Protein AF-A0A660N0B1-F1 (afdb_monomer)

Structure (mmCIF, N/CA/C/O backbone):
data_AF-A0A660N0B1-F1
#
_entry.id   AF-A0A660N0B1-F1
#
loop_
_atom_site.group_PDB
_atom_site.id
_atom_site.type_symbol
_atom_site.label_atom_id
_atom_site.label_alt_id
_atom_site.label_comp_id
_atom_site.label_asym_id
_atom_site.label_entity_id
_atom_site.label_seq_id
_atom_site.pdbx_PDB_ins_code
_atom_site.Cartn_x
_atom_site.Cartn_y
_atom_site.Cartn_z
_atom_site.occupancy
_atom_site.B_iso_or_equiv
_atom_site.auth_seq_id
_atom_site.auth_comp_id
_atom_site.auth_asym_id
_atom_site.auth_atom_id
_atom_site.pdbx_PDB_model_num
ATOM 1 N N . MET A 1 1 ? -26.401 4.914 4.893 1.00 26.80 1 MET A N 1
ATOM 2 C CA . MET A 1 1 ? -25.305 4.139 4.277 1.00 26.80 1 MET A CA 1
ATOM 3 C C . MET A 1 1 ? -24.153 5.105 4.077 1.00 26.80 1 MET A C 1
ATOM 5 O O . MET A 1 1 ? -24.306 6.015 3.275 1.00 26.80 1 MET A O 1
ATOM 9 N N . GLN A 1 2 ? -23.084 5.004 4.869 1.00 26.81 2 GLN A N 1
ATOM 10 C CA . GLN A 1 2 ? -21.849 5.738 4.570 1.00 26.81 2 GLN A CA 1
ATOM 11 C C . GLN A 1 2 ? -21.160 5.035 3.401 1.00 26.81 2 GLN A C 1
ATOM 13 O O . GLN A 1 2 ? -21.152 3.805 3.351 1.00 26.81 2 GLN A O 1
ATOM 18 N N . GLU A 1 3 ? -20.614 5.797 2.458 1.00 30.73 3 GLU A N 1
ATOM 19 C CA . GLU A 1 3 ? -19.729 5.214 1.455 1.00 30.73 3 GLU A CA 1
ATOM 20 C C . GLU A 1 3 ? -18.437 4.776 2.144 1.00 30.73 3 GLU A C 1
ATOM 22 O O . GLU A 1 3 ? -17.831 5.546 2.890 1.00 30.73 3 GLU A O 1
ATOM 27 N N . VAL A 1 4 ? -18.019 3.533 1.899 1.00 36.12 4 VAL A N 1
ATOM 28 C CA . VAL A 1 4 ? -16.672 3.084 2.256 1.00 36.12 4 VAL A CA 1
ATOM 29 C C . VAL A 1 4 ? -15.696 3.991 1.509 1.00 36.12 4 VAL A C 1
ATOM 31 O O . VAL A 1 4 ? -15.770 4.080 0.282 1.00 36.12 4 VAL A O 1
ATOM 34 N N . GLN A 1 5 ? -14.802 4.680 2.226 1.00 37.97 5 GLN A N 1
ATOM 35 C CA . GLN A 1 5 ? -13.746 5.454 1.577 1.00 37.97 5 GLN A CA 1
ATOM 36 C C . GLN A 1 5 ? -12.856 4.493 0.786 1.00 37.97 5 GLN A C 1
ATOM 38 O O . GLN A 1 5 ? -12.065 3.742 1.355 1.00 37.97 5 GLN A O 1
ATOM 43 N N . MET A 1 6 ? -13.008 4.520 -0.538 1.00 50.16 6 MET A N 1
ATOM 44 C CA . MET A 1 6 ? -12.228 3.722 -1.479 1.00 50.16 6 MET A CA 1
ATOM 45 C C . MET A 1 6 ? -10.786 4.238 -1.520 1.00 50.16 6 MET A C 1
ATOM 47 O O . MET A 1 6 ? -10.410 5.019 -2.394 1.00 50.16 6 MET A O 1
ATOM 51 N N . ILE A 1 7 ? -9.976 3.810 -0.549 1.00 56.66 7 ILE A N 1
ATOM 52 C CA . ILE A 1 7 ? -8.518 3.934 -0.610 1.00 56.66 7 ILE A CA 1
ATOM 53 C C . ILE A 1 7 ? -8.058 3.235 -1.893 1.00 56.66 7 ILE A C 1
ATOM 55 O O . ILE A 1 7 ? -8.470 2.104 -2.155 1.00 56.66 7 ILE A O 1
ATOM 59 N N . SER A 1 8 ? -7.199 3.901 -2.673 1.00 69.31 8 SER A N 1
ATOM 60 C CA . SER A 1 8 ? -6.606 3.320 -3.882 1.00 69.31 8 SER A CA 1
ATOM 61 C C . SER A 1 8 ? -6.005 1.943 -3.556 1.00 69.31 8 SER A C 1
ATOM 63 O O . SER A 1 8 ? -5.134 1.873 -2.675 1.00 69.31 8 SER A O 1
ATOM 65 N N . PRO A 1 9 ? -6.444 0.849 -4.213 1.00 66.56 9 PRO A N 1
ATOM 66 C CA . PRO A 1 9 ? -5.871 -0.485 -4.015 1.00 66.56 9 PRO A CA 1
ATOM 67 C C . PRO A 1 9 ? -4.354 -0.515 -4.203 1.00 66.56 9 PRO A C 1
ATOM 69 O O . PRO A 1 9 ? -3.678 -1.302 -3.543 1.00 66.56 9 PRO A O 1
ATOM 72 N N . LEU A 1 10 ? -3.817 0.369 -5.050 1.00 73.38 10 LEU A N 1
ATOM 73 C CA . LEU A 1 10 ? -2.391 0.469 -5.350 1.00 73.38 10 LEU A CA 1
ATOM 74 C C . LEU A 1 10 ? -1.703 1.641 -4.622 1.00 73.38 10 LEU A C 1
ATOM 76 O O . LEU A 1 10 ? -0.700 2.177 -5.088 1.00 73.38 10 LEU A O 1
ATOM 80 N N . THR A 1 11 ? -2.185 1.999 -3.424 1.00 64.50 11 THR A N 1
ATOM 81 C CA . THR A 1 11 ? -1.499 2.940 -2.516 1.00 64.50 11 THR A CA 1
ATOM 82 C C . THR A 1 11 ? -0.180 2.334 -1.995 1.00 64.50 11 THR A C 1
ATOM 84 O O . THR A 1 11 ? -0.225 1.329 -1.274 1.00 64.50 11 THR A O 1
ATOM 87 N N . PRO A 1 12 ? 1.004 2.919 -2.272 1.00 50.41 12 PRO A N 1
ATOM 88 C CA . PRO A 1 12 ? 2.282 2.377 -1.800 1.00 50.41 12 PRO A CA 1
ATOM 89 C C . PRO A 1 12 ? 2.330 2.193 -0.276 1.00 50.41 12 PRO A C 1
ATOM 91 O O . PRO A 1 12 ? 1.810 3.007 0.483 1.00 50.41 12 PRO A O 1
ATOM 94 N N . GLY A 1 13 ? 2.941 1.095 0.181 1.00 49.75 13 GLY A N 1
ATOM 95 C CA . GLY A 1 13 ? 2.979 0.706 1.600 1.00 49.75 13 GLY A CA 1
ATOM 96 C C . GLY A 1 13 ? 1.734 -0.036 2.118 1.00 49.75 13 GLY A C 1
ATOM 97 O O . GLY A 1 13 ? 1.798 -0.642 3.191 1.00 49.75 13 GLY A O 1
ATOM 98 N N . MET A 1 14 ? 0.627 -0.071 1.362 1.00 51.09 14 MET A N 1
ATOM 99 C CA . MET A 1 14 ? -0.527 -0.930 1.683 1.00 51.09 14 MET A CA 1
ATOM 100 C C . MET A 1 14 ? -0.337 -2.377 1.201 1.00 51.09 14 MET A C 1
ATOM 102 O O . MET A 1 14 ? -0.767 -3.302 1.889 1.00 51.09 14 MET A O 1
ATOM 106 N N . TYR A 1 15 ? 0.314 -2.577 0.046 1.00 61.16 15 TYR A N 1
ATOM 107 C CA . TYR A 1 15 ? 0.341 -3.867 -0.666 1.00 61.16 15 TYR A CA 1
ATOM 108 C C . TYR A 1 15 ? 1.747 -4.404 -1.014 1.00 61.16 15 TYR A C 1
ATOM 110 O O . TYR A 1 15 ? 1.900 -5.612 -1.187 1.00 61.16 15 TYR A O 1
ATOM 118 N N . LEU A 1 16 ? 2.793 -3.566 -1.051 1.00 62.12 16 LEU A N 1
ATOM 119 C CA . LEU A 1 16 ? 4.181 -4.004 -1.277 1.00 62.12 16 LEU A CA 1
ATOM 120 C C . LEU A 1 16 ? 5.055 -3.789 -0.034 1.00 62.12 16 LEU A C 1
ATOM 122 O O . LEU A 1 16 ? 5.199 -2.667 0.453 1.00 62.12 16 LEU A O 1
ATOM 126 N N . GLY A 1 17 ? 5.665 -4.872 0.455 1.00 56.03 17 GLY A N 1
ATOM 127 C CA . GLY A 1 17 ? 6.672 -4.837 1.520 1.00 56.03 17 GLY A CA 1
ATOM 128 C C . GLY A 1 17 ? 8.062 -4.458 0.995 1.00 56.03 17 GLY A C 1
ATOM 129 O O . GLY A 1 17 ? 8.381 -4.717 -0.167 1.00 56.03 17 GLY A O 1
ATOM 130 N N . LYS A 1 18 ? 8.912 -3.882 1.858 1.00 59.41 18 LYS A N 1
ATOM 131 C CA . LYS A 1 18 ? 10.307 -3.518 1.526 1.00 59.41 18 LYS A CA 1
ATOM 132 C C . LYS A 1 18 ? 11.130 -4.751 1.121 1.00 59.41 18 LYS A C 1
ATOM 134 O O . LYS A 1 18 ? 10.939 -5.834 1.666 1.00 59.41 18 LYS A O 1
ATOM 139 N N . ASN A 1 19 ? 12.091 -4.564 0.212 1.00 60.00 19 ASN A N 1
ATOM 140 C CA . ASN A 1 19 ? 13.000 -5.597 -0.317 1.00 60.00 19 ASN A CA 1
ATOM 141 C C . ASN A 1 19 ? 12.320 -6.852 -0.916 1.00 60.00 19 ASN A C 1
ATOM 143 O O . ASN A 1 19 ? 12.968 -7.883 -1.092 1.00 60.00 19 ASN A O 1
ATOM 147 N N . THR A 1 20 ? 11.038 -6.767 -1.278 1.00 68.62 20 THR A N 1
ATOM 148 C CA . THR A 1 20 ? 10.365 -7.764 -2.130 1.00 68.62 20 THR A CA 1
ATOM 149 C C . THR A 1 20 ? 10.867 -7.648 -3.578 1.00 68.62 20 THR A C 1
ATOM 151 O O . THR A 1 20 ? 11.564 -6.682 -3.894 1.00 68.62 20 THR A O 1
ATOM 154 N N . LEU A 1 21 ? 10.549 -8.584 -4.494 1.00 73.38 21 LEU A N 1
ATOM 155 C CA . LEU A 1 21 ? 11.023 -8.436 -5.886 1.00 73.38 21 LEU A CA 1
ATOM 156 C C . LEU A 1 21 ? 10.544 -7.120 -6.514 1.00 73.38 21 LEU A C 1
ATOM 158 O O . LEU A 1 21 ? 11.345 -6.454 -7.161 1.00 73.38 21 LEU A O 1
ATOM 162 N N . ALA A 1 22 ? 9.304 -6.703 -6.259 1.00 79.81 22 ALA A N 1
ATOM 163 C CA . ALA A 1 22 ? 8.791 -5.444 -6.784 1.00 79.81 22 ALA A CA 1
ATOM 164 C C . ALA A 1 22 ? 9.518 -4.204 -6.223 1.00 79.81 22 ALA A C 1
ATOM 166 O O . ALA A 1 22 ? 9.576 -3.197 -6.909 1.00 79.81 22 ALA A O 1
ATOM 167 N N . THR A 1 23 ? 10.092 -4.240 -5.013 1.00 79.62 23 THR A N 1
ATOM 168 C CA . THR A 1 23 ? 10.674 -3.044 -4.356 1.00 79.62 23 THR A CA 1
ATOM 169 C C . THR A 1 23 ? 12.190 -3.107 -4.143 1.00 79.62 23 THR A C 1
ATOM 171 O O . THR A 1 23 ? 12.753 -2.238 -3.477 1.00 79.62 23 THR A O 1
ATOM 174 N N . ARG A 1 24 ? 12.872 -4.157 -4.609 1.00 79.69 24 ARG A N 1
ATOM 175 C CA . ARG A 1 24 ? 14.338 -4.262 -4.518 1.00 79.69 24 ARG A CA 1
ATOM 176 C C . ARG A 1 24 ? 15.006 -3.460 -5.632 1.00 79.69 24 ARG A C 1
ATOM 178 O O . ARG A 1 24 ? 14.445 -3.313 -6.711 1.00 79.69 24 ARG A O 1
ATOM 185 N N . ASN A 1 25 ? 16.237 -3.016 -5.402 1.00 84.62 25 ASN A N 1
ATOM 186 C CA . ASN A 1 25 ? 17.069 -2.500 -6.485 1.00 84.62 25 ASN A CA 1
ATOM 187 C C . ASN A 1 25 ? 17.521 -3.667 -7.398 1.00 84.62 25 ASN A C 1
ATOM 189 O O . ASN A 1 25 ? 17.929 -4.710 -6.879 1.00 84.62 25 ASN A O 1
ATOM 193 N N . ILE A 1 26 ? 17.442 -3.511 -8.727 1.00 87.00 26 ILE A N 1
ATOM 194 C CA . ILE A 1 26 ? 17.893 -4.517 -9.714 1.00 87.00 26 ILE A CA 1
ATOM 195 C C . ILE A 1 26 ? 19.045 -4.049 -10.622 1.00 87.00 26 ILE A C 1
ATOM 197 O O . ILE A 1 26 ? 19.417 -4.767 -11.548 1.00 87.00 26 ILE A O 1
ATOM 201 N N . GLN A 1 27 ? 19.658 -2.894 -10.355 1.00 84.44 27 GLN A N 1
ATOM 202 C CA . GLN A 1 27 ? 20.780 -2.339 -11.134 1.00 84.44 27 GLN A CA 1
ATOM 203 C C . GLN A 1 27 ? 22.022 -3.248 -11.152 1.00 84.44 27 GLN A C 1
ATOM 205 O O . GLN A 1 27 ? 22.853 -3.149 -12.051 1.00 84.44 27 GLN A O 1
ATOM 210 N N . SER A 1 28 ? 22.143 -4.136 -10.162 1.00 82.19 28 SER A N 1
ATOM 211 C CA . SER A 1 28 ? 23.192 -5.155 -10.033 1.00 82.19 28 SER A CA 1
ATOM 212 C C . SER A 1 28 ? 22.757 -6.558 -10.488 1.00 82.19 28 SER A C 1
ATOM 214 O O . SER A 1 28 ? 23.497 -7.524 -10.293 1.00 82.19 28 SER A O 1
ATOM 216 N N . ALA A 1 29 ? 21.563 -6.707 -11.073 1.00 87.00 29 ALA A N 1
ATOM 217 C CA . ALA A 1 29 ? 21.060 -8.001 -11.519 1.00 87.00 29 ALA A CA 1
ATOM 218 C C . ALA A 1 29 ? 21.907 -8.569 -12.683 1.00 87.00 29 ALA A C 1
ATOM 220 O O . ALA A 1 29 ? 22.314 -7.815 -13.570 1.00 87.00 29 ALA A O 1
ATOM 221 N N . PRO A 1 30 ? 22.153 -9.895 -12.741 1.00 90.31 30 PRO A N 1
ATOM 222 C CA . PRO A 1 30 ? 22.901 -10.506 -13.836 1.00 90.31 30 PRO A CA 1
ATOM 223 C C . PRO A 1 30 ? 22.235 -10.237 -15.190 1.00 90.31 30 PRO A C 1
ATOM 225 O O . PRO A 1 30 ? 21.045 -10.500 -15.364 1.00 90.31 30 PRO A O 1
ATOM 228 N N . VAL A 1 31 ? 23.004 -9.747 -16.159 1.00 93.69 31 VAL A N 1
ATOM 229 C CA . VAL A 1 31 ? 22.516 -9.410 -17.506 1.00 93.69 31 VAL A CA 1
ATOM 230 C C . VAL A 1 31 ? 22.355 -10.677 -18.357 1.00 93.69 31 VAL A C 1
ATOM 232 O O . VAL A 1 31 ? 23.168 -11.600 -18.283 1.00 93.69 31 VAL A O 1
ATOM 235 N N . ALA A 1 32 ? 21.306 -10.739 -19.179 1.00 93.88 32 ALA A N 1
ATOM 236 C CA . ALA A 1 32 ? 21.100 -11.825 -20.134 1.00 93.88 32 ALA A CA 1
ATOM 237 C C . ALA A 1 32 ? 22.168 -11.785 -21.253 1.00 93.88 32 ALA A C 1
ATOM 239 O O . ALA A 1 32 ? 22.406 -10.710 -21.808 1.00 93.88 32 ALA A O 1
ATOM 240 N N . PRO A 1 33 ? 22.767 -12.922 -21.669 1.00 93.31 33 PRO A N 1
ATOM 241 C CA . PRO A 1 33 ? 23.815 -12.938 -22.701 1.00 93.31 33 PRO A CA 1
ATOM 242 C C . PRO A 1 33 ? 23.418 -12.330 -24.056 1.00 93.31 33 PRO A C 1
ATOM 244 O O . PRO A 1 33 ? 24.283 -11.899 -24.812 1.00 93.31 33 PRO A O 1
ATOM 247 N N . ASN A 1 34 ? 22.121 -12.277 -24.366 1.00 95.19 34 ASN A N 1
ATOM 248 C CA . ASN A 1 34 ? 21.567 -11.657 -25.568 1.00 95.19 34 ASN A CA 1
ATOM 249 C C . ASN A 1 34 ? 20.832 -10.326 -25.307 1.00 95.19 34 ASN A C 1
ATOM 251 O O . ASN A 1 34 ? 20.124 -9.846 -26.186 1.00 95.19 34 ASN A O 1
ATOM 255 N N . SER A 1 35 ? 21.026 -9.698 -24.140 1.00 96.50 35 SER A N 1
ATOM 256 C CA . SER A 1 35 ? 20.304 -8.492 -23.696 1.00 96.50 35 SER A CA 1
ATOM 257 C C . SER A 1 35 ? 20.195 -7.390 -24.753 1.00 96.50 35 SER A C 1
ATOM 259 O O . SER A 1 35 ? 19.113 -6.842 -24.949 1.00 96.50 35 SER A O 1
ATOM 261 N N . GLN A 1 36 ? 21.292 -7.064 -25.447 1.00 96.38 36 GLN A N 1
ATOM 262 C CA . GLN A 1 36 ? 21.278 -6.045 -26.502 1.00 96.38 36 GLN A CA 1
ATOM 263 C C . GLN A 1 36 ? 20.337 -6.438 -27.651 1.00 96.38 36 GLN A C 1
ATOM 265 O O . GLN A 1 36 ? 19.516 -5.629 -28.076 1.00 96.38 36 GLN A O 1
ATOM 270 N N . LYS A 1 37 ? 20.398 -7.695 -28.108 1.00 97.56 37 LYS A N 1
ATOM 271 C CA . LYS A 1 37 ? 19.512 -8.196 -29.164 1.00 97.56 37 LYS A CA 1
ATOM 272 C C . LYS A 1 37 ? 18.054 -8.182 -28.726 1.00 97.56 37 LYS A C 1
ATOM 274 O O . LYS A 1 37 ? 17.197 -7.852 -29.531 1.00 97.56 37 LYS A O 1
ATOM 279 N N . THR A 1 38 ? 17.760 -8.485 -27.461 1.00 97.12 38 THR A N 1
ATOM 280 C CA . THR A 1 38 ? 16.394 -8.388 -26.923 1.00 97.12 38 THR A CA 1
ATOM 281 C C . THR A 1 38 ? 15.904 -6.939 -26.856 1.00 97.12 38 THR A C 1
ATOM 283 O O . THR A 1 38 ? 14.757 -6.678 -27.211 1.00 97.12 38 THR A O 1
ATOM 286 N N . ALA A 1 39 ? 16.764 -5.973 -26.518 1.00 97.12 39 ALA A N 1
ATOM 287 C CA . ALA A 1 39 ? 16.431 -4.547 -26.587 1.00 97.12 39 ALA A CA 1
ATOM 288 C C . ALA A 1 39 ? 16.174 -4.072 -28.033 1.00 97.12 39 ALA A C 1
ATOM 290 O O . ALA A 1 39 ? 15.189 -3.379 -28.294 1.00 97.12 39 ALA A O 1
ATOM 291 N N . GLU A 1 40 ? 17.002 -4.494 -28.994 1.00 95.81 40 GLU A N 1
ATOM 292 C CA . GLU A 1 40 ? 16.811 -4.251 -30.434 1.00 95.81 40 GLU A CA 1
ATOM 293 C C . GLU A 1 40 ? 15.515 -4.902 -30.956 1.00 95.81 40 GLU A C 1
ATOM 295 O O . GLU A 1 40 ? 14.732 -4.269 -31.669 1.00 95.81 40 GLU A O 1
ATOM 300 N N . PHE A 1 41 ? 15.245 -6.142 -30.545 1.00 95.31 41 PHE A N 1
ATOM 301 C CA . PHE A 1 41 ? 14.059 -6.920 -30.899 1.00 95.31 41 PHE A CA 1
ATOM 302 C C . PHE A 1 41 ? 12.771 -6.272 -30.382 1.00 95.31 41 PHE A C 1
ATOM 304 O O . PHE A 1 41 ? 11.828 -6.082 -31.148 1.00 95.31 41 PHE A O 1
ATOM 311 N N . VAL A 1 42 ? 12.743 -5.884 -29.103 1.00 94.88 42 VAL A N 1
ATOM 312 C CA . VAL A 1 42 ? 11.614 -5.186 -28.472 1.00 94.88 42 VAL A CA 1
ATOM 313 C C . VAL A 1 42 ? 11.417 -3.797 -29.083 1.00 94.88 42 VAL A C 1
ATOM 315 O O . VAL A 1 42 ? 10.294 -3.431 -29.418 1.00 94.88 42 VAL A O 1
ATOM 318 N N . SER A 1 43 ? 12.501 -3.057 -29.332 1.00 92.69 43 SER A N 1
ATOM 319 C CA . SER A 1 43 ? 12.472 -1.770 -30.040 1.00 92.69 43 SER A CA 1
ATOM 320 C C . SER A 1 43 ? 11.832 -1.869 -31.436 1.00 92.69 43 SER A C 1
ATOM 322 O O . SER A 1 43 ? 11.099 -0.966 -31.849 1.00 92.69 43 SER A O 1
ATOM 324 N N . ALA A 1 44 ? 12.072 -2.974 -32.151 1.00 90.81 44 ALA A N 1
ATOM 325 C CA . ALA A 1 44 ? 11.497 -3.250 -33.467 1.00 90.81 44 ALA A CA 1
ATOM 326 C C . ALA A 1 44 ? 10.101 -3.904 -33.427 1.00 90.81 44 ALA A C 1
ATOM 328 O O . ALA A 1 44 ? 9.402 -3.893 -34.444 1.00 90.81 44 ALA A O 1
ATOM 329 N N . LEU A 1 45 ? 9.682 -4.463 -32.287 1.00 88.75 45 LEU A N 1
ATOM 330 C CA . LEU A 1 45 ? 8.505 -5.327 -32.166 1.00 88.75 45 LEU A CA 1
ATOM 331 C C . LEU A 1 45 ? 7.198 -4.705 -32.694 1.00 88.75 45 LEU A C 1
ATOM 333 O O . LEU A 1 45 ? 6.496 -5.396 -33.430 1.00 88.75 45 LEU A O 1
ATOM 337 N N . PRO A 1 46 ? 6.866 -3.423 -32.432 1.00 85.38 46 PRO A N 1
ATOM 338 C CA . PRO A 1 46 ? 5.629 -2.820 -32.934 1.00 85.38 46 PRO A CA 1
ATOM 339 C C . PRO A 1 46 ? 5.531 -2.838 -34.466 1.00 85.38 46 PRO A C 1
ATOM 341 O O . PRO A 1 46 ? 4.450 -3.040 -35.004 1.00 85.38 46 PRO A O 1
ATOM 344 N N . LYS A 1 47 ? 6.657 -2.757 -35.192 1.00 86.38 47 LYS A N 1
ATOM 345 C CA . LYS A 1 47 ? 6.692 -2.854 -36.668 1.00 86.38 47 LYS A CA 1
ATOM 346 C C . LYS A 1 47 ? 6.411 -4.266 -37.207 1.00 86.38 47 LYS A C 1
ATOM 348 O O . LYS A 1 47 ? 6.296 -4.436 -38.416 1.00 86.38 47 LYS A O 1
ATOM 353 N N . ARG A 1 48 ? 6.339 -5.284 -36.339 1.00 86.38 48 ARG A N 1
ATOM 354 C CA . ARG A 1 48 ? 5.926 -6.655 -36.692 1.00 86.38 48 ARG A CA 1
ATOM 355 C C . ARG A 1 48 ? 4.414 -6.879 -36.553 1.00 86.38 48 ARG A C 1
ATOM 357 O O . ARG A 1 48 ? 3.908 -7.830 -37.140 1.00 86.38 48 ARG A O 1
ATOM 364 N N . PHE A 1 49 ? 3.716 -6.047 -35.774 1.00 83.75 49 PHE A N 1
ATOM 365 C CA . PHE A 1 49 ? 2.309 -6.254 -35.395 1.00 83.75 49 PHE A CA 1
ATOM 366 C C . PHE A 1 49 ? 1.380 -5.093 -35.790 1.00 83.75 49 PHE A C 1
ATOM 368 O O . PHE A 1 49 ? 0.194 -5.312 -36.026 1.00 83.75 49 PHE A O 1
ATOM 375 N N . LEU A 1 50 ? 1.901 -3.869 -35.918 1.00 80.81 50 LEU A N 1
ATOM 376 C CA . LEU A 1 50 ? 1.142 -2.696 -36.346 1.00 80.81 50 LEU A CA 1
ATOM 377 C C . LEU A 1 50 ? 1.172 -2.513 -37.874 1.00 80.81 50 LEU A C 1
ATOM 379 O O . LEU A 1 50 ? 2.225 -2.665 -38.489 1.00 80.81 50 LEU A O 1
ATOM 383 N N . PRO A 1 51 ? 0.065 -2.072 -38.501 1.00 81.75 51 PRO A N 1
ATOM 384 C CA . PRO A 1 51 ? 0.082 -1.537 -39.862 1.00 81.75 51 PRO A CA 1
ATOM 385 C C . PRO A 1 51 ? 1.032 -0.337 -40.014 1.00 81.75 51 PRO A C 1
ATOM 387 O O . PRO A 1 51 ? 1.138 0.494 -39.111 1.00 81.75 51 PRO A O 1
ATOM 390 N N . GLY A 1 52 ? 1.625 -0.168 -41.203 1.00 82.12 52 GLY A N 1
ATOM 391 C CA . GLY A 1 52 ? 2.671 0.833 -41.480 1.00 82.12 52 GLY A CA 1
ATOM 392 C C . GLY A 1 52 ? 2.385 2.265 -41.005 1.00 82.12 52 GLY A C 1
ATOM 393 O O . GLY A 1 52 ? 3.272 2.928 -40.469 1.00 82.12 52 GLY A O 1
ATOM 394 N N . ARG A 1 53 ? 1.129 2.725 -41.110 1.00 85.00 53 ARG A N 1
ATOM 395 C CA . ARG A 1 53 ? 0.681 4.058 -40.649 1.00 85.00 53 ARG A CA 1
ATOM 396 C C . ARG A 1 53 ? 0.790 4.288 -39.131 1.00 85.00 53 ARG A C 1
ATOM 398 O O . ARG A 1 53 ? 0.660 5.421 -38.677 1.00 85.00 53 ARG A O 1
ATOM 405 N N . PHE A 1 54 ? 1.010 3.228 -38.355 1.00 83.31 54 PHE A N 1
ATOM 406 C CA . PHE A 1 54 ? 1.149 3.248 -36.899 1.00 83.31 54 PHE A CA 1
ATOM 407 C C . PHE A 1 54 ? 2.559 2.855 -36.422 1.00 83.31 54 PHE A C 1
ATOM 409 O O . PHE A 1 54 ? 2.785 2.780 -35.222 1.00 83.31 54 PHE A O 1
ATOM 416 N N . HIS A 1 55 ? 3.545 2.680 -37.315 1.00 85.94 55 HIS A N 1
ATOM 417 C CA . HIS A 1 55 ? 4.940 2.350 -36.953 1.00 85.94 55 HIS A CA 1
ATOM 418 C C . HIS A 1 55 ? 5.658 3.393 -36.062 1.00 85.94 55 HIS A C 1
ATOM 420 O O . HIS A 1 55 ? 6.782 3.147 -35.623 1.00 85.94 55 HIS A O 1
ATOM 426 N N . TRP A 1 56 ? 5.043 4.555 -35.816 1.00 83.94 56 TRP A N 1
ATOM 427 C CA . TRP A 1 56 ? 5.498 5.570 -34.859 1.00 83.94 56 TRP A CA 1
ATOM 428 C C . TRP A 1 56 ? 5.100 5.254 -33.404 1.00 83.94 56 TRP A C 1
ATOM 430 O O . TRP A 1 56 ? 5.679 5.827 -32.479 1.00 83.94 56 TRP A O 1
ATOM 440 N N . LEU A 1 57 ? 4.123 4.365 -33.193 1.00 86.94 57 LEU A N 1
ATOM 441 C CA . LEU A 1 57 ? 3.661 3.936 -31.878 1.00 86.94 57 LEU A CA 1
ATOM 442 C C . LEU A 1 57 ? 4.543 2.783 -31.378 1.00 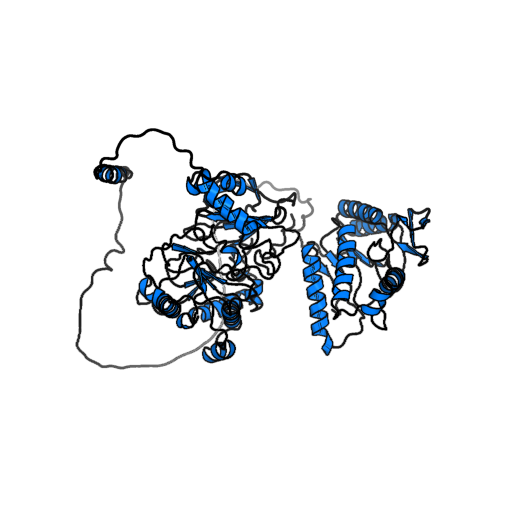86.94 57 LEU A C 1
ATOM 444 O O . LEU A 1 57 ? 4.442 1.645 -31.834 1.00 86.94 57 LEU A O 1
ATOM 448 N N . ARG A 1 58 ? 5.431 3.105 -30.438 1.00 89.75 58 ARG A N 1
ATOM 449 C CA . ARG A 1 58 ? 6.312 2.178 -29.724 1.00 89.75 58 ARG A CA 1
ATOM 450 C C . ARG A 1 58 ? 5.701 1.719 -28.406 1.00 89.75 58 ARG A C 1
ATOM 452 O O . ARG A 1 58 ? 5.697 0.521 -28.127 1.00 89.75 58 ARG A O 1
ATOM 459 N N . THR A 1 59 ? 5.175 2.671 -27.635 1.00 90.94 59 THR A N 1
ATOM 460 C CA . THR A 1 59 ? 4.615 2.431 -26.301 1.00 90.94 59 THR A CA 1
ATOM 461 C C . THR A 1 59 ? 3.324 3.219 -26.103 1.00 90.94 59 THR A C 1
ATOM 463 O O . THR A 1 59 ? 3.250 4.381 -26.502 1.00 90.94 59 THR A O 1
ATOM 466 N N . SER A 1 60 ? 2.337 2.628 -25.434 1.00 88.44 60 SER A N 1
ATOM 467 C CA . SER A 1 60 ? 1.102 3.293 -25.000 1.00 88.44 60 SER A CA 1
ATOM 468 C C . SER A 1 60 ? 0.934 3.254 -23.477 1.00 88.44 60 SER A C 1
ATOM 470 O O . SER A 1 60 ? 1.667 2.559 -22.765 1.00 88.44 60 SER A O 1
ATOM 472 N N . LEU A 1 61 ? -0.037 4.017 -22.970 1.00 85.94 61 LEU A N 1
ATOM 473 C CA . LEU A 1 61 ? -0.479 3.963 -21.580 1.00 85.94 61 LEU A CA 1
ATOM 474 C C . LEU A 1 61 ? -1.773 3.138 -21.493 1.00 85.94 61 LEU A C 1
ATOM 476 O O . LEU A 1 61 ? -2.707 3.375 -22.258 1.00 85.94 61 LEU A O 1
ATOM 480 N N . ASN A 1 62 ? -1.849 2.164 -20.585 1.00 81.06 62 ASN A N 1
ATOM 481 C CA . ASN A 1 62 ? -3.012 1.285 -20.448 1.00 81.06 62 ASN A CA 1
ATOM 482 C C . ASN A 1 62 ? -3.956 1.785 -19.337 1.00 81.06 62 ASN A C 1
ATOM 484 O O . ASN A 1 62 ? -3.949 1.272 -18.222 1.00 81.06 62 ASN A O 1
ATOM 488 N N . THR A 1 63 ? -4.734 2.828 -19.642 1.00 65.19 63 THR A N 1
ATOM 489 C CA . THR A 1 63 ? -5.582 3.584 -18.692 1.00 65.19 63 THR A CA 1
ATOM 490 C C . THR A 1 63 ? -7.092 3.360 -18.843 1.00 65.19 63 THR A C 1
ATOM 492 O O . THR A 1 63 ? -7.872 3.946 -18.093 1.00 65.19 63 THR A O 1
ATOM 495 N N . GLY A 1 64 ? -7.542 2.514 -19.773 1.00 60.06 64 GLY A N 1
ATOM 496 C CA . GLY A 1 64 ? -8.971 2.267 -19.995 1.00 60.06 64 GLY A CA 1
ATOM 497 C C . GLY A 1 64 ? -9.703 3.377 -20.779 1.00 60.06 64 GLY A C 1
ATOM 498 O O . GLY A 1 64 ? -9.067 4.238 -21.400 1.00 60.06 64 GLY A O 1
ATOM 499 N N . PRO A 1 65 ? -11.052 3.351 -20.799 1.00 46.53 65 PRO A N 1
ATOM 500 C CA . PRO A 1 65 ? -11.858 3.937 -21.877 1.00 46.53 65 PRO A CA 1
ATOM 501 C C . PRO A 1 65 ? -11.737 5.459 -22.049 1.00 46.53 65 PRO A C 1
ATOM 503 O O . PRO A 1 65 ? -11.744 5.931 -23.183 1.00 46.53 65 PRO A O 1
ATOM 506 N N . ASN A 1 66 ? -11.556 6.224 -20.966 1.00 43.75 66 ASN A N 1
ATOM 507 C CA . ASN A 1 66 ? -11.451 7.693 -21.030 1.00 43.75 66 ASN A CA 1
ATOM 508 C C . ASN A 1 66 ? -9.997 8.198 -21.176 1.00 43.75 66 ASN A C 1
ATOM 510 O O . ASN A 1 66 ? -9.777 9.403 -21.283 1.00 43.75 66 ASN A O 1
ATOM 514 N N . GLY A 1 67 ? -9.001 7.301 -21.177 1.00 40.75 67 GLY A N 1
ATOM 515 C CA . GLY A 1 67 ? -7.572 7.646 -21.202 1.00 40.75 67 GLY A CA 1
ATOM 516 C C . GLY A 1 67 ? -6.874 7.495 -22.561 1.00 40.75 67 GLY A C 1
ATOM 517 O O . GLY A 1 67 ? -5.700 7.844 -22.679 1.00 40.75 67 GLY A O 1
ATOM 518 N N . GLY A 1 68 ? -7.564 6.972 -23.581 1.00 38.78 68 GLY A N 1
ATOM 519 C CA . GLY A 1 68 ? -6.983 6.677 -24.901 1.00 38.78 68 GLY A CA 1
ATOM 520 C C . GLY A 1 68 ? -6.113 5.411 -24.955 1.00 38.78 68 GLY A C 1
ATOM 521 O O . GLY A 1 68 ? -5.430 5.187 -25.953 1.00 38.78 68 GLY A O 1
ATOM 522 N N . GLY A 1 69 ? -6.127 4.603 -23.890 1.00 45.84 69 GLY A N 1
ATOM 523 C CA . GLY A 1 69 ? -5.421 3.326 -23.790 1.00 45.84 69 GLY A CA 1
ATOM 524 C C . GLY A 1 69 ? -6.251 2.120 -24.239 1.00 45.84 69 GLY A C 1
ATOM 525 O O . GLY A 1 69 ? -7.393 2.247 -24.683 1.00 45.84 69 GLY A O 1
ATOM 526 N N . ALA A 1 70 ? -5.680 0.923 -24.087 1.00 49.53 70 ALA A N 1
ATOM 527 C CA . ALA A 1 70 ? -6.418 -0.323 -24.277 1.00 49.53 70 ALA A CA 1
ATOM 528 C C . ALA A 1 70 ? -7.489 -0.519 -23.180 1.00 49.53 70 ALA A C 1
ATOM 530 O O . ALA A 1 70 ? -7.430 0.079 -22.102 1.00 49.53 70 ALA A O 1
ATOM 531 N N . LYS A 1 71 ? -8.492 -1.361 -23.462 1.00 61.12 71 LYS A N 1
ATOM 532 C CA . LYS A 1 71 ? -9.580 -1.678 -22.516 1.00 61.12 71 LYS A CA 1
ATOM 533 C C . LYS A 1 71 ? -9.228 -2.810 -21.545 1.00 61.12 71 LYS A C 1
ATOM 535 O O . LYS A 1 71 ? -9.952 -3.048 -20.584 1.00 61.12 71 LYS A O 1
ATOM 540 N N . ASP A 1 72 ? -8.111 -3.487 -21.787 1.00 65.62 72 ASP A N 1
ATOM 541 C CA . ASP A 1 72 ? -7.697 -4.724 -21.119 1.00 65.62 72 ASP A CA 1
ATOM 542 C C . ASP A 1 72 ? -7.026 -4.498 -19.752 1.00 65.62 72 ASP A C 1
ATOM 544 O O . ASP A 1 72 ? -6.566 -5.441 -19.113 1.00 65.62 72 ASP A O 1
ATOM 548 N N . ASN A 1 73 ? -6.979 -3.252 -19.274 1.00 79.25 73 ASN A N 1
ATOM 549 C CA . ASN A 1 73 ? -6.430 -2.928 -17.965 1.00 79.25 73 ASN A CA 1
ATOM 550 C C . ASN A 1 73 ? -7.277 -3.486 -16.807 1.00 79.25 73 ASN A C 1
ATOM 552 O O . ASN A 1 73 ? -8.499 -3.334 -16.788 1.00 79.25 73 ASN A O 1
ATOM 556 N N . ILE A 1 74 ? -6.623 -4.101 -15.821 1.00 87.69 74 ILE A N 1
ATOM 557 C CA . ILE A 1 74 ? -7.279 -4.938 -14.808 1.00 87.69 74 ILE A CA 1
ATOM 558 C C . ILE A 1 74 ? -7.680 -4.070 -13.601 1.00 87.69 74 ILE A C 1
ATOM 560 O O . ILE A 1 74 ? -6.781 -3.572 -12.918 1.00 87.69 74 ILE A O 1
ATOM 564 N N . PRO A 1 75 ? -8.981 -3.874 -13.301 1.00 90.31 75 PRO A N 1
ATOM 565 C CA . PRO A 1 75 ? -9.406 -3.243 -12.059 1.00 90.31 75 PRO A CA 1
ATOM 566 C C . PRO A 1 75 ? -9.065 -4.105 -10.848 1.00 90.31 75 PRO A C 1
ATOM 568 O O . PRO A 1 75 ? -9.131 -5.335 -10.894 1.00 90.31 75 PRO A O 1
ATOM 571 N N . VAL A 1 76 ? -8.734 -3.430 -9.753 1.00 89.25 76 VAL A N 1
ATOM 572 C CA . VAL A 1 76 ? -8.366 -4.039 -8.477 1.00 89.25 76 VAL A CA 1
ATOM 573 C C . VAL A 1 76 ? -9.347 -3.549 -7.420 1.00 89.25 76 VAL A C 1
ATOM 575 O O . VAL A 1 76 ? -9.610 -2.354 -7.322 1.00 89.25 76 VAL A O 1
ATOM 578 N N . TYR A 1 77 ? -9.886 -4.459 -6.616 1.00 90.00 77 TYR A N 1
ATOM 579 C CA . TYR A 1 77 ? -10.885 -4.141 -5.601 1.00 90.00 77 TYR A CA 1
ATOM 580 C C . TYR A 1 77 ? -10.391 -4.500 -4.203 1.00 90.00 77 TYR A C 1
ATOM 582 O O . TYR A 1 77 ? -10.319 -5.674 -3.842 1.00 90.00 77 TYR A O 1
ATOM 590 N N . THR A 1 78 ? -10.082 -3.481 -3.400 1.00 84.75 78 THR A N 1
ATOM 591 C CA . THR A 1 78 ? -9.881 -3.643 -1.954 1.00 84.75 78 THR A CA 1
ATOM 592 C C . THR A 1 78 ? -11.231 -3.878 -1.284 1.00 84.75 78 THR A C 1
ATOM 594 O O . THR A 1 78 ? -12.164 -3.096 -1.471 1.00 84.75 78 THR A O 1
ATOM 597 N N . VAL A 1 79 ? -11.337 -4.943 -0.497 1.00 87.25 79 VAL A N 1
ATOM 598 C CA . VAL A 1 79 ? -12.538 -5.333 0.254 1.00 87.25 79 VAL A CA 1
ATOM 599 C C . VAL A 1 79 ? -12.155 -5.775 1.666 1.00 87.25 79 VAL A C 1
ATOM 601 O O . VAL A 1 79 ? -10.989 -6.058 1.939 1.00 87.25 79 VAL A O 1
ATOM 604 N N . ASP A 1 80 ? -13.129 -5.843 2.569 1.00 82.75 80 ASP A N 1
ATOM 605 C CA . ASP A 1 80 ? -12.918 -6.229 3.966 1.00 82.75 80 ASP A CA 1
ATOM 606 C C . ASP A 1 80 ? -13.981 -7.247 4.387 1.00 82.75 80 ASP A C 1
ATOM 608 O O . ASP A 1 80 ? -15.122 -6.884 4.675 1.00 82.75 80 ASP A O 1
ATOM 612 N N . SER A 1 81 ? -13.626 -8.535 4.448 1.00 86.06 81 SER A N 1
ATOM 613 C CA . SER A 1 81 ? -14.581 -9.572 4.859 1.00 86.06 81 SER A CA 1
ATOM 614 C C . SER A 1 81 ? -15.006 -9.489 6.333 1.00 86.06 81 SER A C 1
ATOM 616 O O . SER A 1 81 ? -15.926 -10.204 6.730 1.00 86.06 81 SER A O 1
ATOM 618 N N . SER A 1 82 ? -14.336 -8.679 7.163 1.00 79.00 82 SER A N 1
ATOM 619 C CA . SER A 1 82 ? -14.694 -8.469 8.574 1.00 79.00 82 SER A CA 1
ATOM 620 C C . SER A 1 82 ? -15.744 -7.370 8.770 1.00 79.00 82 SER A C 1
ATOM 622 O O . SER A 1 82 ? -16.440 -7.358 9.787 1.00 79.00 82 SER A O 1
ATOM 624 N N . ASN A 1 83 ? -15.921 -6.490 7.780 1.00 77.88 83 ASN A N 1
ATOM 625 C CA . ASN A 1 83 ? -16.944 -5.452 7.794 1.00 77.88 83 ASN A CA 1
ATOM 626 C C . ASN A 1 83 ? -18.357 -6.082 7.694 1.00 77.88 83 ASN A C 1
ATOM 628 O O . ASN A 1 83 ? -18.670 -6.732 6.691 1.00 77.88 83 ASN A O 1
ATOM 632 N N . PRO A 1 84 ? -19.262 -5.867 8.673 1.00 78.31 84 PRO A N 1
ATOM 633 C CA . PRO A 1 84 ? -20.609 -6.453 8.670 1.00 78.31 84 PRO A CA 1
ATOM 634 C C . PRO A 1 84 ? -21.525 -5.912 7.557 1.00 78.31 84 PRO A C 1
ATOM 636 O O . PRO A 1 84 ? -22.604 -6.461 7.334 1.00 78.31 84 PRO A O 1
ATOM 639 N N . HIS A 1 85 ? -21.111 -4.852 6.858 1.00 81.62 85 HIS A N 1
ATOM 640 C CA . HIS A 1 85 ? -21.791 -4.289 5.690 1.00 81.62 85 HIS A CA 1
ATOM 641 C C . HIS A 1 85 ? -21.093 -4.621 4.360 1.00 81.62 85 HIS A C 1
ATOM 643 O O . HIS A 1 85 ? -21.487 -4.089 3.325 1.00 81.62 85 HIS A O 1
ATOM 649 N N . GLN A 1 86 ? -20.073 -5.489 4.359 1.00 88.88 86 GLN A N 1
ATOM 650 C CA . GLN A 1 86 ? -19.425 -5.944 3.131 1.00 88.88 86 GLN A CA 1
ATOM 651 C C . GLN A 1 86 ? -20.432 -6.670 2.230 1.00 88.88 86 GLN A C 1
ATOM 653 O O . GLN A 1 86 ? -21.071 -7.645 2.629 1.00 88.88 86 GLN A O 1
ATOM 658 N N . GLU A 1 87 ? -20.550 -6.208 0.988 1.00 92.06 87 GLU A N 1
ATOM 659 C CA . GLU A 1 87 ? -21.307 -6.888 -0.060 1.00 92.06 87 GLU A CA 1
ATOM 660 C C . GLU A 1 87 ? -20.530 -8.105 -0.586 1.00 92.06 87 GLU A C 1
ATOM 662 O O . GLU A 1 87 ? -19.296 -8.110 -0.634 1.00 92.06 87 GLU A O 1
ATOM 667 N N . TYR A 1 88 ? -21.253 -9.150 -0.985 1.00 94.81 88 TYR A N 1
ATOM 668 C CA . TYR A 1 88 ? -20.680 -10.401 -1.480 1.00 94.81 88 TYR A CA 1
ATOM 669 C C . TYR A 1 88 ? -21.383 -10.837 -2.761 1.00 94.81 88 TYR A C 1
ATOM 671 O O . TYR A 1 88 ? -22.608 -10.762 -2.850 1.00 94.81 88 TYR A O 1
ATOM 679 N N . ARG A 1 89 ? -20.617 -11.386 -3.705 1.00 95.56 89 ARG A N 1
ATOM 680 C CA . ARG A 1 89 ? -21.126 -11.987 -4.944 1.00 95.56 89 ARG A CA 1
ATOM 681 C C . ARG A 1 89 ? -20.722 -13.462 -5.000 1.00 95.56 89 ARG A C 1
ATOM 683 O O . ARG A 1 89 ? -19.681 -13.855 -4.474 1.00 95.56 89 ARG A O 1
ATOM 690 N N . GLN A 1 90 ? -21.568 -14.296 -5.597 1.00 97.44 90 GLN A N 1
ATOM 691 C CA . GLN A 1 90 ? -21.301 -15.729 -5.738 1.00 97.44 90 GLN A CA 1
ATOM 692 C C . GLN A 1 90 ? -20.432 -15.968 -6.977 1.00 97.44 90 GLN A C 1
ATOM 694 O O . GLN A 1 90 ? -20.832 -15.596 -8.074 1.00 97.44 90 GLN A O 1
ATOM 699 N N . PHE A 1 91 ? -19.271 -16.599 -6.815 1.00 97.94 91 PHE A N 1
ATOM 700 C CA . PHE A 1 91 ? -18.339 -16.942 -7.893 1.00 97.94 91 PHE A CA 1
ATOM 701 C C . PHE A 1 91 ? -18.349 -18.446 -8.185 1.00 97.94 91 PHE A C 1
ATOM 703 O O . PHE A 1 91 ? -18.339 -19.266 -7.262 1.00 97.94 91 PHE A O 1
ATOM 710 N N . SER A 1 92 ? -18.306 -18.821 -9.464 1.00 96.50 92 SER A N 1
ATOM 711 C CA . SER A 1 92 ? -18.171 -20.216 -9.902 1.00 96.50 92 SER A CA 1
ATOM 712 C C . SER A 1 92 ? -17.336 -20.355 -11.181 1.00 96.50 92 SER A C 1
ATOM 714 O O . SER A 1 92 ? -17.179 -19.403 -11.944 1.00 96.50 92 SER A O 1
ATOM 716 N N . SER A 1 93 ? -16.802 -21.551 -11.427 1.00 95.81 93 SER A N 1
ATOM 717 C CA . SER A 1 93 ? -16.155 -21.897 -12.692 1.00 95.81 93 SER A CA 1
ATOM 718 C C . SER A 1 93 ? -16.502 -23.324 -13.097 1.00 95.81 93 SER A C 1
ATOM 720 O O . SER A 1 93 ? -16.613 -24.212 -12.251 1.00 95.81 93 SER A O 1
ATOM 722 N N . THR A 1 94 ? -16.649 -23.535 -14.401 1.00 93.38 94 THR A N 1
ATOM 723 C CA . THR A 1 94 ? -16.799 -24.845 -15.048 1.00 93.38 94 THR A CA 1
ATOM 724 C C . THR A 1 94 ? -15.570 -25.221 -15.884 1.00 93.38 94 THR A C 1
ATOM 726 O O . THR A 1 94 ? -15.537 -26.299 -16.474 1.00 93.38 94 THR A O 1
ATOM 729 N N . ASP A 1 95 ? -14.551 -24.356 -15.942 1.00 92.44 95 ASP A N 1
ATOM 730 C CA . ASP A 1 95 ? -13.358 -24.562 -16.763 1.00 92.44 95 ASP A CA 1
ATOM 731 C C . ASP A 1 95 ? -12.387 -25.538 -16.083 1.00 92.44 95 ASP A C 1
ATOM 733 O O . ASP A 1 95 ? -12.010 -25.350 -14.924 1.00 92.44 95 ASP A O 1
ATOM 737 N N . ALA A 1 96 ? -11.944 -26.560 -16.819 1.00 87.19 96 ALA A N 1
ATOM 738 C CA . ALA A 1 96 ? -11.013 -27.581 -16.337 1.00 87.19 96 ALA A CA 1
ATOM 739 C C . ALA A 1 96 ? -9.668 -27.008 -15.849 1.00 87.19 96 ALA A C 1
ATOM 741 O O . ALA A 1 96 ? -9.007 -27.624 -15.014 1.00 87.19 96 ALA A O 1
ATOM 742 N N . ARG A 1 97 ? -9.264 -25.817 -16.316 1.00 83.19 97 ARG A N 1
ATOM 743 C CA . ARG A 1 97 ? -8.092 -25.097 -15.792 1.00 83.19 97 ARG A CA 1
ATOM 744 C C . ARG A 1 97 ? -8.248 -24.720 -14.323 1.00 83.19 97 ARG A C 1
ATOM 746 O O . ARG A 1 97 ? -7.244 -24.636 -13.634 1.00 83.19 97 ARG A O 1
ATOM 753 N N . VAL A 1 98 ? -9.478 -24.511 -13.853 1.00 87.38 98 VAL A N 1
ATOM 754 C CA . VAL A 1 98 ? -9.792 -24.174 -12.460 1.00 87.38 98 VAL A CA 1
ATOM 755 C C . VAL A 1 98 ? -10.273 -25.409 -11.702 1.00 87.38 98 VAL A C 1
ATOM 757 O O . VAL A 1 98 ? -9.741 -25.719 -10.641 1.00 87.38 98 VAL A O 1
ATOM 760 N N . THR A 1 99 ? -11.250 -26.145 -12.238 1.00 89.88 99 THR A N 1
ATOM 761 C CA . THR A 1 99 ? -11.941 -27.224 -11.505 1.00 89.88 99 THR A CA 1
ATOM 762 C C . THR A 1 99 ? -11.061 -28.436 -11.194 1.00 89.88 99 THR A C 1
ATOM 764 O O . THR A 1 99 ? -11.337 -29.144 -10.226 1.00 89.88 99 THR A O 1
ATOM 767 N N . ASN A 1 100 ? -9.960 -28.633 -11.927 1.00 87.81 100 ASN A N 1
ATOM 768 C CA . ASN A 1 100 ? -8.962 -29.668 -11.636 1.00 87.81 100 ASN A CA 1
ATOM 769 C C . ASN A 1 100 ? -8.032 -29.331 -10.447 1.00 87.81 100 ASN A C 1
ATOM 771 O O . ASN A 1 100 ? -7.228 -30.178 -10.061 1.00 87.81 100 ASN A O 1
ATOM 775 N N . PHE A 1 101 ? -8.124 -28.128 -9.863 1.00 83.25 101 PHE A N 1
ATOM 776 C CA . PHE A 1 101 ? -7.256 -27.645 -8.780 1.00 83.25 101 PHE A CA 1
ATOM 777 C C . PHE A 1 101 ? -8.096 -27.283 -7.538 1.00 83.25 101 PHE A C 1
ATOM 779 O O . PHE A 1 101 ? -8.582 -26.154 -7.421 1.00 83.25 101 PHE A O 1
ATOM 786 N N . PRO A 1 102 ? -8.324 -28.226 -6.597 1.00 84.56 102 PRO A N 1
ATOM 787 C CA . PRO A 1 102 ? -9.239 -28.021 -5.468 1.00 84.56 102 PRO A CA 1
ATOM 788 C C . PRO A 1 102 ? -8.846 -26.879 -4.519 1.00 84.56 102 PRO A C 1
ATOM 790 O O . PRO A 1 102 ? -9.714 -26.282 -3.882 1.00 84.56 102 PRO A O 1
ATOM 793 N N . ASP A 1 103 ? -7.555 -26.556 -4.430 1.00 81.62 103 ASP A N 1
ATOM 794 C CA . ASP A 1 103 ? -7.017 -25.393 -3.721 1.00 81.62 103 ASP A CA 1
ATOM 795 C C . ASP A 1 103 ? -7.490 -24.079 -4.361 1.00 81.62 103 ASP A C 1
ATOM 797 O O . ASP A 1 103 ? -8.015 -23.204 -3.669 1.00 81.62 103 ASP A O 1
ATOM 801 N N . LEU A 1 104 ? -7.390 -23.981 -5.690 1.00 85.19 104 LEU A N 1
ATOM 802 C CA . LEU A 1 104 ? -7.808 -22.819 -6.461 1.00 85.19 104 LEU A CA 1
ATOM 803 C C . LEU A 1 104 ? -9.331 -22.665 -6.418 1.00 85.19 104 LEU A C 1
ATOM 805 O O . LEU A 1 104 ? -9.814 -21.573 -6.117 1.00 85.19 104 LEU A O 1
ATOM 809 N N . VAL A 1 105 ? -10.091 -23.754 -6.610 1.00 89.50 105 VAL A N 1
ATOM 810 C CA . VAL A 1 105 ? -11.560 -23.764 -6.457 1.00 89.50 105 VAL A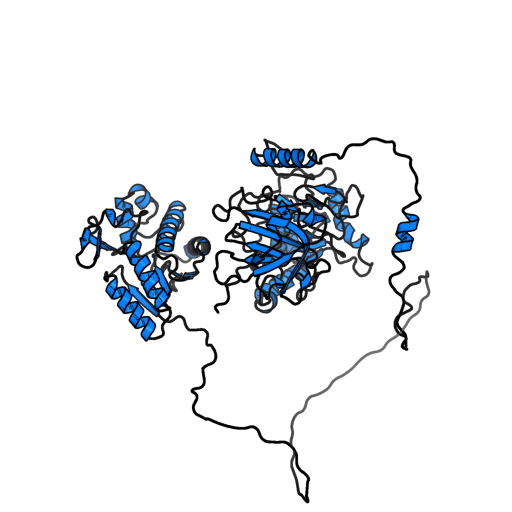 CA 1
ATOM 811 C C . VAL A 1 105 ? -11.962 -23.236 -5.079 1.00 89.50 105 VAL A C 1
ATOM 813 O O . VAL A 1 105 ? -12.801 -22.340 -4.995 1.00 89.50 105 VAL A O 1
ATOM 816 N N . LYS A 1 106 ? -11.333 -23.735 -4.005 1.00 89.31 106 LYS A N 1
ATOM 817 C CA . LYS A 1 106 ? -11.590 -23.311 -2.619 1.00 89.31 106 LYS A CA 1
ATOM 818 C C . LYS A 1 106 ? -11.219 -21.848 -2.355 1.00 89.31 106 LYS A C 1
ATOM 820 O O . LYS A 1 106 ? -11.861 -21.207 -1.527 1.00 89.31 106 LYS A O 1
ATOM 825 N N . ALA A 1 107 ? -10.188 -21.324 -3.014 1.00 87.19 107 ALA A N 1
ATOM 826 C CA . ALA A 1 107 ? -9.748 -19.942 -2.842 1.00 87.19 107 ALA A CA 1
ATOM 827 C C . ALA A 1 107 ? -10.591 -18.929 -3.638 1.00 87.19 107 ALA A C 1
ATOM 829 O O . ALA A 1 107 ? -10.787 -17.804 -3.171 1.00 87.19 107 ALA A O 1
ATOM 830 N N . THR A 1 108 ? -11.071 -19.312 -4.827 1.00 93.62 108 THR A N 1
ATOM 831 C CA . THR A 1 108 ? -11.624 -18.383 -5.834 1.00 93.62 108 THR A CA 1
ATOM 832 C C . THR A 1 108 ? -13.113 -18.583 -6.151 1.00 93.62 108 THR A C 1
ATOM 834 O O . THR A 1 108 ? -13.714 -17.710 -6.776 1.00 93.62 108 THR A O 1
ATOM 837 N N . SER A 1 109 ? -13.748 -19.662 -5.681 1.00 95.38 109 SER A N 1
ATOM 838 C CA . SER A 1 109 ? -15.196 -19.908 -5.834 1.00 95.38 109 SER A CA 1
ATOM 839 C C . SER A 1 109 ? -15.969 -19.723 -4.525 1.00 95.38 109 SER A C 1
ATOM 841 O O . SER A 1 109 ? -15.393 -19.682 -3.440 1.00 95.38 109 SER A O 1
ATOM 843 N N . GLY A 1 110 ? -17.299 -19.675 -4.61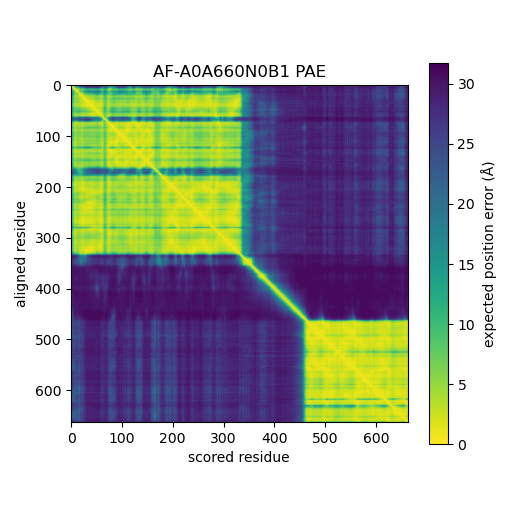8 1.00 96.38 110 GLY A N 1
ATOM 844 C CA . GLY A 1 110 ? -18.195 -19.512 -3.475 1.00 96.38 110 GLY A CA 1
ATOM 845 C C . GLY A 1 110 ? -18.573 -18.052 -3.235 1.00 96.38 110 GLY A C 1
ATOM 846 O O . GLY A 1 110 ? -18.612 -17.250 -4.166 1.00 96.38 110 GLY A O 1
ATOM 847 N N . LYS A 1 111 ? -18.879 -17.704 -1.983 1.00 96.19 111 LYS A N 1
ATOM 848 C CA . LYS A 1 111 ? -19.311 -16.358 -1.594 1.00 96.19 111 LYS A CA 1
ATOM 849 C C . LYS A 1 111 ? -18.086 -15.456 -1.384 1.00 96.19 111 LYS A C 1
ATOM 851 O O . LYS A 1 111 ? -17.468 -15.499 -0.323 1.00 96.19 111 LYS A O 1
ATOM 856 N N . ILE A 1 112 ? -17.739 -14.649 -2.386 1.00 96.75 112 ILE A N 1
ATOM 857 C CA . ILE A 1 112 ? -16.548 -13.783 -2.392 1.00 96.75 112 ILE A CA 1
ATOM 858 C C . ILE A 1 112 ? -16.957 -12.334 -2.066 1.00 96.75 112 ILE A C 1
ATOM 860 O O . ILE A 1 112 ? -17.958 -11.863 -2.614 1.00 96.75 112 ILE A O 1
ATOM 864 N N . PRO A 1 113 ? -16.239 -11.614 -1.179 1.00 94.06 113 PRO A N 1
ATOM 865 C CA . PRO A 1 113 ? -16.511 -10.201 -0.916 1.00 94.06 113 PRO A CA 1
ATOM 866 C C . PRO A 1 113 ? -16.220 -9.367 -2.171 1.00 94.06 113 PRO A C 1
ATOM 868 O O . PRO A 1 113 ? -15.102 -9.377 -2.680 1.00 94.06 113 PRO A O 1
ATOM 871 N N . LEU A 1 114 ? -17.238 -8.679 -2.688 1.00 93.69 114 LEU A N 1
ATOM 872 C CA . LEU A 1 114 ? -17.153 -7.799 -3.856 1.00 93.69 114 LEU A CA 1
ATOM 873 C C . LEU A 1 114 ? -18.403 -6.900 -3.903 1.00 93.69 114 LEU A C 1
ATOM 875 O O . LEU A 1 114 ? -19.512 -7.440 -3.852 1.00 93.69 114 LEU A O 1
ATOM 879 N N . PRO A 1 115 ? -18.273 -5.564 -4.025 1.00 89.88 115 PRO A N 1
ATOM 880 C CA . PRO A 1 115 ? -19.423 -4.681 -4.193 1.00 89.88 115 PRO A CA 1
ATOM 881 C C . PRO A 1 115 ? -20.233 -4.960 -5.465 1.00 89.88 115 PRO A C 1
ATOM 883 O O . PRO A 1 115 ? -19.692 -5.329 -6.506 1.00 89.88 115 PRO A O 1
ATOM 886 N N . SER A 1 116 ? -21.540 -4.723 -5.401 1.00 89.44 116 SER A N 1
ATOM 887 C CA . SER A 1 116 ? -22.483 -4.846 -6.522 1.00 89.44 116 SER A CA 1
ATOM 888 C C . SER A 1 116 ? -22.129 -3.961 -7.721 1.00 89.44 116 SER A C 1
ATOM 890 O O . SER A 1 116 ? -22.326 -4.380 -8.859 1.00 89.44 116 SER A O 1
ATOM 892 N N . TRP A 1 117 ? -21.561 -2.775 -7.478 1.00 88.62 117 TRP A N 1
ATOM 893 C CA . TRP A 1 117 ? -21.109 -1.846 -8.521 1.00 88.62 117 TRP A CA 1
ATOM 894 C C . TRP A 1 117 ? -19.788 -2.259 -9.194 1.00 88.62 117 TRP A C 1
ATOM 896 O O . TRP A 1 117 ? -19.460 -1.718 -10.247 1.00 88.62 117 TRP A O 1
ATOM 906 N N . ALA A 1 118 ? -19.021 -3.185 -8.607 1.00 90.56 118 ALA A N 1
ATOM 907 C CA . ALA A 1 118 ? -17.724 -3.595 -9.134 1.00 90.56 118 ALA A CA 1
ATOM 908 C C . ALA A 1 118 ? -17.883 -4.531 -10.347 1.00 90.56 118 ALA A C 1
ATOM 910 O O . ALA A 1 118 ? -18.697 -5.464 -10.338 1.00 90.56 118 ALA A O 1
ATOM 911 N N . VAL A 1 119 ? -17.089 -4.285 -11.391 1.00 89.44 119 VAL A N 1
ATOM 912 C CA . VAL A 1 119 ? -17.224 -4.898 -12.721 1.00 89.44 119 VAL A CA 1
ATOM 913 C C . VAL A 1 119 ? -15.864 -5.347 -13.269 1.00 89.44 119 VAL A C 1
ATOM 915 O O . VAL A 1 119 ? -14.838 -4.769 -12.916 1.00 89.44 119 VAL A O 1
ATOM 918 N N . PRO A 1 120 ? -15.811 -6.377 -14.131 1.00 90.62 120 PRO A N 1
ATOM 919 C CA . PRO A 1 120 ? -14.589 -6.692 -14.864 1.00 90.62 120 PRO A CA 1
ATOM 920 C C . PRO A 1 120 ? -14.196 -5.577 -15.840 1.00 90.62 120 PRO A C 1
ATOM 922 O O . PRO A 1 120 ? -15.004 -4.714 -16.188 1.00 90.62 120 PRO A O 1
ATOM 925 N N . SER A 1 121 ? -12.957 -5.632 -16.328 1.00 87.12 121 SER A N 1
ATOM 926 C CA . SER A 1 121 ? -12.487 -4.760 -17.403 1.00 87.12 121 SER A CA 1
ATOM 927 C C . SER A 1 121 ? -13.337 -4.894 -18.674 1.00 87.12 121 SER A C 1
ATOM 929 O O . SER A 1 121 ? -13.861 -5.962 -19.000 1.00 87.12 121 SER A O 1
ATOM 931 N N . GLU A 1 122 ? -13.448 -3.806 -19.438 1.00 78.69 122 GLU A N 1
ATOM 932 C CA . GLU A 1 122 ? -14.137 -3.803 -20.739 1.00 78.69 122 GLU A CA 1
ATOM 933 C C . GLU A 1 122 ? -13.327 -4.494 -21.857 1.00 78.69 122 GLU A C 1
ATOM 935 O O . GLU A 1 122 ? -13.784 -4.572 -22.998 1.00 78.69 122 GLU A O 1
ATOM 940 N N . GLY A 1 123 ? -12.104 -4.938 -21.555 1.00 74.38 123 GLY A N 1
ATOM 941 C CA . GLY A 1 123 ? -11.229 -5.651 -22.478 1.00 74.38 123 GLY A CA 1
ATOM 942 C C . GLY A 1 123 ? -11.708 -7.064 -22.794 1.00 74.38 123 GLY A C 1
ATOM 943 O O . GLY A 1 123 ? -12.559 -7.622 -22.102 1.00 74.38 123 GLY A O 1
ATOM 944 N N . GLY A 1 124 ? -11.122 -7.673 -23.826 1.00 72.06 124 GLY A N 1
ATOM 945 C CA . GLY A 1 124 ? -11.584 -8.961 -24.368 1.00 72.06 124 GLY A CA 1
ATOM 946 C C . GLY A 1 124 ? -11.476 -10.139 -23.392 1.00 72.06 124 GLY A C 1
ATOM 947 O O . GLY A 1 124 ? -12.077 -11.194 -23.613 1.00 72.06 124 GLY A O 1
ATOM 948 N N . ASP A 1 125 ? -10.717 -9.969 -22.310 1.00 79.06 125 ASP A N 1
ATOM 949 C CA . ASP A 1 125 ? -10.501 -10.962 -21.262 1.00 79.06 125 ASP A CA 1
ATOM 950 C C . ASP A 1 125 ? -11.294 -10.720 -19.972 1.00 79.06 125 ASP A C 1
ATOM 952 O O . ASP A 1 125 ? -11.232 -11.576 -19.093 1.00 79.06 125 ASP A O 1
ATOM 956 N N . HIS A 1 126 ? -12.080 -9.637 -19.873 1.00 89.00 126 HIS A N 1
ATOM 957 C CA . HIS A 1 126 ? -12.959 -9.323 -18.734 1.00 89.00 126 HIS A CA 1
ATOM 958 C C . HIS A 1 126 ? -12.334 -9.682 -17.379 1.00 89.00 126 HIS A C 1
ATOM 960 O O . HIS A 1 126 ? -12.805 -10.570 -16.664 1.00 89.00 126 HIS A O 1
ATOM 966 N N . ALA A 1 127 ? -11.216 -9.031 -17.069 1.00 90.06 127 ALA A N 1
ATOM 967 C CA . ALA A 1 127 ? -10.399 -9.349 -15.908 1.00 90.06 127 ALA A CA 1
ATOM 968 C C . ALA A 1 127 ? -10.788 -8.500 -14.690 1.00 90.06 127 ALA A C 1
ATOM 970 O O . ALA A 1 127 ? -11.241 -7.366 -14.846 1.00 90.06 127 ALA A O 1
ATOM 971 N N . LEU A 1 128 ? -10.580 -9.023 -13.481 1.00 92.44 128 LEU A N 1
ATOM 972 C CA . LEU A 1 128 ? -10.588 -8.245 -12.235 1.00 92.44 128 LEU A CA 1
ATOM 973 C C . LEU A 1 128 ? -9.722 -8.917 -11.167 1.00 92.44 128 LEU A C 1
ATOM 975 O O . LEU A 1 128 ? -9.578 -10.141 -11.159 1.00 92.44 128 LEU A O 1
ATOM 979 N N . ALA A 1 129 ? -9.211 -8.125 -10.229 1.00 92.19 129 ALA A N 1
ATOM 980 C CA . ALA A 1 129 ? -8.558 -8.607 -9.019 1.00 92.19 129 ALA A CA 1
ATOM 981 C C . ALA A 1 129 ? -9.287 -8.133 -7.752 1.00 92.19 129 ALA A C 1
ATOM 983 O O . ALA A 1 129 ? -9.923 -7.080 -7.739 1.00 92.19 129 ALA A O 1
ATOM 984 N N . ILE A 1 130 ? -9.196 -8.918 -6.677 1.00 91.69 130 ILE A N 1
ATOM 985 C CA . ILE A 1 130 ? -9.823 -8.653 -5.377 1.00 91.69 130 ILE A CA 1
ATOM 986 C C . ILE A 1 130 ? -8.794 -8.894 -4.274 1.00 91.69 130 ILE A C 1
ATOM 988 O O . ILE A 1 130 ? -8.251 -9.997 -4.177 1.00 91.69 130 ILE A O 1
ATOM 992 N N . TYR A 1 131 ? -8.581 -7.901 -3.411 1.00 86.75 131 TYR A N 1
ATOM 993 C CA . TYR A 1 131 ? -7.756 -8.008 -2.211 1.00 86.75 131 TYR A CA 1
ATOM 994 C C . TYR A 1 131 ? -8.609 -7.861 -0.955 1.00 86.75 131 TYR A C 1
ATOM 996 O O . TYR A 1 131 ? -9.155 -6.794 -0.685 1.00 86.75 131 TYR A O 1
ATOM 1004 N N . ASP A 1 132 ? -8.712 -8.939 -0.182 1.00 84.88 132 ASP A N 1
ATOM 1005 C CA . ASP A 1 132 ? -9.439 -8.962 1.085 1.00 84.88 132 ASP A CA 1
ATOM 1006 C C . ASP A 1 132 ? -8.485 -8.689 2.256 1.00 84.88 132 ASP A C 1
ATOM 1008 O O . ASP A 1 132 ? -7.687 -9.552 2.637 1.00 84.88 132 ASP A O 1
ATOM 1012 N N . VAL A 1 133 ? -8.566 -7.480 2.821 1.00 76.88 133 VAL A N 1
ATOM 1013 C CA . VAL A 1 133 ? -7.625 -6.991 3.846 1.00 76.88 133 VAL A CA 1
ATOM 1014 C C . VAL A 1 133 ? -7.729 -7.753 5.168 1.00 76.88 133 VAL A C 1
ATOM 1016 O O . VAL A 1 133 ? -6.740 -7.849 5.892 1.00 76.88 133 VAL A O 1
ATOM 1019 N N . ALA A 1 134 ? -8.895 -8.335 5.472 1.00 78.31 134 ALA A N 1
ATOM 1020 C CA . ALA A 1 134 ? -9.124 -9.069 6.715 1.00 78.31 134 ALA A CA 1
ATOM 1021 C C . ALA A 1 134 ? -8.479 -10.463 6.699 1.00 78.31 134 ALA A C 1
ATOM 1023 O O . ALA A 1 134 ? -7.967 -10.931 7.718 1.00 78.31 134 ALA A O 1
ATOM 1024 N N . THR A 1 135 ? -8.485 -11.136 5.543 1.00 79.06 135 THR A N 1
ATOM 1025 C CA . THR A 1 135 ? -7.897 -12.480 5.389 1.00 79.06 135 THR A CA 1
ATOM 1026 C C . THR A 1 135 ? -6.483 -12.469 4.806 1.00 79.06 135 THR A C 1
ATOM 1028 O O . THR A 1 135 ? -5.769 -13.474 4.915 1.00 79.06 135 THR A O 1
ATOM 1031 N N . GLY A 1 136 ? -6.077 -11.354 4.189 1.00 77.31 136 GLY A N 1
ATOM 1032 C CA . GLY A 1 136 ? -4.843 -11.242 3.417 1.00 77.31 136 GLY A CA 1
ATOM 1033 C C . GLY A 1 136 ? -4.874 -12.065 2.127 1.00 77.31 136 GLY A C 1
ATOM 1034 O O . GLY A 1 136 ? -3.821 -12.508 1.673 1.00 77.31 136 GLY A O 1
ATOM 1035 N N . ILE A 1 137 ? -6.050 -12.352 1.557 1.00 82.56 137 ILE A N 1
ATOM 1036 C CA . ILE A 1 137 ? -6.167 -13.158 0.331 1.00 82.56 137 ILE A CA 1
ATOM 1037 C C . ILE A 1 137 ? -6.367 -12.239 -0.875 1.00 82.56 137 ILE A C 1
ATOM 1039 O O . ILE A 1 137 ? -7.369 -11.527 -0.968 1.00 82.56 137 ILE A O 1
ATOM 1043 N N . TRP A 1 138 ? -5.435 -12.322 -1.823 1.00 85.44 138 TRP A N 1
ATOM 1044 C CA . TRP A 1 138 ? -5.564 -11.733 -3.154 1.00 85.44 138 TRP A CA 1
ATOM 1045 C C . TRP A 1 138 ? -6.045 -12.786 -4.147 1.00 85.44 138 TRP A C 1
ATOM 1047 O O . TRP A 1 138 ? -5.651 -13.953 -4.068 1.00 85.44 138 TRP A O 1
ATOM 1057 N N . ARG A 1 139 ? -6.919 -12.379 -5.066 1.00 91.38 139 ARG A N 1
ATOM 1058 C CA . ARG A 1 139 ? -7.517 -13.225 -6.103 1.00 91.38 139 ARG A CA 1
ATOM 1059 C C . ARG A 1 139 ? -7.509 -12.470 -7.422 1.00 91.38 139 ARG A C 1
ATOM 1061 O O . ARG A 1 139 ? -7.936 -11.322 -7.451 1.00 91.38 139 ARG A O 1
ATOM 1068 N N . SER A 1 140 ? -7.106 -13.132 -8.496 1.00 91.88 140 SER A N 1
ATOM 1069 C CA . SER A 1 140 ? -7.146 -12.604 -9.862 1.00 91.88 140 SER A CA 1
ATOM 1070 C C . SER A 1 140 ? -8.047 -13.484 -10.719 1.00 91.88 140 SER A C 1
ATOM 1072 O O . SER A 1 140 ? -7.931 -14.708 -10.653 1.00 91.88 140 SER A O 1
ATOM 1074 N N . TYR A 1 141 ? -8.921 -12.884 -11.526 1.00 93.44 141 TYR A N 1
ATOM 1075 C CA . TYR A 1 141 ? -9.962 -13.567 -12.300 1.00 93.44 141 TYR A CA 1
ATOM 1076 C C . TYR A 1 141 ? -9.977 -13.115 -13.760 1.00 93.44 141 TYR A C 1
ATOM 1078 O O . TYR A 1 141 ? -9.842 -11.928 -14.040 1.00 93.44 141 TYR A O 1
ATOM 1086 N N . PHE A 1 142 ? -10.177 -14.065 -14.676 1.00 91.25 142 PHE A N 1
ATOM 1087 C CA . PHE A 1 142 ? -10.146 -13.868 -16.128 1.00 91.25 142 PHE A CA 1
ATOM 1088 C C . PHE A 1 142 ? -11.304 -14.598 -16.826 1.00 91.25 142 PHE A C 1
ATOM 1090 O O . PHE A 1 142 ? -11.753 -15.665 -16.385 1.00 91.25 142 PHE A O 1
ATOM 1097 N N . LYS A 1 143 ? -11.767 -14.013 -17.938 1.00 91.50 143 LYS A N 1
ATOM 1098 C CA . LYS A 1 143 ? -13.028 -14.309 -18.640 1.00 91.50 143 LYS A CA 1
ATOM 1099 C C . LYS A 1 143 ? -14.237 -14.233 -17.702 1.00 91.50 143 LYS A C 1
ATOM 1101 O O . LYS A 1 143 ? -15.077 -15.131 -17.684 1.00 91.50 143 LYS A O 1
ATOM 1106 N N . VAL A 1 144 ? -14.303 -13.176 -16.889 1.00 93.19 144 VAL A N 1
ATOM 1107 C CA . VAL A 1 144 ? -15.409 -12.980 -15.946 1.00 93.19 144 VAL A CA 1
ATOM 1108 C C . VAL A 1 144 ? -16.682 -12.581 -16.693 1.00 93.19 144 VAL A C 1
ATOM 1110 O O . VAL A 1 144 ? -16.674 -11.691 -17.537 1.00 93.19 144 VAL A O 1
ATOM 1113 N N . THR A 1 145 ? -17.798 -13.216 -16.349 1.00 92.31 145 THR A N 1
ATOM 1114 C CA . THR A 1 145 ? -19.139 -12.888 -16.849 1.00 92.31 145 THR A CA 1
ATOM 1115 C C . THR A 1 145 ? -20.092 -12.718 -15.671 1.00 92.31 145 THR A C 1
ATOM 1117 O O . THR A 1 145 ? -20.118 -13.554 -14.770 1.00 92.31 145 THR A O 1
ATOM 1120 N N . SER A 1 146 ? -20.863 -11.625 -15.657 1.00 90.06 146 SER A N 1
ATOM 1121 C CA . SER A 1 146 ? -21.940 -11.418 -14.678 1.00 90.06 146 SER A CA 1
ATOM 1122 C C . SER A 1 146 ? -23.231 -12.077 -15.157 1.00 90.06 146 SER A C 1
ATOM 1124 O O . SER A 1 146 ? -23.667 -11.841 -16.282 1.00 90.06 146 SER A O 1
ATOM 1126 N N . ASN A 1 147 ? -23.859 -12.854 -14.281 1.00 90.25 147 ASN A N 1
ATOM 1127 C CA . ASN A 1 147 ? -25.197 -13.400 -14.481 1.00 90.25 147 ASN A CA 1
ATOM 1128 C C . ASN A 1 147 ? -26.273 -12.386 -14.021 1.00 90.25 147 ASN A C 1
ATOM 1130 O O . ASN A 1 147 ? -25.975 -11.517 -13.194 1.00 90.25 147 ASN A O 1
ATOM 1134 N N . PRO A 1 148 ? -27.536 -12.489 -14.489 1.00 89.50 148 PRO A N 1
ATOM 1135 C CA . PRO A 1 148 ? -28.611 -11.559 -14.111 1.00 89.50 148 PRO A CA 1
ATOM 1136 C C . PRO A 1 148 ? -28.979 -11.540 -12.618 1.00 89.50 148 PRO A C 1
ATOM 1138 O O . PRO A 1 148 ? -29.582 -10.579 -12.153 1.00 89.50 148 PRO A O 1
ATOM 1141 N N . ASP A 1 149 ? -28.619 -12.581 -11.863 1.00 88.69 149 ASP A N 1
ATOM 1142 C CA . ASP A 1 149 ? -28.794 -12.678 -10.406 1.00 88.69 149 ASP A CA 1
ATOM 1143 C C . ASP A 1 149 ? -27.646 -12.022 -9.606 1.00 88.69 149 ASP A C 1
ATOM 1145 O O . ASP A 1 149 ? -27.629 -12.068 -8.377 1.00 88.69 149 ASP A O 1
ATOM 1149 N N . GLY A 1 150 ? -26.663 -11.430 -10.294 1.00 86.81 150 GLY A N 1
ATOM 1150 C CA . GLY A 1 150 ? -25.468 -10.843 -9.693 1.00 86.81 150 GLY A CA 1
ATOM 1151 C C . GLY A 1 150 ? -24.338 -11.838 -9.411 1.00 86.81 150 GLY A C 1
ATOM 1152 O O . GLY A 1 150 ? -23.261 -11.408 -8.985 1.00 86.81 150 GLY A O 1
ATOM 1153 N N . SER A 1 151 ? -24.506 -13.138 -9.673 1.00 94.00 151 SER A N 1
ATOM 1154 C CA . SER A 1 151 ? -23.399 -14.100 -9.603 1.00 94.00 151 SER A CA 1
ATOM 1155 C C . SER A 1 151 ? -22.383 -13.898 -10.743 1.00 94.00 151 SER A C 1
ATOM 1157 O O . SER A 1 151 ? -22.619 -13.147 -11.693 1.00 94.00 151 SER A O 1
ATOM 1159 N N . MET A 1 152 ? -21.208 -14.512 -10.610 1.00 95.62 152 MET A N 1
ATOM 1160 C CA . MET A 1 152 ? -20.061 -14.385 -11.509 1.00 95.62 152 MET A CA 1
ATOM 1161 C C . MET A 1 152 ? -19.578 -15.767 -11.959 1.00 95.62 152 MET A C 1
ATOM 1163 O O . MET A 1 152 ? -19.291 -16.628 -11.122 1.00 95.62 152 MET A O 1
ATOM 1167 N N . ASN A 1 153 ? -19.396 -15.957 -13.267 1.00 96.12 153 ASN A N 1
ATOM 1168 C CA . ASN A 1 153 ? -18.648 -17.095 -13.812 1.00 96.12 153 ASN A CA 1
ATOM 1169 C C . ASN A 1 153 ? -17.276 -16.621 -14.300 1.00 96.12 153 ASN A C 1
ATOM 1171 O O . ASN A 1 153 ? -17.166 -15.504 -14.800 1.00 96.12 153 ASN A O 1
ATOM 1175 N N . TYR A 1 154 ? -16.246 -17.460 -14.207 1.00 95.56 154 TYR A N 1
ATOM 1176 C CA . TYR A 1 154 ? -14.898 -17.171 -14.717 1.00 95.56 154 TYR A CA 1
ATOM 1177 C C . TYR A 1 154 ? -14.240 -18.432 -15.299 1.00 95.56 154 TYR A C 1
ATOM 1179 O O . TYR A 1 154 ? -14.661 -19.550 -14.993 1.00 95.56 154 TYR A O 1
ATOM 1187 N N . SER A 1 155 ? -13.208 -18.279 -16.135 1.00 92.00 155 SER A N 1
ATOM 1188 C CA . SER A 1 155 ? -12.552 -19.410 -16.831 1.00 92.00 155 SER A CA 1
ATOM 1189 C C . SER A 1 155 ? -11.067 -19.588 -16.498 1.00 92.00 155 SER A C 1
ATOM 1191 O O . SER A 1 155 ? -10.468 -20.600 -16.848 1.00 92.00 155 SER A O 1
ATOM 1193 N N . SER A 1 156 ? -10.447 -18.607 -15.846 1.00 90.12 156 SER A N 1
ATOM 1194 C CA . SER A 1 156 ? -9.057 -18.667 -15.387 1.00 90.12 156 SER A CA 1
ATOM 1195 C C . SER A 1 156 ? -8.923 -17.826 -14.121 1.00 90.12 156 SER A C 1
ATOM 1197 O O . SER A 1 156 ? -9.555 -16.774 -14.021 1.00 90.12 156 SER A O 1
ATOM 1199 N N . ALA A 1 157 ? -8.124 -18.279 -13.158 1.00 91.75 157 ALA A N 1
ATOM 1200 C CA . ALA A 1 157 ? -7.904 -17.562 -11.910 1.00 91.75 157 ALA A CA 1
ATOM 1201 C C . ALA A 1 157 ? -6.537 -17.866 -11.286 1.00 91.75 157 ALA A C 1
ATOM 1203 O O . ALA A 1 157 ? -5.856 -18.823 -11.652 1.00 91.75 157 ALA A O 1
ATOM 1204 N N . GLY A 1 158 ? -6.154 -17.052 -10.309 1.00 88.75 158 GLY A N 1
ATOM 1205 C CA . GLY A 1 158 ? -5.005 -17.285 -9.439 1.00 88.75 158 GLY A CA 1
ATOM 1206 C C . GLY A 1 158 ? -5.222 -16.655 -8.073 1.00 88.75 158 GLY A C 1
ATOM 1207 O O . GLY A 1 158 ? -6.106 -15.811 -7.908 1.00 88.75 158 GLY A O 1
ATOM 1208 N N . TYR A 1 159 ? -4.437 -17.082 -7.087 1.00 84.94 159 TYR A N 1
ATOM 1209 C CA . TYR A 1 159 ? -4.502 -16.511 -5.745 1.00 84.94 159 TYR A CA 1
ATOM 1210 C C . TYR A 1 159 ? -3.147 -16.507 -5.030 1.00 84.94 159 TYR A C 1
ATOM 1212 O O . TYR A 1 159 ? -2.286 -17.375 -5.225 1.00 84.94 159 TYR A O 1
ATOM 1220 N N . GLN A 1 160 ? -2.979 -15.508 -4.169 1.00 78.94 160 GLN A N 1
ATOM 1221 C CA . GLN A 1 160 ? -1.801 -15.289 -3.337 1.00 78.94 160 GLN A CA 1
ATOM 1222 C C . GLN A 1 160 ? -2.255 -14.984 -1.906 1.00 78.94 160 GLN A C 1
ATOM 1224 O O . GLN A 1 160 ? -3.382 -14.531 -1.678 1.00 78.94 160 GLN A O 1
ATOM 1229 N N . ARG A 1 161 ? -1.380 -15.236 -0.925 1.00 73.12 161 ARG A N 1
ATOM 1230 C CA . ARG A 1 161 ? -1.659 -14.924 0.481 1.00 73.12 161 ARG A CA 1
ATOM 1231 C C . ARG A 1 161 ? -0.598 -14.009 1.085 1.00 73.12 161 ARG A C 1
ATOM 1233 O O . ARG A 1 161 ? 0.599 -14.207 0.900 1.00 73.12 161 ARG A O 1
ATOM 1240 N N . PHE A 1 162 ? -1.086 -13.051 1.854 1.00 69.50 162 PHE A N 1
ATOM 1241 C CA . PHE A 1 162 ? -0.358 -12.067 2.628 1.00 69.50 162 PHE A CA 1
ATOM 1242 C C . PHE A 1 162 ? -0.538 -12.370 4.116 1.00 69.50 162 PHE A C 1
ATOM 1244 O O . PHE A 1 162 ? -1.582 -12.880 4.531 1.00 69.50 162 PHE A O 1
ATOM 1251 N N . ASP A 1 163 ? 0.430 -11.972 4.934 1.00 60.84 163 ASP A N 1
ATOM 1252 C CA . ASP A 1 163 ? 0.146 -11.626 6.323 1.00 60.84 163 ASP A CA 1
ATOM 1253 C C . ASP A 1 163 ? -0.252 -10.137 6.408 1.00 60.84 163 ASP A C 1
ATOM 1255 O O . ASP A 1 163 ? 0.615 -9.275 6.212 1.00 60.84 163 ASP A O 1
ATOM 1259 N N . PRO A 1 164 ? -1.523 -9.795 6.699 1.00 52.25 164 PRO A N 1
ATOM 1260 C CA . PRO A 1 164 ? -1.951 -8.401 6.808 1.00 52.25 164 PRO A CA 1
ATOM 1261 C C . PRO A 1 164 ? -1.317 -7.666 8.004 1.00 52.25 164 PRO A C 1
ATOM 1263 O O . PRO A 1 164 ? -1.351 -6.436 8.032 1.00 52.25 164 PRO A O 1
ATOM 1266 N N . LYS A 1 165 ? -0.721 -8.388 8.970 1.00 49.84 165 LYS A N 1
ATOM 1267 C CA . LYS A 1 165 ? -0.151 -7.817 10.201 1.00 49.84 165 LYS A CA 1
ATOM 1268 C C . LYS A 1 165 ? 1.288 -7.331 10.036 1.00 49.84 165 LYS A C 1
ATOM 1270 O O . LYS A 1 165 ? 1.590 -6.218 10.447 1.00 49.84 165 LYS A O 1
ATOM 1275 N N . THR A 1 166 ? 2.183 -8.139 9.459 1.00 47.31 166 THR A N 1
ATOM 1276 C CA . THR A 1 166 ? 3.619 -7.786 9.390 1.00 47.31 166 THR A CA 1
ATOM 1277 C C . THR A 1 166 ? 4.036 -7.030 8.129 1.00 47.31 166 THR A C 1
ATOM 1279 O O . THR A 1 166 ? 5.072 -6.369 8.151 1.00 47.31 166 THR A O 1
ATOM 1282 N N . ARG A 1 167 ? 3.286 -7.151 7.018 1.00 51.84 167 ARG A N 1
ATOM 1283 C CA . ARG A 1 167 ? 3.613 -6.572 5.689 1.00 51.84 167 ARG A CA 1
ATOM 1284 C C . ARG A 1 167 ? 5.083 -6.773 5.246 1.00 51.84 167 ARG A C 1
ATOM 1286 O O . ARG A 1 167 ? 5.648 -5.945 4.531 1.00 51.84 167 ARG A O 1
ATOM 1293 N N . SER A 1 168 ? 5.711 -7.863 5.696 1.00 43.66 168 SER A N 1
ATOM 1294 C CA . SER A 1 168 ? 7.169 -8.044 5.642 1.00 43.66 168 SER A CA 1
ATOM 1295 C C . SER A 1 168 ? 7.671 -8.637 4.313 1.00 43.66 168 SER A C 1
ATOM 1297 O O . SER A 1 168 ? 6.903 -8.847 3.372 1.00 43.66 168 SER A O 1
ATOM 1299 N N . THR A 1 169 ? 8.965 -8.967 4.235 1.00 41.94 169 THR A N 1
ATOM 1300 C CA . THR A 1 169 ? 9.567 -9.711 3.112 1.00 41.94 169 THR A CA 1
ATOM 1301 C C . THR A 1 169 ? 8.914 -11.077 2.855 1.00 41.94 169 THR A C 1
ATOM 1303 O O . THR A 1 169 ? 9.052 -11.608 1.757 1.00 41.94 169 THR A O 1
ATOM 1306 N N . SER A 1 170 ? 8.151 -11.624 3.812 1.00 46.19 170 SER A N 1
ATOM 1307 C CA . SER A 1 170 ? 7.304 -12.812 3.624 1.00 46.19 170 SER A CA 1
ATOM 1308 C C . SER A 1 170 ? 6.193 -12.637 2.582 1.00 46.19 170 SER A C 1
ATOM 1310 O O . SER A 1 170 ? 5.684 -13.631 2.068 1.00 46.19 170 SER A O 1
ATOM 1312 N N . ASN A 1 171 ? 5.773 -11.398 2.303 1.00 50.97 171 ASN A N 1
ATOM 1313 C CA . ASN A 1 171 ? 4.494 -11.140 1.644 1.00 50.97 171 ASN A CA 1
ATOM 1314 C C . ASN A 1 171 ? 4.534 -11.044 0.119 1.00 50.97 171 ASN A C 1
ATOM 1316 O O . ASN A 1 171 ? 3.451 -11.008 -0.459 1.00 50.97 171 ASN A O 1
ATOM 1320 N N . TYR A 1 172 ? 5.701 -11.020 -0.543 1.00 52.25 172 TYR A N 1
ATOM 1321 C CA . TYR A 1 172 ? 5.713 -11.012 -2.010 1.00 52.25 172 TYR A CA 1
ATOM 1322 C C . TYR A 1 172 ? 6.621 -12.016 -2.703 1.00 52.25 172 TYR A C 1
ATOM 1324 O O . TYR A 1 172 ? 7.742 -12.302 -2.291 1.00 52.25 172 TYR A O 1
ATOM 1332 N N . TRP A 1 173 ? 6.106 -12.457 -3.855 1.00 53.69 173 TRP A N 1
ATOM 1333 C CA . TRP A 1 173 ? 6.785 -13.158 -4.945 1.00 53.69 173 TRP A CA 1
ATOM 1334 C C . TRP A 1 173 ? 7.042 -14.654 -4.755 1.00 53.69 173 TRP A C 1
ATOM 1336 O O . TRP A 1 173 ? 7.291 -15.368 -5.722 1.00 53.69 173 TRP A O 1
ATOM 1346 N N . LEU A 1 174 ? 6.933 -15.146 -3.523 1.00 45.50 174 LEU A N 1
ATOM 1347 C CA . LEU A 1 174 ? 7.132 -16.560 -3.180 1.00 45.50 174 LEU A CA 1
ATOM 1348 C C . LEU A 1 174 ? 5.930 -17.165 -2.430 1.00 45.50 174 LEU A C 1
ATOM 1350 O O . LEU A 1 174 ? 5.797 -18.381 -2.363 1.00 45.50 174 LEU A O 1
ATOM 1354 N N . SER A 1 175 ? 5.002 -16.324 -1.964 1.00 47.06 175 SER A N 1
ATOM 1355 C CA . SER A 1 175 ? 3.679 -16.683 -1.427 1.00 47.06 175 SER A CA 1
ATOM 1356 C C . SER A 1 175 ? 2.600 -16.872 -2.512 1.00 47.06 175 SER A C 1
ATOM 1358 O O . SER A 1 175 ? 1.410 -16.999 -2.211 1.00 47.06 175 SER A O 1
ATOM 1360 N N . HIS A 1 176 ? 2.994 -16.883 -3.791 1.00 55.28 176 HIS A N 1
ATOM 1361 C CA . HIS A 1 176 ? 2.090 -17.128 -4.909 1.00 55.28 176 HIS A CA 1
ATOM 1362 C C . HIS A 1 176 ? 1.798 -18.625 -5.021 1.00 55.28 176 HIS A C 1
ATOM 1364 O O . HIS A 1 176 ? 2.629 -19.389 -5.514 1.00 55.28 176 HIS A O 1
ATOM 1370 N N . LEU A 1 177 ? 0.601 -19.043 -4.608 1.00 57.94 177 LEU A N 1
ATOM 1371 C CA . LEU A 1 177 ? 0.243 -20.458 -4.508 1.00 57.94 177 LEU A CA 1
ATOM 1372 C C . LEU A 1 177 ? -0.113 -21.032 -5.889 1.00 57.94 177 LEU A C 1
ATOM 1374 O O . LEU A 1 177 ? 0.722 -21.700 -6.505 1.00 57.94 177 LEU A O 1
ATOM 1378 N N . SER A 1 178 ? -1.273 -20.676 -6.445 1.00 63.53 178 SER A N 1
ATOM 1379 C CA . SER A 1 178 ? -1.795 -21.257 -7.695 1.00 63.53 178 SER A CA 1
ATOM 1380 C C . SER A 1 178 ? -2.267 -20.191 -8.695 1.00 63.53 178 SER A C 1
ATOM 1382 O O . SER A 1 178 ? -2.556 -19.061 -8.295 1.00 63.53 178 SER A O 1
ATOM 1384 N N . GLY A 1 179 ? -2.295 -20.529 -9.989 1.00 74.81 179 GLY A N 1
ATOM 1385 C CA . GLY A 1 179 ? -2.578 -19.608 -11.101 1.00 74.81 179 GLY A CA 1
ATOM 1386 C C . GLY A 1 179 ? -2.582 -20.295 -12.473 1.00 74.81 179 GLY A C 1
ATOM 1387 O O . GLY A 1 179 ? -1.766 -21.186 -12.708 1.00 74.81 179 GLY A O 1
ATOM 1388 N N . THR A 1 180 ? -3.492 -19.897 -13.372 1.00 80.81 180 THR A N 1
ATOM 1389 C CA . THR A 1 180 ? -3.838 -20.656 -14.601 1.00 80.81 180 THR A CA 1
ATOM 1390 C C . THR A 1 180 ? -3.588 -19.928 -15.933 1.00 80.81 180 THR A C 1
ATOM 1392 O O . THR A 1 180 ? -3.915 -20.456 -16.996 1.00 80.81 180 THR A O 1
ATOM 1395 N N . SER A 1 181 ? -3.013 -18.726 -15.899 1.00 82.00 181 SER A N 1
ATOM 1396 C CA . SER A 1 181 ? -2.621 -17.898 -17.054 1.00 82.00 181 SER A CA 1
ATOM 1397 C C . SER A 1 181 ? -1.336 -17.117 -16.755 1.00 82.00 181 SER A C 1
ATOM 1399 O O . SER A 1 181 ? -0.854 -17.141 -15.623 1.00 82.00 181 SER A O 1
ATOM 1401 N N . THR A 1 182 ? -0.789 -16.404 -17.743 1.00 79.19 182 THR A N 1
ATOM 1402 C CA . THR A 1 182 ? 0.420 -15.576 -17.588 1.00 79.19 182 THR A CA 1
ATOM 1403 C C . THR A 1 182 ? 0.268 -14.555 -16.450 1.00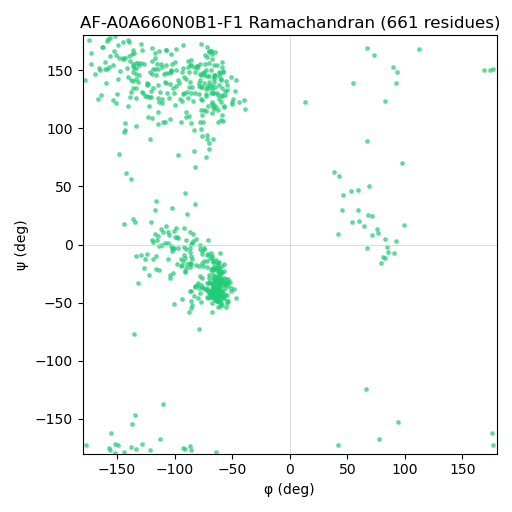 79.19 182 THR A C 1
ATOM 1405 O O . THR A 1 182 ? 1.052 -14.584 -15.499 1.00 79.19 182 THR A O 1
ATOM 1408 N N . VAL A 1 183 ? -0.793 -13.733 -16.459 1.00 81.81 183 VAL A N 1
ATOM 1409 C CA . VAL A 1 183 ? -1.104 -12.784 -15.365 1.00 81.81 183 VAL A CA 1
ATOM 1410 C C . VAL A 1 183 ? -1.377 -13.493 -14.046 1.00 81.81 183 VAL A C 1
ATOM 1412 O O . VAL A 1 183 ? -0.738 -13.202 -13.037 1.00 81.81 183 VAL A O 1
ATOM 1415 N N . THR A 1 184 ? -2.311 -14.448 -14.037 1.00 80.38 184 THR A N 1
ATOM 1416 C CA . THR A 1 184 ? -2.734 -15.100 -12.785 1.00 80.38 184 THR A CA 1
ATOM 1417 C C . THR A 1 184 ? -1.650 -15.988 -12.178 1.00 80.38 184 THR A C 1
ATOM 1419 O O . THR A 1 184 ? -1.796 -16.402 -11.034 1.00 80.38 184 THR A O 1
ATOM 1422 N N . GLY A 1 185 ? -0.575 -16.272 -12.922 1.00 75.50 185 GLY A N 1
ATOM 1423 C CA . GLY A 1 185 ? 0.653 -16.926 -12.479 1.00 75.50 185 GLY A CA 1
ATOM 1424 C C . GLY A 1 185 ? 1.861 -15.988 -12.333 1.00 75.50 185 GLY A C 1
ATOM 1425 O O . GLY A 1 185 ? 2.974 -16.495 -12.192 1.00 75.50 185 GLY A O 1
ATOM 1426 N N . SER A 1 186 ? 1.677 -14.663 -12.403 1.00 75.50 186 SER A N 1
ATOM 1427 C CA . SER A 1 186 ? 2.722 -13.648 -12.163 1.00 75.50 186 SER A CA 1
ATOM 1428 C C . SER A 1 186 ? 2.309 -12.479 -11.255 1.00 75.50 186 SER A C 1
ATOM 1430 O O . SER A 1 186 ? 3.190 -11.752 -10.799 1.00 75.50 186 SER A O 1
ATOM 1432 N N . ALA A 1 187 ? 1.018 -12.342 -10.925 1.00 76.06 187 ALA A N 1
ATOM 1433 C CA . ALA A 1 187 ? 0.466 -11.300 -10.051 1.00 76.06 187 ALA A CA 1
ATOM 1434 C C . ALA A 1 187 ? 0.719 -9.864 -10.568 1.00 76.06 187 ALA A C 1
ATOM 1436 O O . ALA A 1 187 ? 1.164 -8.975 -9.839 1.00 76.06 187 ALA A O 1
ATOM 1437 N N . THR A 1 188 ? 0.452 -9.651 -11.861 1.00 81.81 188 THR A N 1
ATOM 1438 C CA . THR A 1 188 ? 0.679 -8.389 -12.590 1.00 81.81 188 THR A CA 1
ATOM 1439 C C . THR A 1 188 ? 0.029 -7.164 -11.967 1.00 81.81 188 THR A C 1
ATOM 1441 O O . THR A 1 188 ? 0.557 -6.056 -12.044 1.00 81.81 188 THR A O 1
ATOM 1444 N N . GLU A 1 189 ? -1.124 -7.356 -11.345 1.00 82.88 189 GLU A N 1
ATOM 1445 C CA . GLU A 1 189 ? -1.979 -6.301 -10.821 1.00 82.88 189 GLU A CA 1
ATOM 1446 C C . GLU A 1 189 ? -1.308 -5.478 -9.712 1.00 82.88 189 GLU A C 1
ATOM 1448 O O . GLU A 1 189 ? -1.727 -4.357 -9.451 1.00 82.88 189 GLU A O 1
ATOM 1453 N N . LEU A 1 190 ? -0.231 -5.997 -9.113 1.00 79.81 190 LEU A N 1
ATOM 1454 C CA . LEU A 1 190 ? 0.527 -5.358 -8.034 1.00 79.81 190 LEU A CA 1
ATOM 1455 C C . LEU A 1 190 ? 1.802 -4.651 -8.514 1.00 79.81 190 LEU A C 1
ATOM 1457 O O . LEU A 1 190 ? 2.679 -4.324 -7.719 1.00 79.81 190 LEU A O 1
ATOM 1461 N N . MET A 1 191 ? 1.917 -4.444 -9.824 1.00 85.25 191 MET A N 1
ATOM 1462 C CA . MET A 1 191 ? 2.967 -3.649 -10.463 1.00 85.25 191 MET A CA 1
ATOM 1463 C C . MET A 1 191 ? 2.377 -2.704 -11.524 1.00 85.25 191 MET A C 1
ATOM 1465 O O . MET A 1 191 ? 3.091 -2.258 -12.423 1.00 85.25 191 MET A O 1
ATOM 1469 N N . GLN A 1 192 ? 1.073 -2.406 -11.475 1.00 89.75 192 GLN A N 1
ATOM 1470 C CA . GLN A 1 192 ? 0.516 -1.276 -12.228 1.00 89.75 192 GLN A CA 1
ATOM 1471 C C . GLN A 1 192 ? 0.917 0.031 -11.525 1.00 89.75 192 GLN A C 1
ATOM 1473 O O . GLN A 1 192 ? 1.027 0.061 -10.303 1.00 89.75 192 GLN A O 1
ATOM 1478 N N . LEU A 1 193 ? 1.102 1.114 -12.278 1.00 91.06 193 LEU A N 1
ATOM 1479 C CA . LEU A 1 193 ? 1.374 2.445 -11.726 1.00 91.06 193 LEU A CA 1
ATOM 1480 C C . LEU A 1 193 ? 0.165 2.980 -10.932 1.00 91.06 193 LEU A C 1
ATOM 1482 O O . LEU A 1 193 ? -0.885 3.226 -11.527 1.00 91.06 193 LEU A O 1
ATOM 1486 N N . GLY A 1 194 ? 0.309 3.199 -9.620 1.00 89.69 194 GLY A N 1
ATOM 1487 C CA . GLY A 1 194 ? -0.770 3.713 -8.766 1.00 89.69 194 GLY A CA 1
ATOM 1488 C C . GLY A 1 194 ? -1.156 5.172 -9.059 1.00 89.69 194 GLY A C 1
ATOM 1489 O O . GLY A 1 194 ? -0.310 5.990 -9.428 1.00 89.69 194 GLY A O 1
ATOM 1490 N N . LEU A 1 195 ? -2.422 5.550 -8.838 1.00 87.50 195 LEU A N 1
ATOM 1491 C CA . LEU A 1 195 ? -2.915 6.920 -9.080 1.00 87.50 195 LEU A CA 1
ATOM 1492 C C . LEU A 1 195 ? -2.170 7.965 -8.241 1.00 87.50 195 LEU A C 1
ATOM 1494 O O . LEU A 1 195 ? -1.852 9.050 -8.728 1.00 87.50 195 LEU A O 1
ATOM 1498 N N . ALA A 1 196 ? -1.871 7.630 -6.984 1.00 84.81 196 ALA A N 1
ATOM 1499 C CA . ALA A 1 196 ? -1.119 8.498 -6.082 1.00 84.81 196 ALA A CA 1
ATOM 1500 C C . ALA A 1 196 ? 0.331 8.703 -6.556 1.00 84.81 196 ALA A C 1
ATOM 1502 O O . ALA A 1 196 ? 0.857 9.808 -6.463 1.00 84.81 196 ALA A O 1
ATOM 1503 N N . GLU A 1 197 ? 0.963 7.664 -7.107 1.00 90.38 197 GLU A N 1
ATOM 1504 C CA . GLU A 1 197 ? 2.333 7.727 -7.629 1.00 90.38 197 GLU A CA 1
ATOM 1505 C C . GLU A 1 197 ? 2.412 8.489 -8.954 1.00 90.38 197 GLU A C 1
ATOM 1507 O O . GLU A 1 197 ? 3.342 9.273 -9.151 1.00 90.38 197 GLU A O 1
ATOM 1512 N N . LEU A 1 198 ? 1.415 8.308 -9.830 1.00 90.50 198 LEU A N 1
ATOM 1513 C CA . LEU A 1 198 ? 1.239 9.085 -11.057 1.00 90.50 198 LEU A CA 1
ATOM 1514 C C . LEU A 1 198 ? 1.056 10.575 -10.739 1.00 90.50 198 LEU A C 1
ATOM 1516 O O . LEU A 1 198 ? 1.752 11.410 -11.310 1.00 90.50 198 LEU A O 1
ATOM 1520 N N . LYS A 1 199 ? 0.163 10.910 -9.798 1.00 88.19 199 LYS A N 1
ATOM 1521 C CA . LYS A 1 199 ? -0.095 12.298 -9.384 1.00 88.19 199 LYS A CA 1
ATOM 1522 C C . LYS A 1 199 ? 1.108 12.942 -8.682 1.00 88.19 199 LYS A C 1
ATOM 1524 O O . LYS A 1 199 ? 1.362 14.124 -8.890 1.00 88.19 199 LYS A O 1
ATOM 1529 N N . ALA A 1 200 ? 1.860 12.180 -7.885 1.00 88.56 200 ALA A N 1
ATOM 1530 C CA . ALA A 1 200 ? 3.050 12.662 -7.177 1.00 88.56 200 ALA A CA 1
ATOM 1531 C C . ALA A 1 200 ? 4.357 12.583 -7.994 1.00 88.56 200 ALA A C 1
ATOM 1533 O O . ALA A 1 200 ? 5.404 12.974 -7.479 1.00 88.56 200 ALA A O 1
ATOM 1534 N N . ALA A 1 201 ? 4.325 12.035 -9.217 1.00 93.88 201 ALA A N 1
ATOM 1535 C CA . ALA A 1 201 ? 5.508 11.681 -10.010 1.00 93.88 201 ALA A CA 1
ATOM 1536 C C . ALA A 1 201 ? 6.583 10.923 -9.191 1.00 93.88 201 ALA A C 1
ATOM 1538 O O . ALA A 1 201 ? 7.782 11.194 -9.288 1.00 93.88 201 ALA A O 1
ATOM 1539 N N . LYS A 1 202 ? 6.153 9.969 -8.352 1.00 90.44 202 LYS A N 1
ATOM 1540 C CA . LYS A 1 202 ? 7.029 9.225 -7.434 1.00 90.44 202 LYS A CA 1
ATOM 1541 C C . LYS A 1 202 ? 6.595 7.768 -7.321 1.00 90.44 202 LYS A C 1
ATOM 1543 O O . LYS A 1 202 ? 5.641 7.460 -6.615 1.00 90.44 202 LYS A O 1
ATOM 1548 N N . ILE A 1 203 ? 7.351 6.891 -7.972 1.00 92.44 203 ILE A N 1
ATOM 1549 C CA . ILE A 1 203 ? 7.080 5.455 -8.095 1.00 92.44 203 ILE A CA 1
ATOM 1550 C C . ILE A 1 203 ? 8.159 4.690 -7.328 1.00 92.44 203 ILE A C 1
ATOM 1552 O O . ILE A 1 203 ? 9.344 4.975 -7.503 1.00 92.44 203 ILE A O 1
ATOM 1556 N N . ASN A 1 204 ? 7.769 3.741 -6.474 1.00 88.25 204 ASN A N 1
ATOM 1557 C CA . ASN A 1 204 ? 8.698 3.083 -5.535 1.00 88.25 204 ASN A CA 1
ATOM 1558 C C . ASN A 1 204 ? 8.783 1.556 -5.735 1.00 88.25 204 ASN A C 1
ATOM 1560 O O . ASN A 1 204 ? 9.189 0.827 -4.824 1.00 88.25 204 ASN A O 1
ATOM 1564 N N . HIS A 1 205 ? 8.375 1.075 -6.912 1.00 89.31 205 HIS A N 1
ATOM 1565 C CA . HIS A 1 205 ? 8.364 -0.338 -7.280 1.00 89.31 205 HIS A CA 1
ATOM 1566 C C . HIS A 1 205 ? 8.595 -0.570 -8.786 1.00 89.31 205 HIS A C 1
ATOM 1568 O O . HIS A 1 205 ? 8.616 0.366 -9.587 1.00 89.31 205 HIS A O 1
ATOM 1574 N N . ALA A 1 206 ? 8.776 -1.836 -9.161 1.00 90.81 206 ALA A N 1
ATOM 1575 C CA . ALA A 1 206 ? 8.930 -2.305 -10.531 1.00 90.81 206 ALA A CA 1
ATOM 1576 C C . ALA A 1 206 ? 7.604 -2.222 -11.299 1.00 90.81 206 ALA A C 1
ATOM 1578 O O . ALA A 1 206 ? 6.540 -2.465 -10.728 1.00 90.81 206 ALA A O 1
ATOM 1579 N N . LEU A 1 207 ? 7.661 -1.907 -12.592 1.00 93.81 207 LEU A N 1
ATOM 1580 C CA . LEU A 1 207 ? 6.478 -1.640 -13.413 1.00 93.81 207 LEU A CA 1
ATOM 1581 C C . LEU A 1 207 ? 6.124 -2.801 -14.354 1.00 93.81 207 LEU A C 1
ATOM 1583 O O . LEU A 1 207 ? 6.981 -3.399 -15.009 1.00 93.81 207 LEU A O 1
ATOM 1587 N N . SER A 1 208 ? 4.831 -3.095 -14.452 1.00 91.62 208 SER A N 1
ATOM 1588 C CA . SER A 1 208 ? 4.277 -4.076 -15.386 1.00 91.62 208 SER A CA 1
ATOM 1589 C C . SER A 1 208 ? 4.085 -3.476 -16.779 1.00 91.62 208 SER A C 1
ATOM 1591 O O . SER A 1 208 ? 3.491 -2.408 -16.947 1.00 91.62 208 SER A O 1
ATOM 1593 N N . PHE A 1 209 ? 4.584 -4.188 -17.790 1.00 93.19 209 PHE A N 1
ATOM 1594 C CA . PHE A 1 209 ? 4.402 -3.838 -19.194 1.00 93.19 209 PHE A CA 1
ATOM 1595 C C . PHE A 1 209 ? 3.805 -5.024 -19.954 1.00 93.19 209 PHE A C 1
ATOM 1597 O O . PHE A 1 209 ? 4.352 -6.129 -19.921 1.00 93.19 209 PHE A O 1
ATOM 1604 N N . THR A 1 210 ? 2.711 -4.800 -20.679 1.00 90.56 210 THR A N 1
ATOM 1605 C CA . THR A 1 210 ? 2.182 -5.778 -21.646 1.00 90.56 210 THR A CA 1
ATOM 1606 C C . THR A 1 210 ? 2.821 -5.593 -23.021 1.00 90.56 210 THR A C 1
ATOM 1608 O O . THR A 1 210 ? 3.280 -4.502 -23.365 1.00 90.56 210 THR A O 1
ATOM 1611 N N . PHE A 1 211 ? 2.893 -6.673 -23.802 1.00 91.38 211 PHE A N 1
ATOM 1612 C CA . PHE A 1 211 ? 3.659 -6.735 -25.053 1.00 91.38 211 PHE A CA 1
ATOM 1613 C C . PHE A 1 211 ? 2.840 -7.360 -26.197 1.00 91.38 211 PHE A C 1
ATOM 1615 O O . PHE A 1 211 ? 2.111 -8.316 -25.955 1.00 91.38 211 PHE A O 1
ATOM 1622 N N . PRO A 1 212 ? 3.027 -6.931 -27.460 1.00 88.12 212 PRO A N 1
ATOM 1623 C CA . PRO A 1 212 ? 2.362 -7.513 -28.635 1.00 88.12 212 PRO A CA 1
ATOM 1624 C C . PRO A 1 212 ? 2.556 -9.026 -28.804 1.00 88.12 212 PRO A C 1
ATOM 1626 O O . PRO A 1 212 ? 1.664 -9.710 -29.293 1.00 88.12 212 PRO A O 1
ATOM 1629 N N . SER A 1 213 ? 3.727 -9.548 -28.418 1.00 90.75 213 SER A N 1
ATOM 1630 C CA . SER A 1 213 ? 3.990 -10.965 -28.124 1.00 90.75 213 SER A CA 1
ATOM 1631 C C . SER A 1 213 ? 5.399 -11.130 -27.538 1.00 90.75 213 SER A C 1
ATOM 1633 O O . SER A 1 213 ? 6.308 -10.362 -27.847 1.00 90.75 213 SER A O 1
ATOM 1635 N N . TYR A 1 214 ? 5.598 -12.204 -26.777 1.00 92.75 214 TYR A N 1
ATOM 1636 C CA . TYR A 1 214 ? 6.881 -12.713 -26.262 1.00 92.75 214 TYR A CA 1
ATOM 1637 C C . TYR A 1 214 ? 7.023 -14.210 -26.602 1.00 92.75 214 TYR A C 1
ATOM 1639 O O . TYR A 1 214 ? 6.231 -14.744 -27.393 1.00 92.75 214 TYR A O 1
ATOM 1647 N N . ARG A 1 215 ? 8.051 -14.877 -26.060 1.00 93.19 215 ARG A N 1
ATOM 1648 C CA . ARG A 1 215 ? 8.290 -16.324 -26.211 1.00 93.19 215 ARG A CA 1
ATOM 1649 C C . ARG A 1 215 ? 7.179 -17.182 -25.597 1.00 93.19 215 ARG A C 1
ATOM 1651 O O . ARG A 1 215 ? 6.555 -16.807 -24.609 1.00 93.19 215 ARG A O 1
ATOM 1658 N N . ARG A 1 216 ? 7.033 -18.400 -26.122 1.00 90.81 216 ARG A N 1
ATOM 1659 C CA . ARG A 1 216 ? 6.190 -19.483 -25.559 1.00 90.81 216 ARG A CA 1
ATOM 1660 C C . ARG A 1 216 ? 6.612 -19.949 -24.165 1.00 90.81 216 ARG A C 1
ATOM 1662 O O . ARG A 1 216 ? 5.849 -20.622 -23.484 1.00 90.81 216 ARG A O 1
ATOM 1669 N N . ASP A 1 217 ? 7.822 -19.597 -23.755 1.00 88.75 217 ASP A N 1
ATOM 1670 C CA . ASP A 1 217 ? 8.413 -19.976 -22.479 1.00 88.75 217 ASP A CA 1
ATOM 1671 C C . ASP A 1 217 ? 8.135 -18.910 -21.404 1.00 88.75 217 ASP A C 1
ATOM 1673 O O . ASP A 1 217 ? 8.171 -17.705 -21.678 1.00 88.75 217 ASP A O 1
ATOM 1677 N N . ALA A 1 218 ? 7.916 -19.355 -20.167 1.00 88.50 218 ALA A N 1
ATOM 1678 C CA . ALA A 1 218 ? 7.745 -18.500 -18.994 1.00 88.50 218 ALA A CA 1
ATOM 1679 C C . ALA A 1 218 ? 8.954 -18.606 -18.057 1.00 88.50 218 ALA A C 1
ATOM 1681 O O . ALA A 1 218 ? 9.551 -19.679 -17.936 1.00 88.50 218 ALA A O 1
ATOM 1682 N N . VAL A 1 219 ? 9.302 -17.515 -17.372 1.00 87.50 219 VAL A N 1
ATOM 1683 C CA . VAL A 1 219 ? 10.304 -17.510 -16.298 1.00 87.50 219 VAL A CA 1
ATOM 1684 C C . VAL A 1 219 ? 9.835 -16.685 -15.107 1.00 87.50 219 VAL A C 1
ATOM 1686 O O . VAL A 1 219 ? 9.065 -15.742 -15.263 1.00 87.50 219 VAL A O 1
ATOM 1689 N N . PHE A 1 220 ? 10.352 -17.030 -13.922 1.00 81.94 220 PHE A N 1
ATOM 1690 C CA . PHE A 1 220 ? 10.070 -16.381 -12.637 1.00 81.94 220 PHE A CA 1
ATOM 1691 C C . PHE A 1 220 ? 9.952 -14.847 -12.772 1.00 81.94 220 PHE A C 1
ATOM 1693 O O . PHE A 1 220 ? 10.938 -14.222 -13.177 1.00 81.94 220 PHE A O 1
ATOM 1700 N N . PRO A 1 221 ? 8.775 -14.243 -12.494 1.00 78.94 221 PRO A N 1
ATOM 1701 C CA . PRO A 1 221 ? 7.619 -14.784 -11.765 1.00 78.94 221 PRO A CA 1
ATOM 1702 C C . PRO A 1 221 ? 6.808 -15.844 -12.506 1.00 78.94 221 PRO A C 1
ATOM 1704 O O . PRO A 1 221 ? 6.297 -16.765 -11.874 1.00 78.94 221 PRO A O 1
ATOM 1707 N N . ALA A 1 222 ? 6.653 -15.679 -13.818 1.00 83.38 222 ALA A N 1
ATOM 1708 C CA . ALA A 1 222 ? 5.570 -16.265 -14.581 1.00 83.38 222 ALA A CA 1
ATOM 1709 C C . ALA A 1 222 ? 5.652 -17.794 -14.569 1.00 83.38 222 ALA A C 1
ATOM 1711 O O . ALA A 1 222 ? 6.609 -18.396 -15.059 1.00 83.38 222 ALA A O 1
ATOM 1712 N N . LYS A 1 223 ? 4.614 -18.423 -14.010 1.00 78.94 223 LYS A N 1
ATOM 1713 C CA . LYS A 1 223 ? 4.453 -19.886 -13.996 1.00 78.94 223 LYS A CA 1
ATOM 1714 C C . LYS A 1 223 ? 3.934 -20.448 -15.329 1.00 78.94 223 LYS A C 1
ATOM 1716 O O . LYS A 1 223 ? 4.037 -21.650 -15.563 1.00 78.94 223 LYS A O 1
ATOM 1721 N N . VAL A 1 224 ? 3.352 -19.590 -16.170 1.00 79.94 224 VAL A N 1
ATOM 1722 C CA . VAL A 1 224 ? 2.659 -19.908 -17.431 1.00 79.94 224 VAL A CA 1
ATOM 1723 C C . VAL A 1 224 ? 2.998 -18.823 -18.463 1.00 79.94 224 VAL A C 1
ATOM 1725 O O . VAL A 1 224 ? 3.271 -17.688 -18.080 1.00 79.94 224 VAL A O 1
ATOM 1728 N N . SER A 1 225 ? 2.989 -19.165 -19.754 1.00 86.44 225 SER A N 1
ATOM 1729 C CA . SER A 1 225 ? 3.060 -18.218 -20.874 1.00 86.44 225 SER A CA 1
ATOM 1730 C C . SER A 1 225 ? 2.050 -18.621 -21.949 1.00 86.44 225 SER A C 1
ATOM 1732 O O . SER A 1 225 ? 1.881 -19.804 -22.242 1.00 86.44 225 SER A O 1
ATOM 1734 N N . ASP A 1 226 ? 1.401 -17.628 -22.544 1.00 85.00 226 ASP A N 1
ATOM 1735 C CA . ASP A 1 226 ? 0.563 -17.705 -23.746 1.00 85.00 226 ASP A CA 1
ATOM 1736 C C . ASP A 1 226 ? 1.266 -17.112 -24.993 1.00 85.00 226 ASP A C 1
ATOM 1738 O O . ASP A 1 226 ? 0.688 -17.059 -26.087 1.00 85.00 226 ASP A O 1
ATOM 1742 N N . GLY A 1 227 ? 2.511 -16.646 -24.820 1.00 87.88 227 GLY A N 1
ATOM 1743 C CA . GLY A 1 227 ? 3.302 -15.950 -25.829 1.00 87.88 227 GLY A CA 1
ATOM 1744 C C . GLY A 1 227 ? 3.571 -16.819 -27.053 1.00 87.88 227 GLY A C 1
ATOM 1745 O O . GLY A 1 227 ? 3.724 -18.034 -26.970 1.00 87.88 227 GLY A O 1
ATOM 1746 N N . LYS A 1 228 ? 3.605 -16.205 -28.237 1.00 90.06 228 LYS A N 1
ATOM 1747 C CA . LYS A 1 228 ? 3.459 -16.940 -29.506 1.00 90.06 228 LYS A CA 1
ATOM 1748 C C . LYS A 1 228 ? 4.774 -17.100 -30.279 1.00 90.06 228 LYS A C 1
ATOM 1750 O O . LYS A 1 228 ? 4.843 -17.927 -31.197 1.00 90.06 228 LYS A O 1
ATOM 1755 N N . LEU A 1 229 ? 5.831 -16.382 -29.891 1.00 92.12 229 LEU A N 1
ATOM 1756 C CA . LEU A 1 229 ? 7.116 -16.332 -30.599 1.00 92.12 229 LEU A CA 1
ATOM 1757 C C . LEU A 1 229 ? 8.025 -17.534 -30.299 1.00 92.12 229 LEU A C 1
ATOM 1759 O O . LEU A 1 229 ? 7.985 -18.120 -29.217 1.00 92.12 229 LEU A O 1
ATOM 1763 N N . ALA A 1 230 ? 8.877 -17.848 -31.277 1.00 92.25 230 ALA A N 1
ATOM 1764 C CA . ALA A 1 230 ? 9.985 -18.801 -31.172 1.00 92.25 230 ALA A CA 1
ATOM 1765 C C . ALA A 1 230 ? 11.363 -18.148 -31.428 1.00 92.25 230 ALA A C 1
ATOM 1767 O O . ALA A 1 230 ? 12.378 -18.839 -31.422 1.00 92.25 230 ALA A O 1
ATOM 1768 N N . ASP A 1 231 ? 11.406 -16.828 -31.660 1.00 93.56 231 ASP A N 1
ATOM 1769 C CA . ASP A 1 231 ? 12.650 -16.059 -31.765 1.00 93.56 231 ASP A CA 1
ATOM 1770 C C . ASP A 1 231 ? 13.469 -16.196 -30.471 1.00 93.56 231 ASP A C 1
ATOM 1772 O O . ASP A 1 231 ? 12.963 -15.935 -29.378 1.00 93.56 231 ASP A O 1
ATOM 1776 N N . ALA A 1 232 ? 14.748 -16.564 -30.589 1.00 91.31 232 ALA A N 1
ATOM 1777 C CA . ALA A 1 232 ? 15.624 -16.741 -29.429 1.00 91.31 232 ALA A CA 1
ATOM 1778 C C . ALA A 1 232 ? 15.836 -15.434 -28.641 1.00 91.31 232 ALA A C 1
ATOM 1780 O O . ALA A 1 232 ? 15.952 -15.473 -27.415 1.00 91.31 232 ALA A O 1
ATOM 1781 N N . ASP A 1 233 ? 15.841 -14.304 -29.357 1.00 95.38 233 ASP A N 1
ATOM 1782 C CA . ASP A 1 233 ? 16.064 -12.956 -28.829 1.00 95.38 233 ASP A CA 1
ATOM 1783 C C . ASP A 1 233 ? 14.777 -12.237 -28.385 1.00 95.38 233 ASP A C 1
ATOM 1785 O O . ASP A 1 233 ? 14.859 -11.157 -27.800 1.00 95.38 233 ASP A O 1
ATOM 1789 N N . ALA A 1 234 ? 13.599 -12.843 -28.578 1.00 95.19 234 ALA A N 1
ATOM 1790 C CA . ALA A 1 234 ? 12.380 -12.381 -27.920 1.00 95.19 234 ALA A CA 1
ATOM 1791 C C . ALA A 1 234 ? 12.491 -12.571 -26.394 1.00 95.19 234 ALA A C 1
ATOM 1793 O O . ALA A 1 234 ? 13.078 -13.561 -25.948 1.00 95.19 234 ALA A O 1
ATOM 1794 N N . PRO A 1 235 ? 11.909 -11.679 -25.574 1.00 95.81 235 PRO A N 1
ATOM 1795 C CA . PRO A 1 235 ? 11.913 -11.866 -24.132 1.00 95.81 235 PRO A CA 1
ATOM 1796 C C . PRO A 1 235 ? 10.967 -13.003 -23.715 1.00 95.81 235 PRO A C 1
ATOM 1798 O O . PRO A 1 235 ? 10.076 -13.408 -24.469 1.00 95.81 235 PRO A O 1
ATOM 1801 N N . TYR A 1 236 ? 11.155 -13.519 -22.503 1.00 94.31 236 TYR A N 1
ATOM 1802 C CA . TYR A 1 236 ? 10.271 -14.516 -21.887 1.00 94.31 236 TYR A CA 1
ATOM 1803 C C . TYR A 1 236 ? 9.098 -13.832 -21.173 1.00 94.31 236 TYR A C 1
ATOM 1805 O O . TYR A 1 236 ? 9.246 -12.706 -20.689 1.00 94.31 236 TYR A O 1
ATOM 1813 N N . ALA A 1 237 ? 7.966 -14.528 -21.019 1.00 91.50 237 ALA A N 1
ATOM 1814 C CA . ALA A 1 237 ? 6.947 -14.083 -20.067 1.00 91.50 237 ALA A CA 1
ATOM 1815 C C . ALA A 1 237 ? 7.562 -14.013 -18.661 1.00 91.50 237 ALA A C 1
ATOM 1817 O O . ALA A 1 237 ? 8.303 -14.916 -18.266 1.00 91.50 237 ALA A O 1
ATOM 1818 N N . GLY A 1 238 ? 7.294 -12.935 -17.925 1.00 89.88 238 GLY A N 1
ATOM 1819 C CA . GLY A 1 238 ? 7.897 -12.674 -16.622 1.00 89.88 238 GLY A CA 1
ATOM 1820 C C . GLY A 1 238 ? 9.307 -12.060 -16.647 1.00 89.88 238 GLY A C 1
ATOM 1821 O O . GLY A 1 238 ? 9.784 -11.611 -15.607 1.00 89.88 238 GLY A O 1
ATOM 1822 N N . GLN A 1 239 ? 10.001 -11.993 -17.790 1.00 93.69 239 GLN A N 1
ATOM 1823 C CA . GLN A 1 239 ? 11.382 -11.499 -17.801 1.00 93.69 239 GLN A CA 1
ATOM 1824 C C . GLN A 1 239 ? 11.463 -10.012 -17.433 1.00 93.69 239 GLN A C 1
ATOM 1826 O O . GLN A 1 239 ? 10.775 -9.177 -18.022 1.00 93.69 239 GLN A O 1
ATOM 1831 N N . MET A 1 240 ? 12.348 -9.689 -16.487 1.00 93.81 240 MET A N 1
ATOM 1832 C CA . MET A 1 240 ? 12.632 -8.314 -16.078 1.00 93.81 240 MET A CA 1
ATOM 1833 C C . MET A 1 240 ? 13.646 -7.625 -17.000 1.00 93.81 240 MET A C 1
ATOM 1835 O O . MET A 1 240 ? 14.550 -8.257 -17.556 1.00 93.81 240 MET A O 1
ATOM 1839 N N . PHE A 1 241 ? 13.543 -6.305 -17.072 1.00 96.75 241 PHE A N 1
ATOM 1840 C CA . PHE A 1 241 ? 14.486 -5.401 -17.717 1.00 96.75 241 PHE A CA 1
ATOM 1841 C C . PHE A 1 241 ? 14.675 -4.133 -16.875 1.00 96.75 241 PHE A C 1
ATOM 1843 O O . PHE A 1 241 ? 13.8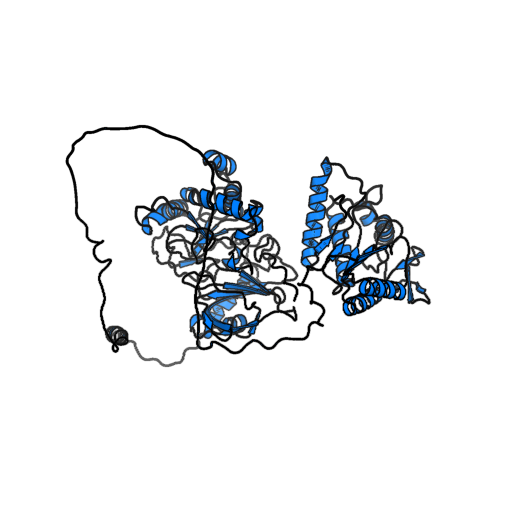76 -3.817 -15.997 1.00 96.75 241 PHE A O 1
ATOM 1850 N N . THR A 1 242 ? 15.745 -3.396 -17.141 1.00 97.19 242 THR A N 1
ATOM 1851 C CA . THR A 1 242 ? 16.083 -2.138 -16.469 1.00 97.19 242 THR A CA 1
ATOM 1852 C C . THR A 1 242 ? 16.719 -1.153 -17.456 1.00 97.19 242 THR A C 1
ATOM 1854 O O . THR A 1 242 ? 16.859 -1.457 -18.643 1.00 97.19 242 THR A O 1
ATOM 1857 N N . LEU A 1 243 ? 17.103 0.030 -16.982 1.00 96.75 243 LEU A N 1
ATOM 1858 C CA . LEU A 1 243 ? 17.987 0.953 -17.694 1.00 96.75 243 LEU A CA 1
ATOM 1859 C C . LEU A 1 243 ? 19.396 0.870 -17.077 1.00 96.75 243 LEU A C 1
ATOM 1861 O O . LEU A 1 243 ? 19.509 0.610 -15.879 1.00 96.75 243 LEU A O 1
ATOM 1865 N N . PRO A 1 244 ? 20.476 1.088 -17.852 1.00 93.62 244 PRO A N 1
ATOM 1866 C CA . PRO A 1 244 ? 21.842 1.036 -17.342 1.00 93.62 244 PRO A CA 1
ATOM 1867 C C . PRO A 1 244 ? 22.036 1.904 -16.086 1.00 93.62 244 PRO A C 1
ATOM 1869 O O . PRO A 1 244 ? 21.479 3.004 -16.023 1.00 93.62 244 PRO A O 1
ATOM 1872 N N . PRO A 1 245 ? 22.866 1.497 -15.106 1.00 89.06 245 PRO A N 1
ATOM 1873 C CA . PRO A 1 245 ? 23.111 2.302 -13.902 1.00 89.06 245 PRO A CA 1
ATOM 1874 C C . PRO A 1 245 ? 23.733 3.679 -14.191 1.00 89.06 245 PRO A C 1
ATOM 1876 O O . PRO A 1 245 ? 23.630 4.585 -13.375 1.00 89.06 245 PRO A O 1
ATOM 1879 N N . ASN A 1 246 ? 24.359 3.838 -15.362 1.00 90.75 246 ASN A N 1
ATOM 1880 C CA . ASN A 1 246 ? 24.937 5.079 -15.879 1.00 90.75 246 ASN A CA 1
ATOM 1881 C C . ASN A 1 246 ? 24.044 5.804 -16.913 1.00 90.75 246 ASN A C 1
ATOM 1883 O O . ASN A 1 246 ? 24.525 6.698 -17.606 1.00 90.75 246 ASN A O 1
ATOM 1887 N N . PHE A 1 247 ? 22.776 5.411 -17.067 1.00 95.12 247 PHE A N 1
ATOM 1888 C CA . PHE A 1 247 ? 21.812 6.138 -17.895 1.00 95.12 247 PHE A CA 1
ATOM 1889 C C . PHE A 1 247 ? 21.337 7.394 -17.148 1.00 95.12 247 PHE A C 1
ATOM 1891 O O . PHE A 1 247 ? 20.643 7.294 -16.137 1.00 95.12 247 PHE A O 1
ATOM 1898 N N . ASP A 1 248 ? 21.714 8.576 -17.630 1.00 97.12 248 ASP A N 1
ATOM 1899 C CA . ASP A 1 248 ? 21.286 9.847 -17.040 1.00 97.12 248 ASP A CA 1
ATOM 1900 C C . ASP A 1 248 ? 19.838 10.166 -17.448 1.00 97.12 248 ASP A C 1
ATOM 1902 O O . ASP A 1 248 ? 19.563 10.643 -18.554 1.00 97.12 248 ASP A O 1
ATOM 1906 N N . VAL A 1 249 ? 18.899 9.873 -16.543 1.00 97.12 249 VAL A N 1
ATOM 1907 C CA . VAL A 1 249 ? 17.472 10.139 -16.757 1.00 97.12 249 VAL A CA 1
ATOM 1908 C C . VAL A 1 249 ? 17.191 11.637 -16.867 1.00 97.12 249 VAL A C 1
ATOM 1910 O O . VAL A 1 249 ? 16.363 12.025 -17.684 1.00 97.12 249 VAL A O 1
ATOM 1913 N N . ASP A 1 250 ? 17.857 12.488 -16.085 1.00 97.00 250 ASP A N 1
ATOM 1914 C CA . ASP A 1 250 ? 17.531 13.917 -16.036 1.00 97.00 250 ASP A CA 1
ATOM 1915 C C . ASP A 1 250 ? 18.079 14.662 -17.264 1.00 97.00 250 ASP A C 1
ATOM 1917 O O . ASP A 1 250 ? 17.395 15.527 -17.821 1.00 97.00 250 ASP A O 1
ATOM 1921 N N . ALA A 1 251 ? 19.245 14.255 -17.780 1.00 97.81 251 ALA A N 1
ATOM 1922 C CA . ALA A 1 251 ? 19.717 14.682 -19.096 1.00 97.81 251 ALA A CA 1
ATOM 1923 C C . ALA A 1 251 ? 18.786 14.200 -20.222 1.00 97.81 251 ALA A C 1
ATOM 1925 O O . ALA A 1 251 ? 18.409 15.006 -21.076 1.00 97.81 251 ALA A O 1
ATOM 1926 N N . TRP A 1 252 ? 18.358 12.930 -20.208 1.00 98.00 252 TRP A N 1
ATOM 1927 C CA . TRP A 1 252 ? 17.447 12.391 -21.226 1.00 98.00 252 TRP A CA 1
ATOM 1928 C C . TRP A 1 252 ? 16.085 13.101 -21.221 1.00 98.00 252 TRP A C 1
ATOM 1930 O O . TRP A 1 252 ? 15.567 13.458 -22.279 1.00 98.00 252 TRP A O 1
ATOM 1940 N N . VAL A 1 253 ? 15.513 13.355 -20.039 1.00 97.56 253 VAL A N 1
ATOM 1941 C CA . VAL A 1 253 ? 14.234 14.067 -19.857 1.00 97.56 253 VAL A CA 1
ATOM 1942 C C . VAL A 1 253 ? 14.324 15.497 -20.392 1.00 97.56 253 VAL A C 1
ATOM 1944 O O . VAL A 1 253 ? 13.404 15.954 -21.075 1.00 97.56 253 VAL A O 1
ATOM 1947 N N . LYS A 1 254 ? 15.451 16.177 -20.148 1.00 97.38 254 LYS A N 1
ATOM 1948 C CA . LYS A 1 254 ? 15.741 17.515 -20.678 1.00 97.38 254 LYS A CA 1
ATOM 1949 C C . LYS A 1 254 ? 15.903 17.518 -22.201 1.00 97.38 254 LYS A C 1
ATOM 1951 O O . LYS A 1 254 ? 15.324 18.377 -22.861 1.00 97.38 254 LYS A O 1
ATOM 1956 N N . GLU A 1 255 ? 16.652 16.568 -22.760 1.00 97.75 255 GLU A N 1
ATOM 1957 C CA . GLU A 1 255 ? 16.850 16.407 -24.210 1.00 97.75 255 GLU A CA 1
ATOM 1958 C C . GLU A 1 255 ? 15.524 16.133 -24.936 1.00 97.75 255 GLU A C 1
ATOM 1960 O O . GLU A 1 255 ? 15.223 16.743 -25.960 1.00 97.75 255 GLU A O 1
ATOM 1965 N N . ASN A 1 256 ? 14.694 15.252 -24.374 1.00 96.88 256 ASN A N 1
ATOM 1966 C CA . ASN A 1 256 ? 13.459 14.785 -24.999 1.00 96.88 256 ASN A CA 1
ATOM 1967 C C . ASN A 1 256 ? 12.230 15.641 -24.642 1.00 96.88 256 ASN A C 1
ATOM 1969 O O . ASN A 1 256 ? 11.117 15.292 -25.049 1.00 96.88 256 ASN A O 1
ATOM 1973 N N . ASN A 1 257 ? 12.409 16.736 -23.888 1.00 96.75 257 ASN A N 1
ATOM 1974 C CA . ASN A 1 257 ? 11.346 17.592 -23.344 1.00 96.75 257 ASN A CA 1
ATOM 1975 C C . ASN A 1 257 ? 10.182 16.755 -22.777 1.00 96.75 257 ASN A C 1
ATOM 1977 O O . ASN A 1 257 ? 9.063 16.769 -23.305 1.00 96.75 257 ASN A O 1
ATOM 1981 N N . ALA A 1 258 ? 10.506 15.914 -21.795 1.00 97.06 258 ALA A N 1
ATOM 1982 C CA . ALA A 1 258 ? 9.587 14.970 -21.172 1.00 97.06 258 ALA A CA 1
ATOM 1983 C C . ALA A 1 258 ? 9.099 15.463 -19.799 1.00 97.06 258 ALA A C 1
ATOM 1985 O O . ALA A 1 258 ? 9.741 16.270 -19.129 1.00 97.06 258 ALA A O 1
ATOM 1986 N N . SER A 1 259 ? 7.936 14.970 -19.394 1.00 97.44 259 SER A N 1
ATOM 1987 C CA . SER A 1 259 ? 7.267 15.284 -18.134 1.00 97.44 259 SER A CA 1
ATOM 1988 C C . SER A 1 259 ? 7.910 14.632 -16.903 1.00 97.44 259 SER A C 1
ATOM 1990 O O . SER A 1 259 ? 8.662 13.657 -17.001 1.00 97.44 259 SER A O 1
ATOM 1992 N N . ALA A 1 260 ? 7.577 15.154 -15.717 1.00 97.25 260 ALA A N 1
ATOM 1993 C CA . ALA A 1 260 ? 8.019 14.599 -14.438 1.00 97.25 260 ALA A CA 1
ATOM 1994 C C . ALA A 1 260 ? 7.501 13.165 -14.228 1.00 97.25 260 ALA A C 1
ATOM 1996 O O . ALA A 1 260 ? 8.220 12.318 -13.708 1.00 97.25 260 ALA A O 1
ATOM 1997 N N . GLU A 1 261 ? 6.294 12.863 -14.706 1.00 97.31 261 GLU A N 1
ATOM 1998 C CA . GLU A 1 261 ? 5.718 11.519 -14.695 1.00 97.31 261 GLU A CA 1
ATOM 1999 C C . GLU A 1 261 ? 6.552 10.539 -15.537 1.00 97.31 261 GLU A C 1
ATOM 2001 O O . GLU A 1 261 ? 6.815 9.415 -15.110 1.00 97.31 261 GLU A O 1
ATOM 2006 N N . MET A 1 262 ? 7.041 10.972 -16.706 1.00 97.75 262 MET A N 1
ATOM 2007 C CA . MET A 1 262 ? 7.950 10.164 -17.524 1.00 97.75 262 MET A CA 1
ATOM 2008 C C . MET A 1 262 ? 9.322 9.994 -16.851 1.00 97.75 262 MET A C 1
ATOM 2010 O O . MET A 1 262 ? 9.885 8.900 -16.869 1.00 97.75 262 MET A O 1
ATOM 2014 N N . ALA A 1 263 ? 9.843 11.042 -16.202 1.00 98.31 263 ALA A N 1
ATOM 2015 C CA . ALA A 1 263 ? 11.066 10.956 -15.401 1.00 98.31 263 ALA A CA 1
ATOM 2016 C C . ALA A 1 263 ? 10.929 9.941 -14.249 1.00 98.31 263 ALA A C 1
ATOM 2018 O O . ALA A 1 263 ? 11.855 9.170 -13.994 1.00 98.31 263 ALA A O 1
ATOM 2019 N N . ALA A 1 264 ? 9.764 9.896 -13.596 1.00 98.00 264 ALA A N 1
ATOM 2020 C CA . ALA A 1 264 ? 9.447 8.936 -12.543 1.00 98.00 264 ALA A CA 1
ATOM 2021 C C . ALA A 1 264 ? 9.412 7.493 -13.069 1.00 98.00 264 ALA A C 1
ATOM 2023 O O . ALA A 1 264 ? 10.032 6.616 -12.471 1.00 98.00 264 ALA A O 1
ATOM 2024 N N . VAL A 1 265 ? 8.759 7.249 -14.213 1.00 98.19 265 VAL A N 1
ATOM 2025 C CA . VAL A 1 265 ? 8.728 5.926 -14.869 1.00 98.19 265 VAL A CA 1
ATOM 2026 C C . VAL A 1 265 ? 10.137 5.453 -15.238 1.00 98.19 265 VAL A C 1
ATOM 2028 O O . VAL A 1 265 ? 10.483 4.298 -14.993 1.00 98.19 265 VAL A O 1
ATOM 2031 N N . LEU A 1 266 ? 10.982 6.337 -15.775 1.00 98.50 266 LEU A N 1
ATOM 2032 C CA . LEU A 1 266 ? 12.367 6.002 -16.118 1.00 98.50 266 LEU A CA 1
ATOM 2033 C C . LEU A 1 266 ? 13.215 5.705 -14.873 1.00 98.50 266 LEU A C 1
ATOM 2035 O O . LEU A 1 266 ? 13.920 4.697 -14.858 1.00 98.50 266 LEU A O 1
ATOM 2039 N N . LYS A 1 267 ? 13.107 6.513 -13.810 1.00 98.00 267 LYS A N 1
ATOM 2040 C CA . LYS A 1 267 ? 13.800 6.269 -12.530 1.00 98.00 267 LYS A CA 1
ATOM 2041 C C . LYS A 1 267 ? 13.331 4.968 -11.869 1.00 98.00 267 LYS A C 1
ATOM 2043 O O . LYS A 1 267 ? 14.161 4.207 -11.379 1.00 98.00 267 LYS A O 1
ATOM 2048 N N . ALA A 1 268 ? 12.039 4.645 -11.942 1.00 96.62 268 ALA A N 1
ATOM 2049 C CA . ALA A 1 268 ? 11.500 3.385 -11.436 1.00 96.62 268 ALA A CA 1
ATOM 2050 C C . ALA A 1 268 ? 12.003 2.161 -12.216 1.00 96.62 268 ALA A C 1
ATOM 2052 O O . ALA A 1 268 ? 12.457 1.195 -11.604 1.00 96.62 268 ALA A O 1
ATOM 2053 N N . VAL A 1 269 ? 12.014 2.206 -13.554 1.00 97.69 269 VAL A N 1
ATOM 2054 C CA . VAL A 1 269 ? 12.580 1.112 -14.365 1.00 97.69 269 VAL A CA 1
ATOM 2055 C C . VAL A 1 269 ? 14.095 0.991 -14.172 1.00 97.69 269 VAL A C 1
ATOM 2057 O O . VAL A 1 269 ? 14.622 -0.121 -14.148 1.00 97.69 269 VAL A O 1
ATOM 2060 N N . GLN A 1 270 ? 14.809 2.102 -13.992 1.00 96.94 270 GLN A N 1
ATOM 2061 C CA . GLN A 1 270 ? 16.239 2.081 -13.690 1.00 96.94 270 GLN A CA 1
ATOM 2062 C C . GLN A 1 270 ? 16.536 1.474 -12.312 1.00 96.94 270 GLN A C 1
ATOM 2064 O O . GLN A 1 270 ? 17.490 0.717 -12.182 1.00 96.94 270 GLN A O 1
ATOM 2069 N N . GLN A 1 271 ? 15.743 1.780 -11.284 1.00 93.62 271 GLN A N 1
ATOM 2070 C CA . GLN A 1 271 ? 15.999 1.313 -9.922 1.00 93.62 271 GLN A CA 1
ATOM 2071 C C . GLN A 1 271 ? 15.416 -0.082 -9.650 1.00 93.62 271 GLN A C 1
ATOM 2073 O O . GLN A 1 271 ? 16.144 -0.974 -9.215 1.00 93.62 271 GLN A O 1
ATOM 2078 N N . TYR A 1 272 ? 14.119 -0.269 -9.893 1.00 91.62 272 TYR A N 1
ATOM 2079 C CA . TYR A 1 272 ? 13.345 -1.462 -9.524 1.00 91.62 272 TYR A CA 1
ATOM 2080 C C . TYR A 1 272 ? 13.058 -2.389 -10.711 1.00 91.62 272 TYR A C 1
ATOM 2082 O O . TYR A 1 272 ? 12.949 -3.601 -10.533 1.00 91.62 272 TYR A O 1
ATOM 2090 N N . GLY A 1 273 ? 12.977 -1.829 -11.920 1.00 94.00 273 GLY A N 1
ATOM 2091 C CA . GLY A 1 273 ? 12.782 -2.571 -13.164 1.00 94.00 273 GLY A CA 1
ATOM 2092 C C . GLY A 1 273 ? 11.437 -2.348 -13.845 1.00 94.00 273 GLY A C 1
ATOM 2093 O O . GLY A 1 273 ? 10.496 -1.789 -13.285 1.00 94.00 273 GLY A O 1
ATOM 2094 N N . GLY A 1 274 ? 11.351 -2.822 -15.081 1.00 94.38 274 GLY A N 1
ATOM 2095 C CA . GLY A 1 274 ? 10.097 -3.230 -15.701 1.00 94.38 274 GLY A CA 1
ATOM 2096 C C . GLY A 1 274 ? 10.117 -4.739 -15.947 1.00 94.38 274 GLY A C 1
ATOM 2097 O O . GLY A 1 274 ? 11.178 -5.363 -15.876 1.00 94.38 274 GLY A O 1
ATOM 2098 N N . TYR A 1 275 ? 8.976 -5.355 -16.250 1.00 91.06 275 TYR A N 1
ATOM 2099 C CA . TYR A 1 275 ? 8.951 -6.761 -16.673 1.00 91.06 275 TYR A CA 1
ATOM 2100 C C . TYR A 1 275 ? 7.818 -7.067 -17.663 1.00 91.06 275 TYR A C 1
ATOM 2102 O O . TYR A 1 275 ? 6.844 -6.318 -17.774 1.00 91.06 275 TYR A O 1
ATOM 2110 N N . VAL A 1 276 ? 7.968 -8.173 -18.397 1.00 93.38 276 VAL A N 1
ATOM 2111 C CA . VAL A 1 276 ? 6.976 -8.681 -19.358 1.00 93.38 276 VAL A CA 1
ATOM 2112 C C . VAL A 1 276 ? 5.810 -9.326 -18.614 1.00 93.38 276 VAL A C 1
ATOM 2114 O O . VAL A 1 276 ? 5.943 -10.431 -18.088 1.00 93.38 276 VAL A O 1
ATOM 2117 N N . ALA A 1 277 ? 4.674 -8.636 -18.584 1.00 89.75 277 ALA A N 1
ATOM 2118 C CA . ALA A 1 277 ? 3.509 -9.019 -17.800 1.00 89.75 277 ALA A CA 1
ATOM 2119 C C . ALA A 1 277 ? 2.550 -9.976 -18.523 1.00 89.75 277 ALA A C 1
ATOM 2121 O O . ALA A 1 277 ? 2.268 -11.054 -18.008 1.00 89.75 277 ALA A O 1
ATOM 2122 N N . ASP A 1 278 ? 2.032 -9.569 -19.686 1.00 87.69 278 ASP A N 1
ATOM 2123 C CA . ASP A 1 278 ? 1.031 -10.323 -20.455 1.00 87.69 278 ASP A CA 1
ATOM 2124 C C . ASP A 1 278 ? 0.946 -9.847 -21.914 1.00 87.69 278 ASP A C 1
ATOM 2126 O O . ASP A 1 278 ? 1.548 -8.825 -22.279 1.00 87.69 278 ASP A O 1
ATOM 2130 N N . GLN A 1 279 ? 0.223 -10.579 -22.764 1.00 84.31 279 GLN A N 1
ATOM 2131 C CA . GLN A 1 279 ? 0.111 -10.266 -24.184 1.00 84.31 279 GLN A CA 1
ATOM 2132 C C . GLN A 1 279 ? -0.992 -9.232 -24.448 1.00 84.31 279 GLN A C 1
ATOM 2134 O O . GLN A 1 279 ? -2.110 -9.338 -23.959 1.00 84.31 279 GLN A O 1
ATOM 2139 N N . ASN A 1 280 ? -0.690 -8.249 -25.297 1.00 80.19 280 ASN A N 1
ATOM 2140 C CA . ASN A 1 280 ? -1.678 -7.361 -25.907 1.00 80.19 280 ASN A CA 1
ATOM 2141 C C . ASN A 1 280 ? -1.622 -7.458 -27.448 1.00 80.19 280 ASN A C 1
ATOM 2143 O O . ASN A 1 280 ? -0.879 -8.268 -28.004 1.00 80.19 280 ASN A O 1
ATOM 2147 N N . PHE A 1 281 ? -2.426 -6.655 -28.148 1.00 66.75 281 PHE A N 1
ATOM 2148 C CA . PHE A 1 281 ? -2.605 -6.749 -29.603 1.00 66.75 281 PHE A CA 1
ATOM 2149 C C . PHE A 1 281 ? -1.822 -5.725 -30.453 1.00 66.75 281 PHE A C 1
ATOM 2151 O O . PHE A 1 281 ? -1.922 -5.787 -31.676 1.00 66.75 281 PHE A O 1
ATOM 2158 N N . TRP A 1 282 ? -1.077 -4.775 -29.864 1.00 75.81 282 TRP A N 1
ATOM 2159 C CA . TRP A 1 282 ? -0.685 -3.542 -30.579 1.00 75.81 282 TRP A CA 1
ATOM 2160 C C . TRP A 1 282 ? 0.786 -3.128 -30.415 1.00 75.81 282 TRP A C 1
ATOM 2162 O O . TRP A 1 282 ? 1.599 -3.318 -31.319 1.00 75.81 282 TRP A O 1
ATOM 2172 N N . CYS A 1 283 ? 1.140 -2.545 -29.272 1.00 86.62 283 CYS A N 1
ATOM 2173 C CA . CYS A 1 283 ? 2.473 -2.031 -28.944 1.00 86.62 283 CYS A CA 1
ATOM 2174 C C . CYS A 1 283 ? 2.812 -2.375 -27.487 1.00 86.62 283 CYS A C 1
ATOM 2176 O O . CYS A 1 283 ? 1.958 -2.884 -26.762 1.00 86.62 283 CYS A O 1
ATOM 2178 N N . MET A 1 284 ? 4.033 -2.101 -27.018 1.00 92.06 284 MET A N 1
ATOM 2179 C CA . MET A 1 284 ? 4.301 -2.216 -25.580 1.00 92.06 284 MET A CA 1
ATOM 2180 C C . MET A 1 284 ? 3.363 -1.259 -24.824 1.00 92.06 284 MET A C 1
ATOM 2182 O O . MET A 1 284 ? 3.085 -0.168 -25.317 1.00 92.06 284 MET A O 1
ATOM 2186 N N . ALA A 1 285 ? 2.844 -1.640 -23.661 1.00 90.12 285 ALA A N 1
ATOM 2187 C CA . ALA A 1 285 ? 1.949 -0.769 -22.901 1.00 90.12 285 ALA A CA 1
ATOM 2188 C C . ALA A 1 285 ? 2.260 -0.821 -21.407 1.00 90.12 285 ALA A C 1
ATOM 2190 O O . ALA A 1 285 ? 2.311 -1.905 -20.829 1.00 90.12 285 ALA A O 1
ATOM 2191 N N . LEU A 1 286 ? 2.461 0.350 -20.799 1.00 92.56 286 LEU A N 1
ATOM 2192 C CA . LEU A 1 286 ? 2.616 0.495 -19.351 1.00 92.56 286 LEU A CA 1
ATOM 2193 C C . LEU A 1 286 ? 1.240 0.382 -18.688 1.00 92.56 286 LEU A C 1
ATOM 2195 O O . LEU A 1 286 ? 0.330 1.145 -19.023 1.00 92.56 286 LEU A O 1
ATOM 2199 N N . ASN A 1 287 ? 1.095 -0.540 -17.741 1.00 89.94 287 ASN A N 1
ATOM 2200 C CA . ASN A 1 287 ? -0.122 -0.676 -16.950 1.00 89.94 287 ASN A CA 1
ATOM 2201 C C . ASN A 1 287 ? -0.182 0.374 -15.830 1.00 89.94 287 ASN A C 1
ATOM 2203 O O . ASN A 1 287 ? 0.799 0.625 -15.130 1.00 89.94 287 ASN A O 1
ATOM 2207 N N . VAL A 1 288 ? -1.357 0.977 -15.663 1.00 88.88 288 VAL A N 1
ATOM 2208 C CA . VAL A 1 288 ? -1.662 2.040 -14.690 1.00 88.88 288 VAL A CA 1
ATOM 2209 C C . VAL A 1 288 ? -2.939 1.648 -13.954 1.00 88.88 288 VAL A C 1
ATOM 2211 O O . VAL A 1 288 ? -3.741 0.909 -14.506 1.00 88.88 288 VAL A O 1
ATOM 2214 N N . GLU A 1 289 ? -3.164 2.118 -12.735 1.00 88.38 289 GLU A N 1
ATOM 2215 C CA . GLU A 1 289 ? -4.359 1.796 -11.953 1.00 88.38 289 GLU A CA 1
ATOM 2216 C C . GLU A 1 289 ? -5.663 2.150 -12.701 1.00 88.38 289 GLU A C 1
ATOM 2218 O O . GLU A 1 289 ? -5.841 3.258 -13.223 1.00 88.38 289 GLU A O 1
ATOM 2223 N N . SER A 1 290 ? -6.575 1.174 -12.785 1.00 87.81 290 SER A N 1
ATOM 2224 C CA . SER A 1 290 ? -7.797 1.274 -13.592 1.00 87.81 290 SER A CA 1
ATOM 2225 C C . SER A 1 290 ? -8.821 2.264 -13.014 1.00 87.81 290 SER A C 1
ATOM 2227 O O . SER A 1 290 ? -9.075 2.232 -11.807 1.00 87.81 290 SER A O 1
ATOM 2229 N N . PRO A 1 291 ? -9.510 3.073 -13.848 1.00 83.50 291 PRO A N 1
ATOM 2230 C CA . PRO A 1 291 ? -10.637 3.893 -13.394 1.00 83.50 291 PRO A CA 1
ATOM 2231 C C . PRO A 1 291 ? -11.771 3.053 -12.786 1.00 83.50 291 PRO A C 1
ATOM 2233 O O . PRO A 1 291 ? -12.447 3.508 -11.868 1.00 83.50 291 PRO A O 1
ATOM 2236 N N . LEU A 1 292 ? -11.949 1.814 -13.265 1.00 86.81 292 LEU A N 1
ATOM 2237 C CA . LEU A 1 292 ? -13.000 0.893 -12.821 1.00 86.81 292 LEU A CA 1
ATOM 2238 C C . LEU A 1 292 ? -12.762 0.328 -11.411 1.00 86.81 292 LEU A C 1
ATOM 2240 O O . LEU A 1 292 ? -13.696 -0.206 -10.818 1.00 86.81 292 LEU A O 1
ATOM 2244 N N . SER A 1 293 ? -11.556 0.471 -10.844 1.00 87.75 293 SER A N 1
ATOM 2245 C CA . SER A 1 293 ? -11.256 0.121 -9.443 1.00 87.75 293 SER A CA 1
ATOM 2246 C C . SER A 1 293 ? -12.074 0.947 -8.433 1.00 87.75 293 SER A C 1
ATOM 2248 O O . SER A 1 293 ? -12.158 0.591 -7.258 1.00 87.75 293 SER A O 1
ATOM 2250 N N . PHE A 1 294 ? -12.695 2.046 -8.878 1.00 84.44 294 PHE A N 1
ATOM 2251 C CA . PHE A 1 294 ? -13.440 2.999 -8.060 1.00 84.44 294 PHE A CA 1
ATOM 2252 C C . PHE A 1 294 ? -14.889 3.123 -8.537 1.00 84.44 294 PHE A C 1
ATOM 2254 O O . PHE A 1 294 ? -15.179 3.049 -9.728 1.00 84.44 294 PHE A O 1
ATOM 2261 N N . LYS A 1 295 ? -15.804 3.396 -7.599 1.00 83.50 295 LYS A N 1
ATOM 2262 C CA . LYS A 1 295 ? -17.231 3.622 -7.883 1.00 83.50 295 LYS A CA 1
ATOM 2263 C C . LYS A 1 295 ? -17.482 4.838 -8.793 1.00 83.50 295 LYS A C 1
ATOM 2265 O O . LYS A 1 295 ? -18.430 4.838 -9.570 1.00 83.50 295 LYS A O 1
ATOM 2270 N N . ASN A 1 296 ? -16.630 5.860 -8.686 1.00 82.31 296 ASN A N 1
ATOM 2271 C CA . ASN A 1 296 ? -16.641 7.077 -9.499 1.00 82.31 296 ASN A CA 1
ATOM 2272 C C . ASN A 1 296 ? -15.261 7.215 -10.163 1.00 82.31 296 ASN A C 1
ATOM 2274 O O . ASN A 1 296 ? -14.261 7.002 -9.480 1.00 82.31 296 ASN A O 1
ATOM 2278 N N . ASN A 1 297 ? -15.182 7.587 -11.447 1.00 85.31 297 ASN A N 1
ATOM 2279 C CA . ASN A 1 297 ? -13.900 7.650 -12.164 1.00 85.31 297 ASN A CA 1
ATOM 2280 C C . ASN A 1 297 ? -12.981 8.775 -11.624 1.00 85.31 297 ASN A C 1
ATOM 2282 O O . ASN A 1 297 ? -13.272 9.952 -11.867 1.00 85.31 297 ASN A O 1
ATOM 2286 N N . PRO A 1 298 ? -11.832 8.455 -10.996 1.00 82.06 298 PRO A N 1
ATOM 2287 C CA . PRO A 1 298 ? -10.938 9.465 -10.434 1.00 82.06 298 PRO A CA 1
ATOM 2288 C C . PRO A 1 298 ? -10.286 10.352 -11.505 1.00 82.06 298 PRO A C 1
ATOM 2290 O O . PRO A 1 298 ? -10.058 11.532 -11.256 1.00 82.06 298 PRO A O 1
ATOM 2293 N N . TYR A 1 299 ? -10.057 9.839 -12.722 1.00 82.81 299 TYR A N 1
ATOM 2294 C CA . TYR A 1 299 ? -9.498 10.620 -13.837 1.00 82.81 299 TYR A CA 1
ATOM 2295 C C . TYR A 1 299 ? -10.487 11.643 -14.428 1.00 82.81 299 TYR A C 1
ATOM 2297 O O . TYR A 1 299 ? -10.096 12.456 -15.265 1.00 82.81 299 TYR A O 1
ATOM 2305 N N . ASP A 1 300 ? -11.762 11.610 -14.028 1.00 82.44 300 ASP A N 1
ATOM 2306 C CA . ASP A 1 300 ? -12.747 12.638 -14.380 1.00 82.44 300 ASP A CA 1
ATOM 2307 C C . ASP A 1 300 ? -13.049 13.592 -13.214 1.00 82.44 300 ASP A C 1
ATOM 2309 O O . ASP A 1 300 ? -13.374 14.750 -13.471 1.00 82.44 300 ASP A O 1
ATOM 2313 N N . SER A 1 301 ? -12.885 13.156 -11.957 1.00 82.12 301 SER A N 1
ATOM 2314 C CA . SER A 1 301 ? -13.105 13.995 -10.768 1.00 82.12 301 SER A CA 1
ATOM 2315 C C . SER A 1 301 ? -11.869 14.746 -10.251 1.00 82.12 301 SER A C 1
ATOM 2317 O O . SER A 1 301 ? -12.037 15.741 -9.554 1.00 82.12 301 SER A O 1
ATOM 2319 N N . ASP A 1 302 ? -10.645 14.297 -10.556 1.00 84.12 302 ASP A N 1
ATOM 2320 C CA . ASP A 1 302 ? -9.386 14.947 -10.149 1.00 84.12 302 ASP A CA 1
ATOM 2321 C C . ASP A 1 302 ? -8.674 15.574 -11.372 1.00 84.12 302 ASP A C 1
ATOM 2323 O O . ASP A 1 302 ? -8.079 14.854 -12.185 1.00 84.12 302 ASP A O 1
ATOM 2327 N N . PRO A 1 303 ? -8.707 16.915 -11.533 1.00 87.62 303 PRO A N 1
ATOM 2328 C CA . PRO A 1 303 ? -8.074 17.598 -12.662 1.00 87.62 303 PRO A CA 1
ATOM 2329 C C . PRO A 1 303 ? -6.548 17.451 -12.715 1.00 87.62 303 PRO A C 1
ATOM 2331 O O . PRO A 1 303 ? -5.968 17.490 -13.801 1.00 87.62 303 PRO A O 1
ATOM 2334 N N . GLU A 1 304 ? -5.882 17.276 -11.571 1.00 88.75 304 GLU A N 1
ATOM 2335 C CA . GLU A 1 304 ? -4.424 17.158 -11.499 1.00 88.75 304 GLU A CA 1
ATOM 2336 C C . GLU A 1 304 ? -3.977 15.758 -11.922 1.00 88.75 304 GLU A C 1
ATOM 2338 O O . GLU A 1 304 ? -3.046 15.629 -12.718 1.00 88.75 304 GLU A O 1
ATOM 2343 N N . LEU A 1 305 ? -4.694 14.719 -11.476 1.00 87.62 305 LEU A N 1
ATOM 2344 C CA . LEU A 1 305 ? -4.521 13.344 -11.951 1.00 87.62 305 LEU A CA 1
ATOM 2345 C C . LEU A 1 305 ? -4.805 13.244 -13.457 1.00 87.62 305 LEU A C 1
ATOM 2347 O O . LEU A 1 305 ? -4.034 12.627 -14.193 1.00 87.62 305 LEU A O 1
ATOM 2351 N N . LYS A 1 306 ? -5.870 13.899 -13.939 1.00 88.00 306 LYS A N 1
ATOM 2352 C CA . LYS A 1 306 ? -6.200 13.979 -15.370 1.00 88.00 306 LYS A CA 1
ATOM 2353 C C . LYS A 1 306 ? -5.081 14.645 -16.177 1.00 88.00 306 LYS A C 1
ATOM 2355 O O . LYS A 1 306 ? -4.718 14.166 -17.254 1.00 88.00 306 LYS A O 1
ATOM 2360 N N . ALA A 1 307 ? -4.488 15.714 -15.644 1.00 90.38 307 ALA A N 1
ATOM 2361 C CA . ALA A 1 307 ? -3.348 16.387 -16.256 1.00 90.38 307 ALA A CA 1
ATOM 2362 C C . ALA A 1 307 ? -2.066 15.530 -16.224 1.00 90.38 307 ALA A C 1
ATOM 2364 O O . ALA A 1 307 ? -1.357 15.485 -17.229 1.00 90.38 307 ALA A O 1
ATOM 2365 N N . ALA A 1 308 ? -1.791 14.816 -15.128 1.00 91.56 308 ALA A N 1
ATOM 2366 C CA . ALA A 1 308 ? -0.651 13.903 -14.994 1.00 91.56 308 ALA A CA 1
ATOM 2367 C C . ALA A 1 308 ? -0.741 12.720 -15.971 1.00 91.56 308 ALA A C 1
ATOM 2369 O O . ALA A 1 308 ? 0.202 12.447 -16.713 1.00 91.56 308 ALA A O 1
ATOM 2370 N N . ALA A 1 309 ? -1.913 12.084 -16.062 1.00 89.56 309 ALA A N 1
ATOM 2371 C CA . ALA A 1 309 ? -2.189 11.030 -17.035 1.00 89.56 309 ALA A CA 1
ATOM 2372 C C . ALA A 1 309 ? -2.019 11.523 -18.484 1.00 89.56 309 ALA A C 1
ATOM 2374 O O . ALA A 1 309 ? -1.426 10.831 -19.309 1.00 89.56 309 ALA A O 1
ATOM 2375 N N . SER A 1 310 ? -2.482 12.742 -18.787 1.00 89.94 310 SER A N 1
ATOM 2376 C CA . SER A 1 310 ? -2.326 13.371 -20.106 1.00 89.94 310 SER A CA 1
ATOM 2377 C C . SER A 1 310 ? -0.856 13.665 -20.452 1.00 89.94 310 SER A C 1
ATOM 2379 O O . SER A 1 310 ? -0.408 13.355 -21.559 1.00 89.94 310 SER A O 1
ATOM 2381 N N . ARG A 1 311 ? -0.072 14.185 -19.491 1.00 93.81 311 ARG A N 1
ATOM 2382 C CA . ARG A 1 311 ? 1.384 14.376 -19.628 1.00 93.81 311 ARG A CA 1
ATOM 2383 C C . ARG A 1 311 ? 2.098 13.052 -19.903 1.00 93.81 311 ARG A C 1
ATOM 2385 O O . ARG A 1 311 ? 2.802 12.944 -20.906 1.00 93.81 311 ARG A O 1
ATOM 2392 N N . LEU A 1 312 ? 1.856 12.030 -19.081 1.00 94.00 312 LEU A N 1
ATOM 2393 C CA . LEU A 1 312 ? 2.497 10.727 -19.247 1.00 94.00 312 LEU A CA 1
ATOM 2394 C C . LEU A 1 312 ? 2.095 10.049 -20.564 1.00 94.00 312 LEU A C 1
ATOM 2396 O O . LEU A 1 312 ? 2.961 9.524 -21.256 1.00 94.00 312 LEU A O 1
ATOM 2400 N N . ASN A 1 313 ? 0.822 10.098 -20.969 1.00 90.00 313 ASN A N 1
ATOM 2401 C CA . ASN A 1 313 ? 0.370 9.483 -22.222 1.00 90.00 313 ASN A CA 1
ATOM 2402 C C . ASN A 1 313 ? 1.002 10.140 -23.468 1.00 90.00 313 ASN A C 1
ATOM 2404 O O . ASN A 1 313 ? 1.270 9.468 -24.462 1.00 90.00 313 ASN A O 1
ATOM 2408 N N . LYS A 1 314 ? 1.310 11.443 -23.407 1.00 89.75 314 LYS A N 1
ATOM 2409 C CA . LYS A 1 314 ? 2.061 12.152 -24.456 1.00 89.75 314 LYS A CA 1
ATOM 2410 C C . LYS A 1 314 ? 3.525 11.696 -24.550 1.00 89.75 314 LYS A C 1
ATOM 2412 O O . LYS A 1 314 ? 4.091 11.692 -25.643 1.00 89.75 314 LYS A O 1
ATOM 2417 N N . ASP A 1 315 ? 4.139 11.330 -23.425 1.00 94.31 315 ASP A N 1
ATOM 2418 C CA . ASP A 1 315 ? 5.576 11.044 -23.338 1.00 94.31 315 ASP A CA 1
ATOM 2419 C C . ASP A 1 315 ? 5.940 9.555 -23.325 1.00 94.31 315 ASP A C 1
ATOM 2421 O O . ASP A 1 315 ? 7.036 9.212 -23.761 1.00 94.31 315 ASP A O 1
ATOM 2425 N N . ILE A 1 316 ? 5.050 8.653 -22.898 1.00 93.94 316 ILE A N 1
ATOM 2426 C CA . ILE A 1 316 ? 5.345 7.216 -22.751 1.00 93.94 316 ILE A CA 1
ATOM 2427 C C . ILE A 1 316 ? 5.812 6.575 -24.066 1.00 93.94 316 ILE A C 1
ATOM 2429 O O . ILE A 1 316 ? 6.684 5.705 -24.071 1.00 93.94 316 ILE A O 1
ATOM 2433 N N . ASN A 1 317 ? 5.322 7.066 -25.209 1.00 93.12 317 ASN A N 1
ATOM 2434 C CA . ASN A 1 317 ? 5.746 6.609 -26.532 1.00 93.12 317 ASN A CA 1
ATOM 2435 C C . ASN A 1 317 ? 7.237 6.882 -26.835 1.00 93.12 317 ASN A C 1
ATOM 2437 O O . ASN A 1 317 ? 7.832 6.223 -27.688 1.00 93.12 317 ASN A O 1
ATOM 2441 N N . LYS A 1 318 ? 7.861 7.826 -26.117 1.00 95.38 318 LYS A N 1
ATOM 2442 C CA . LYS A 1 318 ? 9.297 8.129 -26.200 1.00 95.38 318 LYS A CA 1
ATOM 2443 C C . LYS A 1 318 ? 10.171 7.091 -25.480 1.00 95.38 318 LYS A C 1
ATOM 2445 O O . LYS A 1 318 ? 11.388 7.186 -25.590 1.00 95.38 318 LYS A O 1
ATOM 2450 N N . PHE A 1 319 ? 9.595 6.137 -24.733 1.00 97.12 319 PHE A N 1
ATOM 2451 C CA . PHE A 1 319 ? 10.349 5.214 -23.873 1.00 97.12 319 PHE A CA 1
ATOM 2452 C C . PHE A 1 319 ? 11.530 4.547 -24.620 1.00 97.12 319 PHE A C 1
ATOM 2454 O O . PHE A 1 319 ? 11.316 3.941 -25.679 1.00 97.12 319 PHE A O 1
ATOM 2461 N N . PRO A 1 320 ? 12.769 4.644 -24.096 1.00 96.88 320 PRO A N 1
ATOM 2462 C CA . PRO A 1 320 ? 13.985 4.280 -24.818 1.00 96.88 320 PRO A CA 1
ATOM 2463 C C . PRO A 1 320 ? 14.253 2.767 -24.753 1.00 96.88 320 PRO A C 1
ATOM 2465 O O . PRO A 1 320 ? 15.213 2.304 -24.136 1.00 96.88 320 PRO A O 1
ATOM 2468 N N . TRP A 1 321 ? 13.389 1.967 -25.386 1.00 96.75 321 TRP A N 1
ATOM 2469 C CA . TRP A 1 321 ? 13.490 0.499 -25.408 1.00 96.75 321 TRP A CA 1
ATOM 2470 C C . TRP A 1 321 ? 14.854 -0.007 -25.897 1.00 96.75 321 TRP A C 1
ATOM 2472 O O . TRP A 1 321 ? 15.384 -0.974 -25.357 1.00 96.75 321 TRP A O 1
ATOM 2482 N N . GLU A 1 322 ? 15.469 0.688 -26.853 1.00 95.31 322 GLU A N 1
ATOM 2483 C CA . GLU A 1 322 ? 16.811 0.410 -27.380 1.00 95.31 322 GLU A CA 1
ATOM 2484 C C . GLU A 1 322 ? 17.959 0.681 -26.387 1.00 95.31 322 GLU A C 1
ATOM 2486 O O . GLU A 1 322 ? 19.109 0.366 -26.680 1.00 95.31 322 GLU A O 1
ATOM 2491 N N . LYS A 1 323 ? 17.663 1.263 -25.218 1.00 96.38 323 LYS A N 1
ATOM 2492 C CA . LYS A 1 323 ? 18.601 1.442 -24.100 1.00 96.38 323 LYS A CA 1
ATOM 2493 C C . LYS A 1 323 ? 18.379 0.431 -22.973 1.00 96.38 323 LYS A C 1
ATOM 2495 O O . LYS A 1 323 ? 19.123 0.467 -21.999 1.00 96.38 323 LYS A O 1
ATOM 2500 N N . THR A 1 324 ? 17.372 -0.443 -23.065 1.00 97.69 324 THR A N 1
ATOM 2501 C CA . THR A 1 324 ? 17.059 -1.393 -21.986 1.00 97.69 324 THR A CA 1
ATOM 2502 C C . THR A 1 324 ? 18.118 -2.484 -21.833 1.00 97.69 324 THR A C 1
ATOM 2504 O O . THR A 1 324 ? 18.697 -2.971 -22.802 1.00 97.69 324 THR A O 1
ATOM 2507 N N . VAL A 1 325 ? 18.347 -2.890 -20.586 1.00 97.06 325 VAL A N 1
ATOM 2508 C CA . VAL A 1 325 ? 19.188 -4.029 -20.215 1.00 97.06 325 VAL A CA 1
ATOM 2509 C C . VAL A 1 325 ? 18.281 -5.123 -19.671 1.00 97.06 325 VAL A C 1
ATOM 2511 O O . VAL A 1 325 ? 17.536 -4.906 -18.718 1.00 97.06 325 VAL A O 1
ATOM 2514 N N . TRP A 1 326 ? 18.325 -6.297 -20.286 1.00 97.06 326 TRP A N 1
ATOM 2515 C CA . TRP A 1 326 ? 17.464 -7.428 -19.965 1.00 97.06 326 TRP A CA 1
ATOM 2516 C C . TRP A 1 326 ? 18.142 -8.339 -18.955 1.00 97.06 326 TRP A C 1
ATOM 2518 O O . TRP A 1 326 ? 19.295 -8.742 -19.124 1.00 97.06 326 TRP A O 1
ATOM 2528 N N . VAL A 1 327 ? 17.418 -8.673 -17.892 1.00 94.50 327 VAL A N 1
ATOM 2529 C CA . VAL A 1 327 ? 17.929 -9.500 -16.800 1.00 94.50 327 VAL A CA 1
ATOM 2530 C C . VAL A 1 327 ? 17.955 -10.967 -17.233 1.00 94.50 327 VAL A C 1
ATOM 2532 O O . VAL A 1 327 ? 17.092 -11.428 -17.988 1.00 94.50 327 VAL A O 1
ATOM 2535 N N . LYS A 1 328 ? 18.953 -11.712 -16.746 1.00 92.94 328 LYS A N 1
ATOM 2536 C CA . LYS A 1 328 ? 19.080 -13.169 -16.865 1.00 92.94 328 LYS A CA 1
ATOM 2537 C C . LYS A 1 328 ? 17.724 -13.839 -16.568 1.00 92.94 328 LYS A C 1
ATOM 2539 O O . LYS A 1 328 ? 17.185 -13.636 -15.475 1.00 92.94 328 LYS A O 1
ATOM 2544 N N . PRO A 1 329 ? 17.166 -14.638 -17.499 1.00 89.81 329 PRO A N 1
ATOM 2545 C CA . PRO A 1 329 ? 15.869 -15.279 -17.300 1.00 89.81 329 PRO A CA 1
ATOM 2546 C C . PRO A 1 329 ? 15.827 -16.100 -16.002 1.00 89.81 329 PRO A C 1
ATOM 2548 O O . PRO A 1 329 ? 16.754 -16.853 -15.706 1.00 89.81 329 PRO A O 1
ATOM 2551 N N . GLY A 1 330 ? 14.759 -15.929 -15.218 1.00 79.94 330 GLY A N 1
ATOM 2552 C CA . GLY A 1 330 ? 14.557 -16.621 -13.940 1.00 79.94 330 GLY A CA 1
ATOM 2553 C C . GLY A 1 330 ? 15.255 -16.009 -12.715 1.00 79.94 330 GLY A C 1
ATOM 2554 O O . GLY A 1 330 ? 15.189 -16.607 -11.644 1.00 79.94 330 GLY A O 1
ATOM 2555 N N . TYR A 1 331 ? 15.915 -14.847 -12.831 1.00 81.81 331 TYR A N 1
ATOM 2556 C CA . TYR A 1 331 ? 16.662 -14.228 -11.725 1.00 81.81 331 TYR A CA 1
ATOM 2557 C C . TYR A 1 331 ? 15.802 -13.932 -10.480 1.00 81.81 331 TYR A C 1
ATOM 2559 O O . TYR A 1 331 ? 15.041 -12.961 -10.403 1.00 81.81 331 TYR A O 1
ATOM 2567 N N . SER A 1 332 ? 15.995 -14.748 -9.444 1.00 72.62 332 SER A N 1
ATOM 2568 C CA . SER A 1 332 ? 15.217 -14.689 -8.206 1.00 72.62 332 SER A CA 1
ATOM 2569 C C . SER A 1 332 ? 15.735 -13.684 -7.179 1.00 72.62 332 SER A C 1
ATOM 2571 O O . SER A 1 332 ? 15.013 -13.367 -6.239 1.00 72.62 332 SER A O 1
ATOM 2573 N N . GLY A 1 333 ? 16.946 -13.145 -7.354 1.00 64.19 333 GLY A N 1
ATOM 2574 C CA . GLY A 1 333 ? 17.648 -12.335 -6.346 1.00 64.19 333 GLY A CA 1
ATOM 2575 C C . GLY A 1 333 ? 18.558 -13.132 -5.402 1.00 64.19 333 GLY A C 1
ATOM 2576 O O . GLY A 1 333 ? 19.315 -12.521 -4.656 1.00 64.19 333 GLY A O 1
ATOM 2577 N N . HIS A 1 334 ? 18.532 -14.469 -5.457 1.00 56.06 334 HIS A N 1
ATOM 2578 C CA . HIS A 1 334 ? 19.244 -15.357 -4.523 1.00 56.06 334 HIS A CA 1
ATOM 2579 C C . HIS A 1 334 ? 20.321 -16.235 -5.200 1.00 56.06 334 HIS A C 1
ATOM 2581 O O . HIS A 1 334 ? 20.624 -17.331 -4.740 1.00 56.06 334 HIS A O 1
ATOM 2587 N N . ASP A 1 335 ? 20.933 -15.752 -6.286 1.00 43.31 335 ASP A N 1
ATOM 2588 C CA . ASP A 1 335 ? 21.901 -16.504 -7.111 1.00 43.31 335 ASP A CA 1
ATOM 2589 C C . ASP A 1 335 ? 23.280 -16.764 -6.444 1.00 43.31 335 ASP A C 1
ATOM 2591 O O . ASP A 1 335 ? 24.167 -17.320 -7.089 1.00 43.31 335 ASP A O 1
ATOM 2595 N N . THR A 1 336 ? 23.494 -16.382 -5.175 1.00 34.69 336 THR A N 1
ATOM 2596 C CA . THR A 1 336 ? 24.787 -16.546 -4.465 1.00 34.69 336 THR A CA 1
ATOM 2597 C C . THR A 1 336 ? 24.718 -17.212 -3.088 1.00 34.69 336 THR A C 1
ATOM 2599 O O . THR A 1 336 ? 25.766 -17.545 -2.540 1.00 34.69 336 THR A O 1
ATOM 2602 N N . ASN A 1 337 ? 23.533 -17.440 -2.514 1.00 29.09 337 ASN A N 1
ATOM 2603 C CA . ASN A 1 337 ? 23.370 -18.270 -1.316 1.00 29.09 337 ASN A CA 1
ATOM 2604 C C . ASN A 1 337 ? 21.928 -18.769 -1.192 1.00 29.09 337 ASN A C 1
ATOM 2606 O O . ASN A 1 337 ? 21.004 -18.116 -1.671 1.00 29.09 337 ASN A O 1
ATOM 2610 N N . ALA A 1 338 ? 21.765 -19.939 -0.567 1.00 31.72 338 ALA A N 1
ATOM 2611 C CA . ALA A 1 338 ? 20.553 -20.757 -0.610 1.00 31.72 338 ALA A CA 1
ATOM 2612 C C . ALA A 1 338 ? 19.233 -19.965 -0.538 1.00 31.72 338 ALA A C 1
ATOM 2614 O O . ALA A 1 338 ? 18.962 -19.256 0.434 1.00 31.72 338 ALA A O 1
ATOM 2615 N N . ALA A 1 339 ? 18.373 -20.176 -1.543 1.00 32.78 339 ALA A N 1
ATOM 2616 C CA . ALA A 1 339 ? 16.956 -19.839 -1.458 1.00 32.78 339 ALA A CA 1
ATOM 2617 C C . ALA A 1 339 ? 16.387 -20.381 -0.133 1.00 32.78 339 ALA A C 1
ATOM 2619 O O . ALA A 1 339 ? 16.672 -21.524 0.234 1.00 32.78 339 ALA A O 1
ATOM 2620 N N . SER A 1 340 ? 15.644 -19.545 0.600 1.00 34.41 340 SER A N 1
ATOM 2621 C CA . SER A 1 340 ? 15.284 -19.824 1.994 1.00 34.41 340 SER A CA 1
ATOM 2622 C C . SER A 1 340 ? 14.501 -21.141 2.144 1.00 34.41 340 SER A C 1
ATOM 2624 O O . SER A 1 340 ? 13.869 -21.589 1.182 1.00 34.41 340 SER A O 1
ATOM 2626 N N . PRO A 1 341 ? 14.495 -21.778 3.334 1.00 36.69 341 PRO A N 1
ATOM 2627 C CA . PRO A 1 341 ? 13.887 -23.099 3.511 1.00 36.69 341 PRO A CA 1
ATOM 2628 C C . PRO A 1 341 ? 12.430 -23.199 3.043 1.00 36.69 341 PRO A C 1
ATOM 2630 O O . PRO A 1 341 ? 12.046 -24.234 2.512 1.00 36.69 341 PRO A O 1
ATOM 2633 N N . GLY A 1 342 ? 11.641 -22.122 3.148 1.00 38.66 342 GLY A N 1
ATOM 2634 C CA . GLY A 1 342 ? 10.275 -22.070 2.610 1.00 38.66 342 GLY A CA 1
ATOM 2635 C C . GLY A 1 342 ? 10.202 -22.106 1.076 1.00 38.66 342 GLY A C 1
ATOM 2636 O O . GLY A 1 342 ? 9.285 -22.709 0.530 1.00 38.66 342 GLY A O 1
ATOM 2637 N N . ILE A 1 343 ? 11.183 -21.532 0.371 1.00 39.88 343 ILE A N 1
ATOM 2638 C CA . ILE A 1 343 ? 11.283 -21.604 -1.097 1.00 39.88 343 ILE A CA 1
ATOM 2639 C C . ILE A 1 343 ? 11.661 -23.022 -1.525 1.00 39.88 343 ILE A C 1
ATOM 2641 O O . ILE A 1 343 ? 11.046 -23.575 -2.431 1.00 39.88 343 ILE A O 1
ATOM 2645 N N . GLN A 1 344 ? 12.652 -23.627 -0.862 1.00 38.81 344 GLN A N 1
ATOM 2646 C CA . GLN A 1 344 ? 13.066 -25.003 -1.153 1.00 38.81 344 GLN A CA 1
ATOM 2647 C C . GLN A 1 344 ? 11.951 -26.006 -0.831 1.00 38.81 344 GLN A C 1
ATOM 2649 O O . GLN A 1 344 ? 11.704 -26.910 -1.624 1.00 38.81 344 GLN A O 1
ATOM 2654 N N . ALA A 1 345 ? 11.224 -25.809 0.275 1.00 40.00 345 ALA A N 1
ATOM 2655 C CA . ALA A 1 345 ? 10.038 -26.594 0.609 1.00 40.00 345 ALA A CA 1
ATOM 2656 C C . ALA A 1 345 ? 8.942 -26.443 -0.456 1.00 40.00 345 ALA A C 1
ATOM 2658 O O . ALA A 1 345 ? 8.484 -27.450 -0.982 1.00 40.00 345 ALA A O 1
ATOM 2659 N N . ALA A 1 346 ? 8.591 -25.216 -0.860 1.00 41.44 346 ALA A N 1
ATOM 2660 C CA . ALA A 1 346 ? 7.591 -24.987 -1.905 1.00 41.44 346 ALA A CA 1
ATOM 2661 C C . ALA A 1 346 ? 7.997 -25.607 -3.257 1.00 41.44 346 ALA A C 1
ATOM 2663 O O . ALA A 1 346 ? 7.172 -26.219 -3.931 1.00 41.44 346 ALA A O 1
ATOM 2664 N N . LEU A 1 347 ? 9.272 -25.511 -3.652 1.00 41.31 347 LEU A N 1
ATOM 2665 C CA . LEU A 1 347 ? 9.787 -26.159 -4.866 1.00 41.31 347 LEU A CA 1
ATOM 2666 C C . LEU A 1 347 ? 9.741 -27.696 -4.767 1.00 41.31 347 LEU A C 1
ATOM 2668 O O . LEU A 1 347 ? 9.409 -28.357 -5.753 1.00 41.31 347 LEU A O 1
ATOM 2672 N N . ALA A 1 348 ? 10.017 -28.264 -3.590 1.00 40.94 348 ALA A N 1
ATOM 2673 C CA . ALA A 1 348 ? 9.916 -29.699 -3.336 1.00 40.94 348 ALA A CA 1
ATOM 2674 C C . ALA A 1 348 ? 8.456 -30.194 -3.314 1.00 40.94 348 ALA A C 1
ATOM 2676 O O . ALA A 1 348 ? 8.162 -31.232 -3.903 1.00 40.94 348 ALA A O 1
ATOM 2677 N N . GLU A 1 349 ? 7.526 -29.442 -2.718 1.00 39.66 349 GLU A N 1
ATOM 2678 C CA . GLU A 1 349 ? 6.086 -29.732 -2.757 1.00 39.66 349 GLU A CA 1
ATOM 2679 C C . GLU A 1 349 ? 5.537 -29.656 -4.188 1.00 39.66 349 GLU A C 1
ATOM 2681 O O . GLU A 1 349 ? 4.803 -30.548 -4.609 1.00 39.66 349 GLU A O 1
ATOM 2686 N N . ILE A 1 350 ? 5.955 -28.663 -4.984 1.00 41.09 350 ILE A N 1
ATOM 2687 C CA . ILE A 1 350 ? 5.600 -28.548 -6.410 1.00 41.09 350 ILE A CA 1
ATOM 2688 C C . ILE A 1 350 ? 6.133 -29.745 -7.220 1.00 41.09 350 ILE A C 1
ATOM 2690 O O . ILE A 1 350 ? 5.445 -30.237 -8.120 1.00 41.09 350 ILE A O 1
ATOM 2694 N N . ALA A 1 351 ? 7.330 -30.249 -6.904 1.00 40.22 351 ALA A N 1
ATOM 2695 C CA . ALA A 1 351 ? 7.875 -31.456 -7.526 1.00 40.22 351 ALA A CA 1
ATOM 2696 C C . ALA A 1 351 ? 7.117 -32.729 -7.096 1.00 40.22 351 ALA A C 1
ATOM 2698 O O . ALA A 1 351 ? 6.790 -33.566 -7.938 1.00 40.22 351 ALA A O 1
ATOM 2699 N N . ALA A 1 352 ? 6.779 -32.860 -5.810 1.00 37.81 352 ALA A N 1
ATOM 2700 C CA . ALA A 1 352 ? 6.020 -33.993 -5.280 1.00 37.81 352 ALA A CA 1
ATOM 2701 C C . ALA A 1 352 ? 4.581 -34.042 -5.828 1.00 37.81 352 ALA A C 1
ATOM 2703 O O . ALA A 1 352 ? 4.115 -35.100 -6.253 1.00 37.81 352 ALA A O 1
ATOM 2704 N N . ALA A 1 353 ? 3.901 -32.894 -5.899 1.00 38.81 353 ALA A N 1
ATOM 2705 C CA . ALA A 1 353 ? 2.551 -32.773 -6.447 1.00 38.81 353 ALA A CA 1
ATOM 2706 C C . ALA A 1 353 ? 2.477 -33.182 -7.929 1.00 38.81 353 ALA A C 1
ATOM 2708 O O . ALA A 1 353 ? 1.498 -33.796 -8.347 1.00 38.81 353 ALA A O 1
ATOM 2709 N N . ARG A 1 354 ? 3.529 -32.907 -8.715 1.00 37.84 354 ARG A N 1
ATOM 2710 C CA . ARG A 1 354 ? 3.625 -33.339 -10.122 1.00 37.84 354 ARG A CA 1
ATOM 2711 C C . ARG A 1 354 ? 3.823 -34.845 -10.298 1.00 37.84 354 ARG A C 1
ATOM 2713 O O . ARG A 1 354 ? 3.378 -35.379 -11.307 1.00 37.84 354 ARG A O 1
ATOM 2720 N N . ASN A 1 355 ? 4.455 -35.524 -9.342 1.00 37.09 355 ASN A N 1
ATOM 2721 C CA . ASN A 1 355 ? 4.733 -36.962 -9.437 1.00 37.09 355 ASN A CA 1
ATOM 2722 C C . ASN A 1 355 ? 3.576 -37.846 -8.933 1.00 37.09 355 ASN A C 1
ATOM 2724 O O . ASN A 1 355 ? 3.533 -39.029 -9.260 1.00 37.09 355 ASN A O 1
ATOM 2728 N N . ASN A 1 356 ? 2.618 -37.287 -8.184 1.00 30.97 356 ASN A N 1
ATOM 2729 C CA . ASN A 1 356 ? 1.461 -38.010 -7.638 1.00 30.97 356 ASN A CA 1
ATOM 2730 C C . ASN A 1 356 ? 0.229 -38.043 -8.571 1.00 30.97 356 ASN A C 1
ATOM 2732 O O . ASN A 1 356 ? -0.901 -38.224 -8.114 1.00 30.97 356 ASN A O 1
ATOM 2736 N N . THR A 1 357 ? 0.416 -37.937 -9.890 1.00 33.22 357 THR A N 1
ATOM 2737 C CA . THR A 1 357 ? -0.626 -38.317 -10.858 1.00 33.22 357 THR A CA 1
ATOM 2738 C C . THR A 1 357 ? -0.766 -39.839 -10.894 1.00 33.22 357 THR A C 1
ATOM 2740 O O . THR A 1 357 ? -0.024 -40.525 -11.598 1.00 33.22 357 THR A O 1
ATOM 2743 N N . ALA A 1 358 ? -1.710 -40.371 -10.113 1.00 27.56 358 ALA A N 1
ATOM 2744 C CA . ALA A 1 358 ? -1.978 -41.803 -10.025 1.00 27.56 358 ALA A CA 1
ATOM 2745 C C . ALA A 1 358 ? -2.320 -42.400 -11.402 1.00 27.56 358 ALA A C 1
ATOM 2747 O O . ALA A 1 358 ? -3.310 -42.023 -12.032 1.00 27.56 358 ALA A O 1
ATOM 2748 N N . ALA A 1 359 ? -1.508 -43.352 -11.862 1.00 25.05 359 ALA A N 1
ATOM 2749 C CA . ALA A 1 359 ? -1.742 -44.048 -13.118 1.00 25.05 359 ALA A CA 1
ATOM 2750 C C . ALA A 1 359 ? -2.857 -45.102 -12.962 1.00 25.05 359 ALA A C 1
ATOM 2752 O O . ALA A 1 359 ? -2.712 -46.009 -12.137 1.00 25.05 359 ALA A O 1
ATOM 2753 N N . PRO A 1 360 ? -3.926 -45.073 -13.779 1.00 25.45 360 PRO A N 1
ATOM 2754 C CA . PRO A 1 360 ? -4.751 -46.250 -13.985 1.00 25.45 360 PRO A CA 1
ATOM 2755 C C . PRO A 1 360 ? -3.964 -47.236 -14.857 1.00 25.45 360 PRO A C 1
ATOM 2757 O O . PRO A 1 360 ? -3.649 -46.972 -16.018 1.00 25.45 360 PRO A O 1
ATOM 2760 N N . SER A 1 361 ? -3.620 -48.383 -14.285 1.00 24.39 361 SER A N 1
ATOM 2761 C CA . SER A 1 361 ? -2.938 -49.458 -14.997 1.00 24.39 361 SER A CA 1
ATOM 2762 C C . SER A 1 361 ? -3.848 -50.090 -16.058 1.00 24.39 361 SER A C 1
ATOM 2764 O O . SER A 1 361 ? -4.884 -50.658 -15.713 1.00 24.39 361 SER A O 1
ATOM 2766 N N . ASN A 1 362 ? -3.419 -50.097 -17.321 1.00 24.22 362 ASN A N 1
ATOM 2767 C CA . ASN A 1 362 ? -3.104 -51.357 -18.004 1.00 24.22 362 ASN A CA 1
ATOM 2768 C C . ASN A 1 362 ? -2.383 -51.121 -19.335 1.00 24.22 362 ASN A C 1
ATOM 2770 O O . ASN A 1 362 ? -2.595 -50.131 -20.030 1.00 24.22 362 ASN A O 1
ATOM 2774 N N . SER A 1 363 ? -1.497 -52.052 -19.677 1.00 26.23 363 SER A N 1
ATOM 2775 C CA . SER A 1 363 ? -0.611 -51.964 -20.832 1.00 26.23 363 SER A CA 1
ATOM 2776 C C . SER A 1 363 ? -1.187 -52.647 -22.072 1.00 26.23 363 SER A C 1
ATOM 2778 O O . SER A 1 363 ? -1.343 -53.865 -22.067 1.00 26.23 363 SER A O 1
ATOM 2780 N N . THR A 1 364 ? -1.321 -51.904 -23.173 1.00 21.78 364 THR A N 1
ATOM 2781 C CA . THR A 1 364 ? -1.057 -52.443 -24.521 1.00 21.78 364 THR A CA 1
ATOM 2782 C C . THR A 1 364 ? -0.646 -51.324 -25.477 1.00 21.78 364 THR A C 1
ATOM 2784 O O . THR A 1 364 ? -1.366 -50.346 -25.634 1.00 21.78 364 THR A O 1
ATOM 2787 N N . THR A 1 365 ? 0.526 -51.503 -26.090 1.00 22.88 365 THR A N 1
ATOM 2788 C CA . THR A 1 365 ? 0.999 -50.962 -27.383 1.00 22.88 365 THR A CA 1
ATOM 2789 C C . THR A 1 365 ? 0.213 -49.825 -28.055 1.00 22.88 365 THR A C 1
ATOM 2791 O O . THR A 1 365 ? -0.909 -50.026 -28.516 1.00 22.88 365 THR A O 1
ATOM 2794 N N . LEU A 1 366 ? 0.898 -48.704 -28.305 1.00 23.86 366 LEU A N 1
ATOM 2795 C CA . LEU A 1 366 ? 0.570 -47.772 -29.393 1.00 23.86 366 LEU A CA 1
ATOM 2796 C C . LEU A 1 366 ? 0.675 -48.460 -30.768 1.00 23.86 366 LEU A C 1
ATOM 2798 O O . LEU A 1 366 ? 1.701 -49.080 -31.057 1.00 23.86 366 LEU A O 1
ATOM 2802 N N . PRO A 1 367 ? -0.293 -48.217 -31.665 1.00 22.61 367 PRO A N 1
ATOM 2803 C CA . PRO A 1 367 ? -0.012 -48.044 -33.086 1.00 22.61 367 PRO A CA 1
ATOM 2804 C C . PRO A 1 367 ? -0.339 -46.608 -33.516 1.00 22.61 367 PRO A C 1
ATOM 2806 O O . PRO A 1 367 ? -1.386 -46.060 -33.171 1.00 22.61 367 PRO A O 1
ATOM 2809 N N . ASN A 1 368 ? 0.527 -46.004 -34.330 1.00 32.19 368 ASN A N 1
ATOM 2810 C CA . ASN A 1 368 ? 0.225 -44.728 -34.982 1.00 32.19 368 ASN A CA 1
ATOM 2811 C C . ASN A 1 368 ? -0.974 -44.883 -35.930 1.00 32.19 368 ASN A C 1
ATOM 2813 O O . ASN A 1 368 ? -0.937 -45.746 -36.807 1.00 32.19 368 ASN A O 1
ATOM 2817 N N . ASN A 1 369 ? -1.978 -44.001 -35.853 1.00 23.28 369 ASN A N 1
ATOM 2818 C CA . ASN A 1 369 ? -2.869 -43.778 -36.994 1.00 23.28 369 ASN A CA 1
ATOM 2819 C C . ASN A 1 369 ? -3.452 -42.353 -37.025 1.00 23.28 369 ASN A C 1
ATOM 2821 O O . ASN A 1 369 ? -4.110 -41.901 -36.090 1.00 23.28 369 ASN A O 1
ATOM 2825 N N . THR A 1 370 ? -3.202 -41.628 -38.114 1.00 30.92 370 THR A N 1
ATOM 2826 C CA . THR A 1 370 ? -3.464 -40.185 -38.275 1.00 30.92 370 THR A CA 1
ATOM 2827 C C . THR A 1 370 ? -4.856 -39.891 -38.856 1.00 30.92 370 THR A C 1
ATOM 2829 O O . THR A 1 370 ? -5.020 -39.059 -39.749 1.00 30.92 370 THR A O 1
ATOM 2832 N N . SER A 1 371 ? -5.882 -40.588 -38.357 1.00 28.39 371 SER A N 1
ATOM 2833 C CA . SER A 1 371 ? -7.199 -40.688 -39.007 1.00 28.39 371 SER A CA 1
ATOM 2834 C C . SER A 1 371 ? -8.380 -40.035 -38.265 1.00 28.39 371 SER A C 1
ATOM 2836 O O . SER A 1 371 ? -9.349 -39.656 -38.922 1.00 28.39 371 SER A O 1
ATOM 2838 N N . SER A 1 372 ? -8.316 -39.811 -36.946 1.00 29.50 372 SER A N 1
ATOM 2839 C CA . SER A 1 372 ? -9.449 -39.261 -36.167 1.00 29.50 372 SER A CA 1
ATOM 2840 C C . SER A 1 372 ? -9.624 -37.736 -36.271 1.00 29.50 372 SER A C 1
ATOM 2842 O O . SER A 1 372 ? -10.753 -37.240 -36.296 1.00 29.50 372 SER A O 1
ATOM 2844 N N . LEU A 1 373 ? -8.535 -36.965 -36.401 1.00 28.95 373 LEU A N 1
ATOM 2845 C CA . LEU A 1 373 ? -8.598 -35.491 -36.394 1.00 28.95 373 LEU A CA 1
ATOM 2846 C C . LEU A 1 373 ? -9.446 -34.913 -37.547 1.00 28.95 373 LEU A C 1
ATOM 2848 O O . LEU A 1 373 ? -10.104 -33.886 -37.386 1.00 28.95 373 LEU A O 1
ATOM 2852 N N . LYS A 1 374 ? -9.492 -35.598 -38.700 1.00 29.08 374 LYS A N 1
ATOM 2853 C CA . LYS A 1 374 ? -10.309 -35.192 -39.860 1.00 29.08 374 LYS A CA 1
ATOM 2854 C C . LYS A 1 374 ? -11.814 -35.445 -39.686 1.00 29.08 374 LYS A C 1
ATOM 2856 O O . LYS A 1 374 ? -12.595 -34.878 -40.447 1.00 29.08 374 LYS A O 1
ATOM 2861 N N . GLN A 1 375 ? -12.235 -36.241 -38.699 1.00 30.31 375 GLN A N 1
ATOM 2862 C CA . GLN A 1 375 ? -13.649 -36.351 -38.316 1.00 30.31 375 GLN A CA 1
ATOM 2863 C C . GLN A 1 375 ? -14.044 -35.269 -37.304 1.00 30.31 375 GLN A C 1
ATOM 2865 O O . GLN A 1 375 ? -15.090 -34.649 -37.479 1.00 30.31 375 GLN A O 1
ATOM 2870 N N . ALA A 1 376 ? -13.181 -34.946 -36.331 1.00 26.45 376 ALA A N 1
ATOM 2871 C CA . ALA A 1 376 ? -13.422 -33.848 -35.387 1.00 26.45 376 ALA A CA 1
ATOM 2872 C C . ALA A 1 376 ? -13.657 -32.499 -36.102 1.00 26.45 376 ALA A C 1
ATOM 2874 O O . ALA A 1 376 ? -14.618 -31.792 -35.802 1.00 26.45 376 ALA A O 1
ATOM 2875 N N . VAL A 1 377 ? -12.855 -32.191 -37.129 1.00 30.02 377 VAL A N 1
ATOM 2876 C CA . VAL A 1 377 ? -12.998 -30.964 -37.943 1.00 30.02 377 VAL A CA 1
ATOM 2877 C C . VAL A 1 377 ? -14.321 -30.905 -38.731 1.00 30.02 377 VAL A C 1
ATOM 2879 O O . VAL A 1 377 ? -14.777 -29.814 -39.060 1.00 30.02 377 VAL A O 1
ATOM 2882 N N . ARG A 1 378 ? -14.994 -32.038 -38.992 1.00 28.19 378 ARG A N 1
ATOM 2883 C CA . ARG A 1 378 ? -16.329 -32.056 -39.629 1.00 28.19 378 ARG A CA 1
ATOM 2884 C C . ARG A 1 378 ? -17.501 -31.986 -38.647 1.00 28.19 378 ARG A C 1
ATOM 2886 O O . ARG A 1 378 ? -18.596 -31.646 -39.077 1.00 28.19 378 ARG A O 1
ATOM 2893 N N . ALA A 1 379 ? -17.290 -32.245 -37.357 1.00 26.28 379 ALA A N 1
ATOM 2894 C CA . ALA A 1 379 ? -18.328 -32.071 -36.336 1.00 26.28 379 ALA A CA 1
ATOM 2895 C C . ALA A 1 379 ? -18.524 -30.593 -35.934 1.00 26.28 379 ALA A C 1
ATOM 2897 O O . ALA A 1 379 ? -19.623 -30.198 -35.562 1.00 26.28 379 ALA A O 1
ATOM 2898 N N . GLY A 1 380 ? -17.482 -29.760 -36.057 1.00 26.48 380 GLY A N 1
ATOM 2899 C CA . GLY A 1 380 ? -17.531 -28.328 -35.721 1.00 26.48 380 GLY A CA 1
ATOM 2900 C C . GLY A 1 380 ? -18.202 -27.412 -36.758 1.00 26.48 380 GLY A C 1
ATOM 2901 O O . GLY A 1 380 ? -18.324 -26.219 -36.506 1.00 26.48 380 GLY A O 1
ATOM 2902 N N . MET A 1 381 ? -18.631 -27.934 -37.914 1.00 28.42 381 MET A N 1
ATOM 2903 C CA . MET A 1 381 ? -19.227 -27.157 -39.018 1.00 28.42 381 MET A CA 1
ATOM 2904 C C . MET A 1 381 ? -20.697 -27.524 -39.305 1.00 28.42 381 MET A C 1
ATOM 2906 O O . MET A 1 381 ? -21.128 -27.511 -40.453 1.00 28.42 381 MET A O 1
ATOM 2910 N N . SER A 1 382 ? -21.478 -27.809 -38.255 1.00 25.23 382 SER A N 1
ATOM 2911 C CA . SER A 1 382 ? -22.938 -28.013 -38.335 1.00 25.23 382 SER A CA 1
ATOM 2912 C C . SER A 1 382 ? -23.669 -27.418 -37.123 1.00 25.23 382 SER A C 1
ATOM 2914 O O . SER A 1 382 ? -24.308 -28.133 -36.358 1.00 25.23 382 SER A O 1
ATOM 2916 N N . ALA A 1 383 ? -23.562 -26.098 -36.940 1.00 24.97 383 ALA A N 1
ATOM 2917 C CA . ALA A 1 383 ? -24.276 -25.351 -35.893 1.00 24.97 383 ALA A CA 1
ATOM 2918 C C . ALA A 1 383 ? -24.886 -24.019 -36.389 1.00 24.97 383 ALA A C 1
ATOM 2920 O O . ALA A 1 383 ? -25.146 -23.122 -35.592 1.00 24.97 383 ALA A O 1
ATOM 2921 N N . VAL A 1 384 ? -25.113 -23.877 -37.705 1.00 26.20 384 VAL A N 1
ATOM 2922 C CA . VAL A 1 384 ? -25.807 -22.724 -38.314 1.00 26.20 384 VAL A CA 1
ATOM 2923 C C . VAL A 1 384 ? -26.677 -23.195 -39.487 1.00 26.20 384 VAL A C 1
ATOM 2925 O O . VAL A 1 384 ? -26.175 -23.369 -40.596 1.00 26.20 384 VAL A O 1
ATOM 2928 N N . SER A 1 385 ? -27.982 -23.379 -39.263 1.00 21.92 385 SER A N 1
ATOM 2929 C CA . SER A 1 385 ? -28.987 -23.498 -40.335 1.00 21.92 385 SER A CA 1
ATOM 2930 C C . SER A 1 385 ? -30.428 -23.383 -39.806 1.00 21.92 385 SER A C 1
ATOM 2932 O O . SER A 1 385 ? -30.844 -24.148 -38.943 1.00 21.92 385 SER A O 1
ATOM 2934 N N . GLY A 1 386 ? -31.203 -22.449 -40.379 1.00 20.48 386 GLY A N 1
ATOM 2935 C CA . GLY A 1 386 ? -32.613 -22.179 -40.039 1.00 20.48 386 GLY A CA 1
ATOM 2936 C C . GLY A 1 386 ? -32.788 -21.272 -38.808 1.00 20.48 386 GLY A C 1
ATOM 2937 O O . GLY A 1 386 ? -32.295 -21.595 -37.737 1.00 20.48 386 GLY A O 1
ATOM 2938 N N . LEU A 1 387 ? -33.483 -20.131 -38.858 1.00 22.55 387 LEU A N 1
ATOM 2939 C CA . LEU A 1 387 ? -34.114 -19.375 -39.959 1.00 22.55 387 LEU A CA 1
ATOM 2940 C C . LEU A 1 387 ? -33.607 -17.911 -39.871 1.00 22.55 387 LEU A C 1
ATOM 2942 O O . LEU A 1 387 ? -33.034 -17.535 -38.856 1.00 22.55 387 LEU A O 1
ATOM 2946 N N . GLY A 1 388 ? -33.776 -17.006 -40.835 1.00 21.98 388 GLY A N 1
ATOM 2947 C CA . GLY A 1 388 ? -34.409 -17.029 -42.160 1.00 21.98 388 GLY A CA 1
ATOM 2948 C C . GLY A 1 388 ? -34.336 -15.603 -42.743 1.00 21.98 388 GLY A C 1
ATOM 2949 O O . GLY A 1 388 ? -34.248 -14.642 -41.983 1.00 21.98 388 GLY A O 1
ATOM 2950 N N . ALA A 1 389 ? -34.291 -15.443 -44.066 1.00 21.78 389 ALA A N 1
ATOM 2951 C CA . ALA A 1 389 ? -33.940 -14.158 -44.688 1.00 21.78 389 ALA A CA 1
ATOM 2952 C C . ALA A 1 389 ? -35.125 -13.192 -44.879 1.00 21.78 389 ALA A C 1
ATOM 2954 O O . ALA A 1 389 ? -36.243 -13.639 -45.123 1.00 21.78 389 ALA A O 1
ATOM 2955 N N . LEU A 1 390 ? -34.829 -11.883 -44.924 1.00 22.39 390 LEU A N 1
ATOM 2956 C CA . LEU A 1 390 ? -35.229 -10.976 -46.017 1.00 22.39 390 LEU A CA 1
ATOM 2957 C C . LEU A 1 390 ? -34.355 -9.693 -46.025 1.00 22.39 390 LEU A C 1
ATOM 2959 O O . LEU A 1 390 ? -33.699 -9.382 -45.036 1.00 22.39 390 LEU A O 1
ATOM 2963 N N . ALA A 1 391 ? -34.266 -9.029 -47.186 1.00 23.42 391 ALA A N 1
ATOM 2964 C CA . ALA A 1 391 ? -33.273 -7.993 -47.544 1.00 23.42 391 ALA A CA 1
ATOM 2965 C C . ALA A 1 391 ? -33.390 -6.665 -46.752 1.00 23.42 391 ALA A C 1
ATOM 2967 O O . ALA A 1 391 ? -34.442 -6.387 -46.187 1.00 23.42 391 ALA A O 1
ATOM 2968 N N . GLY A 1 392 ? -32.396 -5.761 -46.717 1.00 23.78 392 GLY A N 1
ATOM 2969 C CA . GLY A 1 392 ? -31.057 -5.667 -47.350 1.00 23.78 392 GLY A CA 1
ATOM 2970 C C . GLY A 1 392 ? -30.418 -4.302 -46.977 1.00 23.78 392 GLY A C 1
ATOM 2971 O O . GLY A 1 392 ? -30.996 -3.585 -46.169 1.00 23.78 392 GLY A O 1
ATOM 2972 N N . GLY A 1 393 ? -29.276 -3.828 -47.491 1.00 21.28 393 GLY A N 1
ATOM 2973 C CA . GLY A 1 393 ? -28.280 -4.379 -48.420 1.00 21.28 393 GLY A CA 1
ATOM 2974 C C . GLY A 1 393 ? -27.302 -3.272 -48.892 1.00 21.28 393 GLY A C 1
ATOM 2975 O O . GLY A 1 393 ? -27.705 -2.121 -49.000 1.00 21.28 393 GLY A O 1
ATOM 2976 N N . ALA A 1 394 ? -26.047 -3.634 -49.199 1.00 22.09 394 ALA A N 1
ATOM 2977 C CA . ALA A 1 394 ? -24.988 -2.803 -49.816 1.00 22.09 394 ALA A CA 1
ATOM 2978 C C . ALA A 1 394 ? -24.381 -1.610 -49.023 1.00 22.09 394 ALA A C 1
ATOM 2980 O O . ALA A 1 394 ? -24.733 -0.452 -49.233 1.00 22.09 394 ALA A O 1
ATOM 2981 N N . ALA A 1 395 ? -23.319 -1.893 -48.255 1.00 22.44 395 ALA A N 1
ATOM 2982 C CA . ALA A 1 395 ? -22.134 -1.029 -48.119 1.00 22.44 395 ALA A CA 1
ATOM 2983 C C . ALA A 1 395 ? -20.913 -1.864 -47.663 1.00 22.44 395 ALA A C 1
ATOM 2985 O O . ALA A 1 395 ? -21.088 -2.852 -46.957 1.00 22.44 395 ALA A O 1
ATOM 2986 N N . LEU A 1 396 ? -19.693 -1.426 -48.011 1.00 23.39 396 LEU A N 1
ATOM 2987 C CA . LEU A 1 396 ? -18.398 -1.927 -47.498 1.00 23.39 396 LEU A CA 1
ATOM 2988 C C . LEU A 1 396 ? -17.939 -3.354 -47.896 1.00 23.39 396 LEU A C 1
ATOM 2990 O O . LEU A 1 396 ? -17.400 -4.086 -47.071 1.00 23.39 396 LEU A O 1
ATOM 2994 N N . GLU A 1 397 ? -17.973 -3.676 -49.192 1.00 23.11 397 GLU A N 1
ATOM 2995 C CA . GLU A 1 397 ? -16.921 -4.510 -49.811 1.00 23.11 397 GLU A CA 1
ATOM 2996 C C . GLU A 1 397 ? -16.140 -3.678 -50.849 1.00 23.11 397 GLU A C 1
ATOM 2998 O O . GLU A 1 397 ? -16.708 -2.757 -51.435 1.00 23.11 397 GLU A O 1
ATOM 3003 N N . ASN A 1 398 ? -14.858 -4.022 -51.066 1.00 23.98 398 ASN A N 1
ATOM 3004 C CA . ASN A 1 398 ? -13.806 -3.358 -51.879 1.00 23.98 398 ASN A CA 1
ATOM 3005 C C . ASN A 1 398 ? -12.813 -2.444 -51.132 1.00 23.98 398 ASN A C 1
ATOM 3007 O O . ASN A 1 398 ? -12.781 -1.237 -51.360 1.00 23.98 398 ASN A O 1
ATOM 3011 N N . LEU A 1 399 ? -11.918 -3.023 -50.314 1.00 22.94 399 LEU A N 1
ATOM 3012 C CA . LEU A 1 399 ? -10.698 -2.321 -49.862 1.00 22.94 399 LEU A CA 1
ATOM 3013 C C . LEU A 1 399 ? -9.422 -3.188 -49.711 1.00 22.94 399 LEU A C 1
ATOM 3015 O O . LEU A 1 399 ? -8.459 -2.740 -49.092 1.00 22.94 399 LEU A O 1
ATOM 3019 N N . PHE A 1 400 ? -9.363 -4.391 -50.307 1.00 23.52 400 PHE A N 1
ATOM 3020 C CA . PHE A 1 400 ? -8.126 -5.194 -50.364 1.00 23.52 400 PHE A CA 1
ATOM 3021 C C . PHE A 1 400 ? -7.939 -5.979 -51.674 1.00 23.52 400 PHE A C 1
ATOM 3023 O O . PHE A 1 400 ? -8.385 -7.117 -51.805 1.00 23.52 400 PHE A O 1
ATOM 3030 N N . SER A 1 401 ? -7.172 -5.406 -52.603 1.00 22.98 401 SER A N 1
ATOM 3031 C CA . SER A 1 401 ? -6.203 -6.125 -53.450 1.00 22.98 401 SER A CA 1
ATOM 3032 C C . SER A 1 401 ? -5.179 -5.129 -54.032 1.00 22.98 401 SER A C 1
ATOM 3034 O O . SER A 1 401 ? -5.513 -3.947 -54.133 1.00 22.98 401 SER A O 1
ATOM 3036 N N . PRO A 1 402 ? -3.927 -5.539 -54.321 1.00 34.34 402 PRO A N 1
ATOM 3037 C CA . PRO A 1 402 ? -2.823 -4.605 -54.560 1.00 34.34 402 PRO A CA 1
ATOM 3038 C C . PRO A 1 402 ? -2.397 -4.515 -56.032 1.00 34.34 402 PRO A C 1
ATOM 3040 O O . PRO A 1 402 ? -2.455 -5.511 -56.746 1.00 34.34 402 PRO A O 1
ATOM 3043 N N . GLU A 1 403 ? -1.816 -3.382 -56.442 1.00 24.17 403 GLU A N 1
ATOM 3044 C CA . GLU A 1 403 ? -0.897 -3.361 -57.590 1.00 24.17 403 GLU A CA 1
ATOM 3045 C C . GLU A 1 403 ? 0.149 -2.229 -57.497 1.00 24.17 403 GLU A C 1
ATOM 3047 O O . GLU A 1 403 ? 0.350 -1.658 -56.421 1.00 24.17 403 GLU A O 1
ATOM 3052 N N . LYS A 1 404 ? 0.925 -2.012 -58.565 1.00 23.98 404 LYS A N 1
ATOM 3053 C CA . LYS A 1 404 ? 2.344 -1.622 -58.494 1.00 23.98 404 LYS A CA 1
ATOM 3054 C C . LYS A 1 404 ? 2.691 -0.351 -59.288 1.00 23.98 404 LYS A C 1
ATOM 3056 O O . LYS A 1 404 ? 2.119 -0.099 -60.339 1.00 23.98 404 LYS A O 1
ATOM 3061 N N . GLU A 1 405 ? 3.769 0.302 -58.844 1.00 23.47 405 GLU A N 1
ATOM 3062 C CA . GLU A 1 405 ? 4.652 1.189 -59.630 1.00 23.47 405 GLU A CA 1
ATOM 3063 C C . GLU A 1 405 ? 4.086 2.536 -60.153 1.00 23.47 405 GLU A C 1
ATOM 3065 O O . GLU A 1 405 ? 2.924 2.887 -59.988 1.00 23.47 405 GLU A O 1
ATOM 3070 N N . ALA A 1 406 ? 5.008 3.367 -60.647 1.00 21.42 406 ALA A N 1
ATOM 3071 C CA . ALA A 1 406 ? 4.877 4.778 -61.045 1.00 21.42 406 ALA A CA 1
ATOM 3072 C C . ALA A 1 406 ? 5.655 4.965 -62.382 1.00 21.42 406 ALA A C 1
ATOM 3074 O O . ALA A 1 406 ? 6.189 3.958 -62.858 1.00 21.42 406 ALA A O 1
ATOM 3075 N N . PRO A 1 407 ? 5.851 6.168 -62.982 1.00 36.75 407 PRO A N 1
ATOM 3076 C CA . PRO A 1 407 ? 5.414 7.529 -62.612 1.00 36.75 407 PRO A CA 1
ATOM 3077 C C . PRO A 1 407 ? 4.816 8.347 -63.793 1.00 36.75 407 PRO A C 1
ATOM 3079 O O . PRO A 1 407 ? 4.775 7.851 -64.908 1.00 36.75 407 PRO A O 1
ATOM 3082 N N . THR A 1 408 ? 4.459 9.627 -63.576 1.00 23.05 408 THR A N 1
ATOM 3083 C CA . THR A 1 408 ? 4.915 10.797 -64.389 1.00 23.05 408 THR A CA 1
ATOM 3084 C C . THR A 1 408 ? 4.470 12.135 -63.766 1.00 23.05 408 THR A C 1
ATOM 3086 O O . THR A 1 408 ? 3.639 12.153 -62.861 1.00 23.05 408 THR A O 1
ATOM 3089 N N . ALA A 1 409 ? 5.071 13.248 -64.203 1.00 23.56 409 ALA A N 1
ATOM 3090 C CA . ALA A 1 409 ? 4.853 14.604 -63.684 1.00 23.56 409 ALA A CA 1
ATOM 3091 C C . ALA A 1 409 ? 3.691 15.355 -64.370 1.00 23.56 409 ALA A C 1
ATOM 3093 O O . ALA A 1 409 ? 3.380 15.053 -65.515 1.00 23.56 409 ALA A O 1
ATOM 3094 N N . GLU A 1 410 ? 3.124 16.379 -63.710 1.00 23.84 410 GLU A N 1
ATOM 3095 C CA . GLU A 1 410 ? 3.342 17.803 -64.065 1.00 23.84 410 GLU A CA 1
ATOM 3096 C C . GLU A 1 410 ? 2.676 18.785 -63.062 1.00 23.84 410 GLU A C 1
ATOM 3098 O O . GLU A 1 410 ? 2.065 18.375 -62.075 1.00 23.84 410 GLU A O 1
ATOM 3103 N N . LYS A 1 411 ? 2.895 20.092 -63.268 1.00 21.33 411 LYS A N 1
ATOM 3104 C CA . LYS A 1 411 ?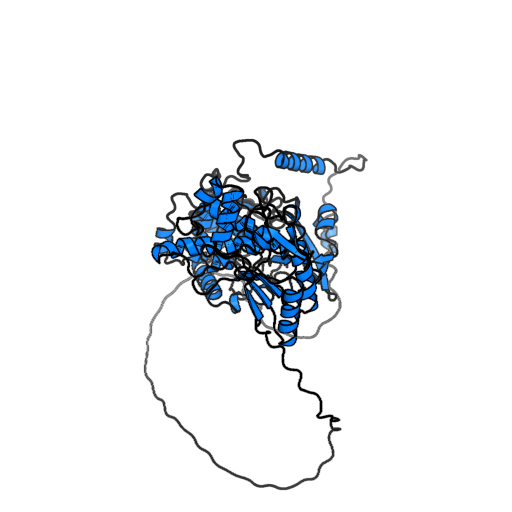 2.414 21.273 -62.506 1.00 21.33 411 LYS A CA 1
ATOM 3105 C C . LYS A 1 411 ? 1.947 22.334 -63.538 1.00 21.33 411 LYS A C 1
ATOM 3107 O O . LYS A 1 411 ? 2.314 22.166 -64.699 1.00 21.33 411 LYS A O 1
ATOM 3112 N N . PRO A 1 412 ? 1.229 23.434 -63.200 1.00 35.34 412 PRO A N 1
ATOM 3113 C CA . PRO A 1 412 ? 1.166 24.155 -61.918 1.00 35.34 412 PRO A CA 1
ATOM 3114 C C . PRO A 1 412 ? -0.223 23.947 -61.231 1.00 35.34 412 PRO A C 1
ATOM 3116 O O . PRO A 1 412 ? -0.623 22.791 -61.177 1.00 35.34 412 PRO A O 1
ATOM 3119 N N . ALA A 1 413 ? -0.983 24.865 -60.607 1.00 23.95 413 ALA A N 1
ATOM 3120 C CA . ALA A 1 413 ? -0.873 26.319 -60.435 1.00 23.95 413 ALA A CA 1
ATOM 3121 C C . ALA A 1 413 ? -1.631 26.879 -59.205 1.00 23.95 413 ALA A C 1
ATOM 3123 O O . ALA A 1 413 ? -2.149 26.142 -58.367 1.00 23.95 413 ALA A O 1
ATOM 3124 N N . ASP A 1 414 ? -1.595 28.207 -59.131 1.00 24.42 414 ASP A N 1
ATOM 3125 C CA . ASP A 1 414 ? -2.165 29.181 -58.191 1.00 24.42 414 ASP A CA 1
ATOM 3126 C C . ASP A 1 414 ? -3.720 29.265 -58.277 1.00 24.42 414 ASP A C 1
ATOM 3128 O O . ASP A 1 414 ? -4.314 28.710 -59.197 1.00 24.42 414 ASP A O 1
ATOM 3132 N N . GLU A 1 415 ? -4.487 29.876 -57.356 1.00 24.95 415 GLU A N 1
ATOM 3133 C CA . GLU A 1 415 ? -4.269 31.181 -56.701 1.00 24.95 415 GLU A CA 1
ATOM 3134 C C . GLU A 1 415 ? -4.975 31.342 -55.316 1.00 24.95 415 GLU A C 1
ATOM 3136 O O . GLU A 1 415 ? -5.567 30.412 -54.764 1.00 24.95 415 GLU A O 1
ATOM 3141 N N . LYS A 1 416 ? -4.859 32.535 -54.711 1.00 20.22 416 LYS A N 1
ATOM 3142 C CA . LYS A 1 416 ? -5.325 32.990 -53.373 1.00 20.22 416 LYS A CA 1
ATOM 3143 C C . LYS A 1 416 ? -5.413 34.542 -53.411 1.00 20.22 416 LYS A C 1
ATOM 3145 O O . LYS A 1 416 ? -4.824 35.098 -54.333 1.00 20.22 416 LYS A O 1
ATOM 3150 N N . PRO A 1 417 ? -5.894 35.291 -52.383 1.00 34.00 417 PRO A N 1
ATOM 3151 C CA . PRO A 1 417 ? -6.767 35.001 -51.223 1.00 34.00 417 PRO A CA 1
ATOM 3152 C C . PRO A 1 417 ? -7.881 36.102 -51.040 1.00 34.00 417 PRO A C 1
ATOM 3154 O O . PRO A 1 417 ? -8.265 36.729 -52.015 1.00 34.00 417 PRO A O 1
ATOM 3157 N N . GLN A 1 418 ? -8.290 36.406 -49.784 1.00 21.61 418 GLN A N 1
ATOM 3158 C CA . GLN A 1 418 ? -8.931 37.659 -49.264 1.00 21.61 418 GLN A CA 1
ATOM 3159 C C . GLN A 1 418 ? -10.480 37.802 -49.275 1.00 21.61 418 GLN A C 1
ATOM 3161 O O . GLN A 1 418 ? -11.126 37.202 -50.121 1.00 21.61 418 GLN A O 1
ATOM 3166 N N . ILE A 1 419 ? -11.159 38.581 -48.391 1.00 21.16 419 ILE A N 1
ATOM 3167 C CA . ILE A 1 419 ? -10.897 39.127 -47.014 1.00 21.16 419 ILE A CA 1
ATOM 3168 C C . ILE A 1 419 ? -12.249 39.516 -46.336 1.00 21.16 419 ILE A C 1
ATOM 3170 O O . ILE A 1 419 ? -13.055 40.149 -47.002 1.00 21.16 419 ILE A O 1
ATOM 3174 N N . ALA A 1 420 ? -12.420 39.225 -45.024 1.00 20.86 420 ALA A N 1
ATOM 3175 C CA . ALA A 1 420 ? -13.335 39.835 -44.002 1.00 20.86 420 ALA A CA 1
ATOM 3176 C C . ALA A 1 420 ? -14.811 40.187 -44.410 1.00 20.86 420 ALA A C 1
ATOM 3178 O O . ALA A 1 420 ? -15.263 39.740 -45.450 1.00 20.86 420 ALA A O 1
ATOM 3179 N N . THR A 1 421 ? -15.725 40.861 -43.678 1.00 22.20 421 THR A N 1
ATOM 3180 C CA . THR A 1 421 ? -15.917 41.456 -42.309 1.00 22.20 421 THR A CA 1
ATOM 3181 C C . THR A 1 421 ? -17.464 41.411 -42.031 1.00 22.20 421 THR A C 1
ATOM 3183 O O . THR A 1 421 ? -18.178 40.961 -42.920 1.00 22.20 421 THR A O 1
ATOM 3186 N N . SER A 1 422 ? -18.152 41.820 -40.946 1.00 22.53 422 SER A N 1
ATOM 3187 C CA . SER A 1 422 ? -17.926 42.458 -39.621 1.00 22.53 422 SER A CA 1
ATOM 3188 C C . SER A 1 422 ? -19.176 42.238 -38.714 1.00 22.53 422 SER A C 1
ATOM 3190 O O . SER A 1 422 ? -20.221 41.835 -39.216 1.00 22.53 422 SER A O 1
ATOM 3192 N N . ASN A 1 423 ? -19.120 42.556 -37.409 1.00 21.75 423 ASN A N 1
ATOM 3193 C CA . ASN A 1 423 ? -20.266 42.471 -36.469 1.00 21.75 423 ASN A CA 1
ATOM 3194 C C . ASN A 1 423 ? -21.338 43.575 -36.650 1.00 21.75 423 ASN A C 1
ATOM 3196 O O . ASN A 1 423 ? -20.991 44.709 -36.976 1.00 21.75 423 ASN A O 1
ATOM 3200 N N . SER A 1 424 ? -22.582 43.301 -36.224 1.00 23.22 424 SER A N 1
ATOM 3201 C CA . SER A 1 424 ? -23.477 44.257 -35.525 1.00 23.22 424 SER A CA 1
ATOM 3202 C C . SER A 1 424 ? -24.558 43.507 -34.704 1.00 23.22 424 SER A C 1
ATOM 3204 O O . SER A 1 424 ? -24.553 42.276 -34.678 1.00 23.22 424 SER A O 1
ATOM 3206 N N . GLN A 1 425 ? -25.417 44.214 -33.952 1.00 21.47 425 GLN A N 1
ATOM 3207 C CA . GLN A 1 425 ? -26.324 43.650 -32.927 1.00 21.47 425 GLN A CA 1
ATOM 3208 C C . GLN A 1 425 ? -27.800 44.092 -33.089 1.00 21.47 425 GLN A C 1
ATOM 3210 O O . GLN A 1 425 ? -28.088 45.063 -33.783 1.00 21.47 425 GLN A O 1
ATOM 3215 N N . SER A 1 426 ? -28.666 43.474 -32.269 1.00 21.38 426 SER A N 1
ATOM 3216 C CA . SER A 1 426 ? -29.927 43.980 -31.673 1.00 21.38 426 SER A CA 1
ATOM 3217 C C . SER A 1 426 ? -31.294 43.770 -32.368 1.00 21.38 426 SER A C 1
ATOM 3219 O O . SER A 1 426 ? -31.453 43.867 -33.579 1.00 21.38 426 SER A O 1
ATOM 3221 N N . GLU A 1 427 ? -32.260 43.448 -31.497 1.00 22.92 427 GLU A N 1
ATOM 3222 C CA . GLU A 1 427 ? -33.724 43.263 -31.625 1.00 22.92 427 GLU A CA 1
ATOM 3223 C C . GLU A 1 427 ? -34.486 44.623 -31.702 1.00 22.92 427 GLU A C 1
ATOM 3225 O O . GLU A 1 427 ? -33.816 45.637 -31.486 1.00 22.92 427 GLU A O 1
ATOM 3230 N N . PRO A 1 428 ? -35.829 44.730 -31.965 1.00 28.14 428 PRO A N 1
ATOM 3231 C CA . PRO A 1 428 ? -36.919 43.927 -31.353 1.00 28.14 428 PRO A CA 1
ATOM 3232 C C . PRO A 1 428 ? -38.200 43.645 -32.205 1.00 28.14 428 PRO A C 1
ATOM 3234 O O . PRO A 1 428 ? -38.278 43.965 -33.388 1.00 28.14 428 PRO A O 1
ATOM 3237 N N . ALA A 1 429 ? -39.230 43.048 -31.574 1.00 24.61 429 ALA A N 1
ATOM 3238 C CA . ALA A 1 429 ? -40.561 42.709 -32.132 1.00 24.61 429 ALA A CA 1
ATOM 3239 C C . ALA A 1 429 ? -41.711 43.615 -31.609 1.00 24.61 429 ALA A C 1
ATOM 3241 O O . ALA A 1 429 ? -41.495 44.344 -30.636 1.00 24.61 429 ALA A O 1
ATOM 3242 N N . PRO A 1 430 ? -42.930 43.594 -32.216 1.00 30.75 430 PRO A N 1
ATOM 3243 C CA . PRO A 1 430 ? -44.149 43.282 -31.415 1.00 30.75 430 PRO A CA 1
ATOM 3244 C C . PRO A 1 430 ? -45.416 42.710 -32.144 1.00 30.75 430 PRO A C 1
ATOM 3246 O O . PRO A 1 430 ? -45.655 43.004 -33.312 1.00 30.75 430 PRO A O 1
ATOM 3249 N N . SER A 1 431 ? -46.341 42.104 -31.357 1.00 23.00 431 SER A N 1
ATOM 3250 C CA . SER A 1 431 ? -47.818 41.958 -31.602 1.00 23.00 431 SER A CA 1
ATOM 3251 C C . SER A 1 431 ? -48.323 40.946 -32.676 1.00 23.00 431 SER A C 1
ATOM 3253 O O . SER A 1 431 ? -47.528 40.493 -33.488 1.00 23.00 431 SER A O 1
ATOM 3255 N N . ALA A 1 432 ? -49.602 40.493 -32.765 1.00 24.05 432 ALA A N 1
ATOM 3256 C CA . ALA A 1 432 ? -50.861 40.681 -31.983 1.00 24.05 432 ALA A CA 1
ATOM 3257 C C . ALA A 1 432 ? -51.869 39.471 -32.140 1.00 24.05 432 ALA A C 1
ATOM 3259 O O . ALA A 1 432 ? -51.460 38.380 -32.524 1.00 24.05 432 ALA A O 1
ATOM 3260 N N . ALA A 1 433 ? -53.167 39.652 -31.805 1.00 22.98 433 ALA A N 1
ATOM 3261 C CA . ALA A 1 433 ? -54.291 38.668 -31.738 1.00 22.98 433 ALA A CA 1
ATOM 3262 C C . ALA A 1 433 ? -55.399 38.932 -32.832 1.00 22.98 433 ALA A C 1
ATOM 3264 O O . ALA A 1 433 ? -55.087 39.757 -33.694 1.00 22.98 433 ALA A O 1
ATOM 3265 N N . PRO A 1 434 ? -56.656 38.360 -32.874 1.00 32.41 434 PRO A N 1
ATOM 3266 C CA . PRO A 1 434 ? -57.482 37.641 -31.865 1.00 32.41 434 PRO A CA 1
ATOM 3267 C C . PRO A 1 434 ? -58.245 36.351 -32.352 1.00 32.41 434 PRO A C 1
ATOM 3269 O O . PRO A 1 434 ? -57.786 35.666 -33.258 1.00 32.41 434 PRO A O 1
ATOM 3272 N N . GLN A 1 435 ? -59.367 35.965 -31.699 1.00 24.97 435 GLN A N 1
ATOM 3273 C CA . GLN A 1 435 ? -59.935 34.588 -31.605 1.00 24.97 435 GLN A CA 1
ATOM 3274 C C . GLN A 1 435 ? -61.371 34.369 -32.166 1.00 24.97 435 GLN A C 1
ATOM 3276 O O . GLN A 1 435 ? -62.175 35.295 -32.128 1.00 24.97 435 GLN A O 1
ATOM 3281 N N . ALA A 1 436 ? -61.717 33.108 -32.511 1.00 25.05 436 ALA A N 1
ATOM 3282 C CA . ALA A 1 436 ? -63.010 32.375 -32.325 1.00 25.05 436 ALA A CA 1
ATOM 3283 C C . ALA A 1 436 ? -62.924 30.995 -33.054 1.00 25.05 436 ALA A C 1
ATOM 3285 O O . ALA A 1 436 ? -62.218 30.921 -34.051 1.00 25.05 436 ALA A O 1
ATOM 3286 N N . SER A 1 437 ? -63.561 29.859 -32.708 1.00 24.56 437 SER A N 1
ATOM 3287 C CA . SER A 1 437 ? -64.596 29.454 -31.720 1.00 24.56 437 SER A CA 1
ATOM 3288 C C . SER A 1 437 ? -64.487 27.926 -31.406 1.00 24.56 437 SER A C 1
ATOM 3290 O O . SER A 1 437 ? -63.635 27.258 -31.986 1.00 24.56 437 SER A O 1
ATOM 3292 N N . ILE A 1 438 ? -65.308 27.362 -30.497 1.00 27.17 438 ILE A N 1
ATOM 3293 C CA . ILE A 1 438 ? -65.276 25.941 -30.028 1.00 27.17 438 ILE A CA 1
ATOM 3294 C C . ILE A 1 438 ? -66.684 25.291 -30.119 1.00 27.17 438 ILE A C 1
ATOM 3296 O O . ILE A 1 438 ? -67.663 26.040 -30.107 1.00 27.17 438 ILE A O 1
ATOM 3300 N N . PRO A 1 439 ? -66.830 23.945 -30.221 1.00 29.23 439 PRO A N 1
ATOM 3301 C CA . PRO A 1 439 ? -66.843 23.050 -29.042 1.00 29.23 439 PRO A CA 1
ATOM 3302 C C . PRO A 1 439 ? -66.089 21.703 -29.240 1.00 29.23 439 PRO A C 1
ATOM 3304 O O . PRO A 1 439 ? -65.585 21.417 -30.322 1.00 29.23 439 PRO A O 1
ATOM 3307 N N . ALA A 1 440 ? -65.993 20.875 -28.186 1.00 28.22 440 ALA A N 1
ATOM 3308 C CA . ALA A 1 440 ? -65.125 19.683 -28.122 1.00 28.22 440 ALA A CA 1
ATOM 3309 C C . ALA A 1 440 ? -65.806 18.423 -27.524 1.00 28.22 440 ALA A C 1
ATOM 3311 O O . ALA A 1 440 ? -66.818 18.553 -26.834 1.00 28.22 440 ALA A O 1
ATOM 3312 N N . PRO A 1 441 ? -65.219 17.220 -27.703 1.00 26.72 441 PRO A N 1
ATOM 3313 C CA . PRO A 1 441 ? -65.387 16.057 -26.825 1.00 26.72 441 PRO A CA 1
ATOM 3314 C C . PRO A 1 441 ? -64.166 15.831 -25.893 1.00 26.72 441 PRO A C 1
ATOM 3316 O O . PRO A 1 441 ? -63.099 16.412 -26.087 1.00 26.72 441 PRO A O 1
ATOM 3319 N N . ALA A 1 442 ? -64.336 15.014 -24.845 1.00 29.69 442 ALA A N 1
ATOM 3320 C CA . ALA A 1 442 ? -63.505 15.040 -23.631 1.00 29.69 442 ALA A CA 1
ATOM 3321 C C . ALA A 1 442 ? -62.213 14.177 -23.637 1.00 29.69 442 ALA A C 1
ATOM 3323 O O . ALA A 1 442 ? -62.219 13.073 -24.186 1.00 29.69 442 ALA A O 1
ATOM 3324 N N . PRO A 1 443 ? -61.152 14.611 -22.918 1.00 29.05 443 PRO A N 1
ATOM 3325 C CA . PRO A 1 443 ? -60.000 13.785 -22.542 1.00 29.05 443 PRO A CA 1
ATOM 3326 C C . PRO A 1 443 ? -59.833 13.569 -21.014 1.00 29.05 443 PRO A C 1
ATOM 3328 O O . PRO A 1 443 ? -60.036 14.493 -20.239 1.00 29.05 443 PRO A O 1
ATOM 3331 N N . ALA A 1 444 ? -59.347 12.373 -20.644 1.00 28.89 444 ALA A N 1
ATOM 3332 C CA . ALA A 1 444 ? -58.649 11.965 -19.401 1.00 28.89 444 ALA A CA 1
ATOM 3333 C C . ALA A 1 444 ? -59.281 12.210 -17.991 1.00 28.89 444 ALA A C 1
ATOM 3335 O O . ALA A 1 444 ? -59.791 13.287 -17.701 1.00 28.89 444 ALA A O 1
ATOM 3336 N N . PRO A 1 445 ? -59.174 11.241 -17.049 1.00 31.48 445 PRO A N 1
ATOM 3337 C CA . PRO A 1 445 ? -59.492 11.455 -15.632 1.00 31.48 445 PRO A CA 1
ATOM 3338 C C . PRO A 1 445 ? -58.366 12.194 -14.879 1.00 31.48 445 PRO A C 1
ATOM 3340 O O . PRO A 1 445 ? -57.183 11.998 -15.159 1.00 31.48 445 PRO A O 1
ATOM 3343 N N . GLU A 1 446 ? -58.736 13.015 -13.893 1.00 32.12 446 GLU A N 1
ATOM 3344 C CA . GLU A 1 446 ? -57.809 13.842 -13.103 1.00 32.12 446 GLU A CA 1
ATOM 3345 C C . GLU A 1 446 ? -57.031 13.073 -12.009 1.00 32.12 446 GLU A C 1
ATOM 3347 O O . GLU A 1 446 ? -57.512 12.060 -11.488 1.00 32.12 446 GLU A O 1
ATOM 3352 N N . PRO A 1 447 ? -55.845 13.568 -11.594 1.00 32.69 447 PRO A N 1
ATOM 3353 C CA . PRO A 1 447 ? -55.088 13.005 -10.479 1.00 32.69 447 PRO A CA 1
ATOM 3354 C C . PRO A 1 447 ? -55.733 13.331 -9.121 1.00 32.69 447 PRO A C 1
ATOM 3356 O O . PRO A 1 447 ? -55.988 14.491 -8.794 1.00 32.69 447 PRO A O 1
ATOM 3359 N N . GLN A 1 448 ? -55.924 12.309 -8.283 1.00 29.84 448 GLN A N 1
ATOM 3360 C CA . GLN A 1 448 ? -56.373 12.490 -6.898 1.00 29.84 448 GLN A CA 1
ATOM 3361 C C . GLN A 1 448 ? -55.322 13.258 -6.077 1.00 29.84 448 GLN A C 1
ATOM 3363 O O . GLN A 1 448 ? -54.125 12.982 -6.163 1.00 29.84 448 GLN A O 1
ATOM 3368 N N . ARG A 1 449 ? -55.774 14.231 -5.275 1.00 33.78 449 ARG A N 1
ATOM 3369 C CA . ARG A 1 449 ? -54.924 15.141 -4.488 1.00 33.78 449 ARG A CA 1
ATOM 3370 C C . ARG A 1 449 ? -55.157 14.955 -2.981 1.00 33.78 449 ARG A C 1
ATOM 3372 O O . ARG A 1 449 ? -56.246 14.549 -2.590 1.00 33.78 449 ARG A O 1
ATOM 3379 N N . GLN A 1 450 ? -54.176 15.420 -2.195 1.00 31.72 450 GLN A N 1
ATOM 3380 C CA . GLN A 1 450 ? -54.185 15.711 -0.743 1.00 31.72 450 GLN A CA 1
ATOM 3381 C C . GLN A 1 450 ? -53.721 14.569 0.191 1.00 31.72 450 GLN A C 1
ATOM 3383 O O . GLN A 1 450 ? -53.870 13.403 -0.172 1.00 31.72 450 GLN A O 1
ATOM 3388 N N . PRO A 1 451 ? -53.100 14.880 1.362 1.00 32.66 451 PRO A N 1
ATOM 3389 C CA . PRO A 1 451 ? -53.143 16.155 2.107 1.00 32.66 451 PRO A CA 1
ATOM 3390 C C . PRO A 1 451 ? -51.851 16.992 2.187 1.00 32.66 451 PRO A C 1
ATOM 3392 O O . PRO A 1 451 ? -50.732 16.490 2.160 1.00 32.66 451 PRO A O 1
ATOM 3395 N N . GLU A 1 452 ? -52.037 18.300 2.387 1.00 45.47 452 GLU A N 1
ATOM 3396 C CA . GLU A 1 452 ? -51.002 19.348 2.480 1.00 45.47 452 GLU A CA 1
ATOM 3397 C C . GLU A 1 452 ? -50.358 19.463 3.883 1.00 45.47 452 GLU A C 1
ATOM 3399 O O . GLU A 1 452 ? -50.034 20.554 4.338 1.00 45.47 452 GLU A O 1
ATOM 3404 N N . ASN A 1 453 ? -50.192 18.347 4.604 1.00 45.69 453 ASN A N 1
ATOM 3405 C CA . ASN A 1 453 ? -49.661 18.333 5.979 1.00 45.69 453 ASN A CA 1
ATOM 3406 C C . ASN A 1 453 ? -48.664 17.187 6.225 1.00 45.69 453 ASN A C 1
ATOM 3408 O O . ASN A 1 453 ? -48.815 16.377 7.139 1.00 45.69 453 ASN A O 1
ATOM 3412 N N . ALA A 1 454 ? -47.609 17.143 5.413 1.00 33.25 454 ALA A N 1
ATOM 3413 C CA . ALA A 1 454 ? -46.381 16.422 5.733 1.00 33.25 454 ALA A CA 1
ATOM 3414 C C . ALA A 1 454 ? -45.215 17.427 5.742 1.00 33.25 454 ALA A C 1
ATOM 3416 O O . ALA A 1 454 ? -45.049 18.143 4.750 1.00 33.25 454 ALA A O 1
ATOM 3417 N N . PRO A 1 455 ? -44.401 17.516 6.813 1.00 38.41 455 PRO A N 1
ATOM 3418 C CA . PRO A 1 455 ? -43.193 18.328 6.773 1.00 38.41 455 PRO A CA 1
ATOM 3419 C C . PRO A 1 455 ? -42.263 17.762 5.698 1.00 38.41 455 PRO A C 1
ATOM 3421 O O . PRO A 1 455 ? -41.982 16.562 5.682 1.00 38.41 455 PRO A O 1
ATOM 3424 N N . SER A 1 456 ? -41.794 18.617 4.790 1.00 35.56 456 SER A N 1
ATOM 3425 C CA . SER A 1 456 ? -40.892 18.212 3.713 1.00 35.56 456 SER A CA 1
ATOM 3426 C C . SER A 1 456 ? -39.609 17.631 4.305 1.00 35.56 456 SER A C 1
ATOM 3428 O O . SER A 1 456 ? -38.788 18.378 4.843 1.00 35.56 456 SER A O 1
ATOM 3430 N N . LEU A 1 457 ? -39.439 16.308 4.213 1.00 36.19 457 LEU A N 1
ATOM 3431 C CA . LEU A 1 457 ? -38.206 15.640 4.621 1.00 36.19 457 LEU A CA 1
ATOM 3432 C C . LEU A 1 457 ? -37.041 16.262 3.837 1.00 36.19 457 LEU A C 1
ATOM 3434 O O . LEU A 1 457 ? -37.058 16.215 2.603 1.00 36.19 457 LEU A O 1
ATOM 3438 N N . PRO A 1 458 ? -36.058 16.887 4.509 1.00 38.59 458 PRO A N 1
ATOM 3439 C CA . PRO A 1 458 ? -34.986 17.570 3.810 1.00 38.59 458 PRO A CA 1
ATOM 3440 C C . PRO A 1 458 ? -34.126 16.564 3.044 1.00 38.59 458 PRO A C 1
ATOM 3442 O O . PRO A 1 458 ? -33.859 15.458 3.518 1.00 38.59 458 PRO A O 1
ATOM 3445 N N . MET A 1 459 ? -33.653 16.989 1.869 1.00 34.22 459 MET A N 1
ATOM 3446 C CA . MET A 1 459 ? -32.600 16.302 1.117 1.00 34.22 459 MET A CA 1
ATOM 3447 C C . MET A 1 459 ? -31.441 15.927 2.060 1.00 34.22 459 MET A C 1
ATOM 3449 O O . MET A 1 459 ? -31.103 16.739 2.928 1.00 34.22 459 MET A O 1
ATOM 3453 N N . PRO A 1 460 ? -30.809 14.747 1.903 1.00 37.75 460 PRO A N 1
ATOM 3454 C CA . PRO A 1 460 ? -29.746 14.296 2.795 1.00 37.75 460 PRO A CA 1
ATOM 3455 C C . PRO A 1 460 ? -28.505 15.187 2.657 1.00 37.75 460 PRO A C 1
ATOM 3457 O O . PRO A 1 460 ? -27.627 14.948 1.830 1.00 37.75 460 PRO A O 1
ATOM 3460 N N . GLN A 1 461 ? -28.439 16.231 3.483 1.00 44.91 461 GLN A N 1
ATOM 3461 C CA . GLN A 1 461 ? -27.245 17.047 3.655 1.00 44.91 461 GLN A CA 1
ATOM 3462 C C . GLN A 1 461 ? -26.099 16.161 4.151 1.00 44.91 461 GLN A C 1
ATOM 3464 O O . GLN A 1 461 ? -26.296 15.311 5.025 1.00 44.91 461 GLN A O 1
ATOM 3469 N N . SER A 1 462 ? -24.882 16.404 3.662 1.00 49.50 462 SER A N 1
ATOM 3470 C CA . SER A 1 462 ? -23.682 15.933 4.348 1.00 49.50 462 SER A CA 1
ATOM 3471 C C . SER A 1 462 ? -23.684 16.534 5.756 1.00 49.50 462 SER A C 1
ATOM 3473 O O . SER A 1 462 ? -23.601 17.752 5.934 1.00 49.50 462 SER A O 1
ATOM 3475 N N . ARG A 1 463 ? -23.872 15.684 6.773 1.00 64.50 463 ARG A N 1
ATOM 3476 C CA . ARG A 1 463 ? -23.996 16.136 8.162 1.00 64.50 463 ARG A CA 1
ATOM 3477 C C . ARG A 1 463 ? -22.692 16.824 8.555 1.00 64.50 463 ARG A C 1
ATOM 3479 O O . ARG A 1 463 ? -21.641 16.189 8.557 1.00 64.50 463 ARG A O 1
ATOM 3486 N N . LYS A 1 464 ? -22.759 18.126 8.850 1.00 84.25 464 LYS A N 1
ATOM 3487 C CA . LYS A 1 464 ? -21.592 18.903 9.283 1.00 84.25 464 LYS A CA 1
ATOM 3488 C C . LYS A 1 464 ? -20.953 18.222 10.493 1.00 84.25 464 LYS A C 1
ATOM 3490 O O . LYS A 1 464 ? -21.671 17.831 11.412 1.00 84.25 464 LYS A O 1
ATOM 3495 N N . HIS A 1 465 ? -19.624 18.145 10.513 1.00 87.38 465 HIS A N 1
ATOM 3496 C CA . HIS A 1 465 ? -18.885 17.744 11.706 1.00 87.38 465 HIS A CA 1
ATOM 3497 C C . HIS A 1 465 ? -18.987 18.866 12.747 1.00 87.38 465 HIS A C 1
ATOM 3499 O O . HIS A 1 465 ? -18.154 19.766 12.789 1.00 87.38 465 HIS A O 1
ATOM 3505 N N . SER A 1 466 ? -20.041 18.827 13.558 1.00 94.00 466 SER A N 1
ATOM 3506 C CA . SER A 1 466 ? -20.204 19.635 14.766 1.00 94.00 466 SER A CA 1
ATOM 3507 C C . SER A 1 466 ? -20.040 18.757 16.004 1.00 94.00 466 SER A C 1
ATOM 3509 O O . SER A 1 466 ? -20.387 17.573 16.000 1.00 94.00 466 SER A O 1
ATOM 3511 N N . GLY A 1 467 ? -19.507 19.328 17.073 1.00 95.38 467 GLY A N 1
ATOM 3512 C CA . GLY A 1 467 ? -19.152 18.592 18.276 1.00 95.38 467 GLY A CA 1
ATOM 3513 C C . GLY A 1 467 ? -18.633 19.524 19.356 1.00 95.38 467 GLY A C 1
ATOM 3514 O O . GLY A 1 467 ? -18.681 20.745 19.207 1.00 95.38 467 GLY A O 1
ATOM 3515 N N . LEU A 1 468 ? -18.132 18.928 20.429 1.00 97.69 468 LEU A N 1
ATOM 3516 C CA . LEU A 1 468 ? -17.485 19.615 21.542 1.00 97.69 468 LEU A CA 1
ATOM 3517 C C . LEU A 1 468 ? -16.088 19.025 21.721 1.00 97.69 468 LEU A C 1
ATOM 3519 O O . LEU A 1 468 ? -15.947 17.805 21.665 1.00 97.69 468 LEU A O 1
ATOM 3523 N N . MET A 1 469 ? -15.088 19.867 21.975 1.00 98.50 469 MET A N 1
ATOM 3524 C CA . MET A 1 469 ? -13.864 19.434 22.647 1.00 98.50 469 MET A CA 1
ATOM 3525 C C . MET A 1 469 ? -14.033 19.647 24.147 1.00 98.50 469 MET A C 1
ATOM 3527 O O . MET A 1 469 ? -14.429 20.733 24.569 1.00 98.50 469 MET A O 1
ATOM 3531 N N . LEU A 1 470 ? -13.724 18.624 24.940 1.00 98.62 470 LEU A N 1
ATOM 3532 C CA . LEU A 1 470 ? -13.528 18.760 26.374 1.00 98.62 470 LEU A CA 1
ATOM 3533 C C . LEU A 1 470 ? -12.075 18.451 26.715 1.00 98.62 470 LEU A C 1
ATOM 3535 O O . LEU A 1 470 ? -11.552 17.381 26.399 1.00 98.62 470 LEU A O 1
ATOM 3539 N N . ASP A 1 471 ? -11.467 19.404 27.401 1.00 98.69 471 ASP A N 1
ATOM 3540 C CA . ASP A 1 471 ? -10.183 19.242 28.052 1.00 98.69 471 ASP A CA 1
ATOM 3541 C C . ASP A 1 471 ? -10.343 18.391 29.311 1.00 98.69 471 ASP A C 1
ATOM 3543 O O . ASP A 1 471 ? -11.046 18.777 30.247 1.00 98.69 471 ASP A O 1
ATOM 3547 N N . VAL A 1 472 ? -9.716 17.213 29.303 1.00 98.19 472 VAL A N 1
ATOM 3548 C CA . VAL A 1 472 ? -9.678 16.297 30.449 1.00 98.19 472 VAL A CA 1
ATOM 3549 C C . VAL A 1 472 ? -8.267 16.148 31.035 1.00 98.19 472 VAL A C 1
ATOM 3551 O O . VAL A 1 472 ? -8.089 15.452 32.039 1.00 98.19 472 VAL A O 1
ATOM 3554 N N . ALA A 1 473 ? -7.276 16.821 30.439 1.00 97.88 473 ALA A N 1
ATOM 3555 C CA . ALA A 1 473 ? -5.896 16.880 30.904 1.00 9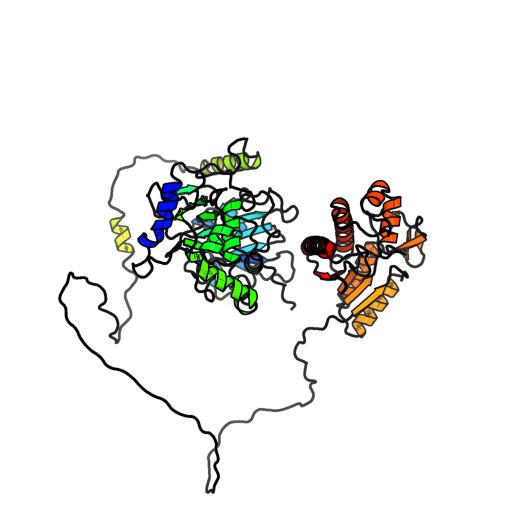7.88 473 ALA A CA 1
ATOM 3556 C C . ALA A 1 473 ? -5.714 17.985 31.960 1.00 97.88 473 ALA A C 1
ATOM 3558 O O . ALA A 1 473 ? -5.258 17.711 33.074 1.00 97.88 473 ALA A O 1
ATOM 3559 N N . ARG A 1 474 ? -6.151 19.215 31.659 1.00 97.31 474 ARG A N 1
ATOM 3560 C CA . ARG A 1 474 ? -6.103 20.358 32.588 1.00 97.31 474 ARG A CA 1
ATOM 3561 C C . ARG A 1 474 ? -7.027 20.130 33.791 1.00 97.31 474 ARG A C 1
ATOM 3563 O O . ARG A 1 474 ? -6.653 20.445 34.922 1.00 97.31 474 ARG A O 1
ATOM 3570 N N . GLN A 1 475 ? -8.211 19.549 33.563 1.00 96.94 475 GLN A N 1
ATOM 3571 C CA . GLN A 1 475 ? -9.228 19.279 34.587 1.00 96.94 475 GLN A CA 1
ATOM 3572 C C . GLN A 1 475 ? -9.906 17.920 34.360 1.00 96.94 475 GLN A C 1
ATOM 3574 O O . GLN A 1 475 ? -10.562 17.704 33.351 1.00 96.94 475 GLN A O 1
ATOM 3579 N N . PHE A 1 476 ? -9.800 16.996 35.318 1.00 97.06 476 PHE A N 1
ATOM 3580 C CA . PHE A 1 476 ? -10.387 15.656 35.185 1.00 97.06 476 PHE A CA 1
ATOM 3581 C C . PHE A 1 476 ? -11.903 15.644 35.466 1.00 97.06 476 PHE A C 1
ATOM 3583 O O . PHE A 1 476 ? -12.362 16.244 36.440 1.00 97.06 476 PHE A O 1
ATOM 3590 N N . TYR A 1 477 ? -12.670 14.887 34.673 1.00 97.38 477 TYR A N 1
ATOM 3591 C CA . TYR A 1 477 ? -14.125 14.737 34.807 1.00 97.38 477 TYR A CA 1
ATOM 3592 C C . TYR A 1 477 ? -14.512 13.255 34.962 1.00 97.38 477 TYR A C 1
ATOM 3594 O O . TYR A 1 477 ? -14.139 12.448 34.119 1.00 97.38 477 TYR A O 1
ATOM 3602 N N . PRO A 1 478 ? -15.294 12.842 35.978 1.00 96.12 478 PRO A N 1
ATOM 3603 C CA . PRO A 1 478 ? -15.680 11.438 36.137 1.00 96.12 478 PRO A CA 1
ATOM 3604 C C . PRO A 1 478 ? -16.449 10.877 34.927 1.00 96.12 478 PRO A C 1
ATOM 3606 O O . PRO A 1 478 ? -17.183 11.596 34.247 1.00 96.12 478 PRO A O 1
ATOM 3609 N N . LEU A 1 479 ? -16.357 9.560 34.695 1.00 96.44 479 LEU A N 1
ATOM 3610 C CA . LEU A 1 479 ? -16.948 8.874 33.530 1.00 96.44 479 LEU A CA 1
ATOM 3611 C C . LEU A 1 479 ? -18.439 9.202 33.303 1.00 96.44 479 LEU A C 1
ATOM 3613 O O . LEU A 1 479 ? -18.885 9.332 32.163 1.00 96.44 479 LEU A O 1
ATOM 3617 N N . ASN A 1 480 ? -19.226 9.357 34.370 1.00 95.06 480 ASN A N 1
ATOM 3618 C CA . ASN A 1 480 ? -20.647 9.695 34.248 1.00 95.06 480 ASN A CA 1
ATOM 3619 C C . ASN A 1 480 ? -20.884 11.138 33.761 1.00 95.06 480 ASN A C 1
ATOM 3621 O O . ASN A 1 480 ? -21.885 11.387 33.095 1.00 95.06 480 ASN A O 1
ATOM 3625 N N . THR A 1 481 ? -19.952 12.062 34.003 1.00 97.56 481 THR A N 1
ATOM 3626 C CA . THR A 1 481 ? -19.983 13.414 33.428 1.00 97.56 481 THR A CA 1
ATOM 3627 C C . THR A 1 481 ? -19.665 13.382 31.932 1.00 97.56 481 THR A C 1
ATOM 3629 O O . THR A 1 481 ? -20.348 14.046 31.157 1.00 97.56 481 THR A O 1
ATOM 3632 N N . LEU A 1 482 ? -18.720 12.539 31.492 1.00 98.25 482 LEU A N 1
ATOM 3633 C CA . LEU A 1 482 ? -18.448 12.332 30.060 1.00 98.25 482 LEU A CA 1
ATOM 3634 C C . LEU A 1 482 ? -19.666 11.759 29.314 1.00 98.25 482 LEU A C 1
ATOM 3636 O O . LEU A 1 482 ? -19.971 12.196 28.206 1.00 98.25 482 LEU A O 1
ATOM 3640 N N . LYS A 1 483 ? -20.416 10.837 29.936 1.00 98.19 483 LYS A N 1
ATOM 3641 C CA . LYS A 1 483 ? -21.707 10.357 29.400 1.00 98.19 483 LYS A CA 1
ATOM 3642 C C . LYS A 1 483 ? -22.744 11.485 29.292 1.00 98.19 483 LYS A C 1
ATOM 3644 O O . LYS A 1 483 ? -23.478 11.526 28.310 1.00 98.19 483 LYS A O 1
ATOM 3649 N N . GLY A 1 484 ? -22.769 12.410 30.256 1.00 98.44 484 GLY A N 1
ATOM 3650 C CA . GLY A 1 484 ? -23.602 13.618 30.210 1.00 98.44 484 GLY A CA 1
ATOM 3651 C C . GLY A 1 484 ? -23.278 14.516 29.012 1.00 98.44 484 GLY A C 1
ATOM 3652 O O . GLY A 1 484 ? -24.181 14.878 28.263 1.00 98.44 484 GLY A O 1
ATOM 3653 N N . TYR A 1 485 ? -21.994 14.784 28.752 1.00 98.62 485 TYR A N 1
ATOM 3654 C CA . TYR A 1 485 ? -21.576 15.531 27.559 1.00 98.62 485 TYR A CA 1
ATOM 3655 C C . TYR A 1 485 ? -21.954 14.820 26.253 1.00 98.62 485 TYR A C 1
ATOM 3657 O O . TYR A 1 485 ? -22.444 15.467 25.330 1.00 98.62 485 TYR A O 1
ATOM 3665 N N . VAL A 1 486 ? -21.813 13.493 26.175 1.00 98.50 486 VAL A N 1
ATOM 3666 C CA . VAL A 1 486 ? -22.306 12.704 25.030 1.00 98.50 486 VAL A CA 1
ATOM 3667 C C . VAL A 1 486 ? -23.818 12.890 24.828 1.00 98.50 486 VAL A C 1
ATOM 3669 O O . VAL A 1 486 ? -24.266 13.064 23.693 1.00 98.50 486 VAL A O 1
ATOM 3672 N N . ASP A 1 487 ? -24.605 12.888 25.907 1.00 98.44 487 ASP A N 1
ATOM 3673 C CA . ASP A 1 487 ? -26.048 13.148 25.863 1.00 98.44 487 ASP A CA 1
ATOM 3674 C C . ASP A 1 487 ? -26.385 14.573 25.398 1.00 98.44 487 ASP A C 1
ATOM 3676 O O . ASP A 1 487 ? -27.325 14.763 24.625 1.00 98.44 487 ASP A O 1
ATOM 3680 N N . ASP A 1 488 ? -25.622 15.573 25.838 1.00 98.25 488 ASP A N 1
ATOM 3681 C CA . ASP A 1 488 ? -25.809 16.973 25.450 1.00 98.25 488 ASP A CA 1
ATOM 3682 C C . ASP A 1 488 ? -25.458 17.209 23.973 1.00 98.25 488 ASP A C 1
ATOM 3684 O O . ASP A 1 488 ? -26.239 17.830 23.249 1.00 98.25 488 ASP A O 1
ATOM 3688 N N . ILE A 1 489 ? -24.344 16.645 23.488 1.00 97.75 489 ILE A N 1
ATOM 3689 C CA . ILE A 1 489 ? -23.934 16.708 22.075 1.00 97.75 489 ILE A CA 1
ATOM 3690 C C . ILE A 1 489 ? -24.978 16.014 21.189 1.00 97.75 489 ILE A C 1
ATOM 3692 O O . ILE A 1 489 ? -25.379 16.568 20.163 1.00 97.75 489 ILE A O 1
ATOM 3696 N N . ALA A 1 490 ? -25.470 14.836 21.592 1.00 96.38 490 ALA A N 1
ATOM 3697 C CA . ALA A 1 490 ? -26.516 14.119 20.865 1.00 96.38 490 ALA A CA 1
ATOM 3698 C C . ALA A 1 490 ? -27.834 14.912 20.817 1.00 96.38 490 ALA A C 1
ATOM 3700 O O . ALA A 1 490 ? -28.445 15.027 19.752 1.00 96.38 490 ALA A O 1
ATOM 3701 N N . ARG A 1 491 ? -28.242 15.527 21.936 1.00 97.00 491 ARG A N 1
ATOM 3702 C CA . ARG A 1 491 ? -29.444 16.377 22.026 1.00 97.00 491 ARG A CA 1
ATOM 3703 C C . ARG A 1 491 ? -29.325 17.657 21.195 1.00 97.00 491 ARG A C 1
ATOM 3705 O O . ARG A 1 491 ? -30.320 18.103 20.633 1.00 97.00 491 ARG A O 1
ATOM 3712 N N . ALA A 1 492 ? -28.120 18.212 21.073 1.00 95.56 492 ALA A N 1
ATOM 3713 C CA . ALA A 1 492 ? -27.805 19.345 20.202 1.00 95.56 492 ALA A CA 1
ATOM 3714 C C . ALA A 1 492 ? -27.657 18.965 18.710 1.00 95.56 492 ALA A C 1
ATOM 3716 O O . ALA A 1 492 ? -27.390 19.831 17.878 1.00 95.56 492 ALA A O 1
ATOM 3717 N N . GLY A 1 493 ? -27.811 17.685 18.347 1.00 93.50 493 GLY A N 1
ATOM 3718 C CA . GLY A 1 493 ? -27.672 17.207 16.968 1.00 93.50 493 GLY A CA 1
ATOM 3719 C C . GLY A 1 493 ? -26.224 17.097 16.471 1.00 93.50 493 GLY A C 1
ATOM 3720 O O . GLY A 1 493 ? -26.012 16.910 15.268 1.00 93.50 493 GLY A O 1
ATOM 3721 N N . GLY A 1 494 ? -25.240 17.171 17.371 1.00 95.19 494 GLY A N 1
ATOM 3722 C CA . GLY A 1 494 ? -23.814 17.018 17.078 1.00 95.19 494 GLY A CA 1
ATOM 3723 C C . GLY A 1 494 ? -23.421 15.626 16.572 1.00 95.19 494 GLY A C 1
ATOM 3724 O O . GLY A 1 494 ? -24.259 14.748 16.367 1.00 95.19 494 GLY A O 1
ATOM 3725 N N . THR A 1 495 ? -22.126 15.445 16.324 1.00 95.25 495 THR A N 1
ATOM 3726 C CA . THR A 1 495 ? -21.556 14.261 15.655 1.00 95.25 495 THR A CA 1
ATOM 3727 C C . THR A 1 495 ? -20.350 13.669 16.372 1.00 95.25 495 THR A C 1
ATOM 3729 O O . THR A 1 495 ? -20.190 12.452 16.345 1.00 95.25 495 THR A O 1
ATOM 3732 N N . PHE A 1 496 ? -19.527 14.492 17.028 1.00 97.88 496 PHE A N 1
ATOM 3733 C CA . PHE A 1 496 ? -18.313 14.038 17.704 1.00 97.88 496 PHE A CA 1
ATOM 3734 C C . PHE A 1 496 ? -18.142 14.663 19.093 1.00 97.88 496 PHE A C 1
ATOM 3736 O O . PHE A 1 496 ? -18.623 15.765 19.368 1.00 97.88 496 PHE A O 1
ATOM 3743 N N . PHE A 1 497 ? -17.408 13.956 19.944 1.00 98.56 497 PHE A N 1
ATOM 3744 C CA . PHE A 1 497 ? -16.895 14.409 21.226 1.00 98.56 497 PHE A CA 1
ATOM 3745 C C . PHE A 1 497 ? -15.372 14.243 21.201 1.00 98.56 497 PHE A C 1
ATOM 3747 O O . PHE A 1 497 ? -14.860 13.125 21.145 1.00 98.56 497 PHE A O 1
ATOM 3754 N N . HIS A 1 498 ? -14.659 15.363 21.152 1.00 98.69 498 HIS A N 1
ATOM 3755 C CA . HIS A 1 498 ? -13.203 15.422 21.133 1.00 98.69 498 HIS A CA 1
ATOM 3756 C C . HIS A 1 498 ? -12.697 15.462 22.581 1.00 98.69 498 HIS A C 1
ATOM 3758 O O . HIS A 1 498 ? -13.171 16.270 23.380 1.00 98.69 498 HIS A O 1
ATOM 3764 N N . LEU A 1 499 ? -11.797 14.549 22.934 1.00 98.75 499 LEU A N 1
ATOM 3765 C CA . LEU A 1 499 ? -11.244 14.407 24.278 1.00 98.75 499 LEU A CA 1
ATOM 3766 C C . LEU A 1 499 ? -9.753 14.733 24.234 1.00 98.75 499 LEU A C 1
ATOM 3768 O O . LEU A 1 499 ? -8.956 13.897 23.811 1.00 98.75 499 LEU A O 1
ATOM 3772 N N . HIS A 1 500 ? -9.407 15.930 24.708 1.00 98.81 500 HIS A N 1
ATOM 3773 C CA . HIS A 1 500 ? -8.029 16.386 24.875 1.00 98.81 500 HIS A CA 1
ATOM 3774 C C . HIS A 1 500 ? -7.441 15.712 26.126 1.00 98.81 500 HIS A C 1
ATOM 3776 O O . HIS A 1 500 ? -7.717 16.125 27.259 1.00 98.81 500 HIS A O 1
ATOM 3782 N N . LEU A 1 501 ? -6.766 14.568 25.919 1.00 98.75 501 LEU A N 1
ATOM 3783 C CA . LEU A 1 501 ? -6.408 13.600 26.970 1.00 98.75 501 LEU A CA 1
ATOM 3784 C C . LEU A 1 501 ? -5.008 13.803 27.552 1.00 98.75 501 LEU A C 1
ATOM 3786 O O . LEU A 1 501 ? -4.744 13.289 28.640 1.00 98.75 501 LEU A O 1
ATOM 3790 N N . SER A 1 502 ? -4.118 14.517 26.869 1.00 98.69 502 SER A N 1
ATOM 3791 C CA . SER A 1 502 ? -2.756 14.768 27.337 1.00 98.69 502 SER A CA 1
ATOM 3792 C C . SER A 1 502 ? -2.370 16.227 27.175 1.00 98.69 502 SER A C 1
ATOM 3794 O O . SER A 1 502 ? -2.552 16.777 26.099 1.00 98.69 502 SER A O 1
ATOM 3796 N N . ASP A 1 503 ? -1.769 16.789 28.215 1.00 98.56 503 ASP A N 1
ATOM 3797 C CA . ASP A 1 503 ? -1.119 18.095 28.189 1.00 98.56 503 ASP A CA 1
ATOM 3798 C C . ASP A 1 503 ? 0.014 18.134 29.235 1.00 98.56 503 ASP A C 1
ATOM 3800 O O . ASP A 1 503 ? 0.211 17.186 30.004 1.00 98.56 503 ASP A O 1
ATOM 3804 N N . ASP A 1 504 ? 0.717 19.257 29.358 1.00 98.31 504 ASP A N 1
ATOM 3805 C CA . ASP A 1 504 ? 1.747 19.497 30.357 1.00 98.31 504 ASP A CA 1
ATOM 3806 C C . ASP A 1 504 ? 1.306 19.213 31.801 1.00 98.31 504 ASP A C 1
ATOM 3808 O O . ASP A 1 504 ? 2.129 18.779 32.614 1.00 98.31 504 ASP A O 1
ATOM 3812 N N . GLN A 1 505 ? 0.028 19.424 32.154 1.00 98.31 505 GLN A N 1
ATOM 3813 C CA . GLN A 1 505 ? -0.435 19.208 33.533 1.00 98.31 505 GLN A CA 1
ATOM 3814 C C . GLN A 1 505 ? -0.998 17.805 33.808 1.00 98.31 505 GLN A C 1
ATOM 3816 O O . GLN A 1 505 ? -1.147 17.473 34.991 1.00 98.31 505 GLN A O 1
ATOM 3821 N N . ASN A 1 506 ? -1.308 16.976 32.802 1.00 98.44 506 ASN A N 1
ATOM 3822 C CA . ASN A 1 506 ? -1.721 15.579 33.009 1.00 98.44 506 ASN A CA 1
ATOM 3823 C C . ASN A 1 506 ? -1.683 14.729 31.727 1.00 98.44 506 ASN A C 1
ATOM 3825 O O . ASN A 1 506 ? -1.978 15.216 30.644 1.00 98.44 506 ASN A O 1
ATOM 3829 N N . TYR A 1 507 ? -1.477 13.421 31.888 1.00 98.62 507 TYR A N 1
ATOM 3830 C CA . TYR A 1 507 ? -1.873 12.411 30.907 1.00 98.62 507 TYR A CA 1
ATOM 3831 C C . TYR A 1 507 ? -3.061 11.641 31.498 1.00 98.62 507 TYR A C 1
ATOM 3833 O O . TYR A 1 507 ? -2.903 10.868 32.443 1.00 98.62 507 TYR A O 1
ATOM 3841 N N . ALA A 1 508 ? -4.267 11.895 30.996 1.00 98.31 508 ALA A N 1
ATOM 3842 C CA . ALA A 1 508 ? -5.529 11.458 31.595 1.00 98.31 508 ALA A CA 1
ATOM 3843 C C . ALA A 1 508 ? -5.972 10.040 31.182 1.00 98.31 508 ALA A C 1
ATOM 3845 O O . ALA A 1 508 ? -7.100 9.647 31.477 1.00 98.31 508 ALA A O 1
ATOM 3846 N N . LEU A 1 509 ? -5.112 9.253 30.530 1.00 98.50 509 LEU A N 1
ATOM 3847 C CA . LEU A 1 509 ? -5.414 7.900 30.049 1.00 98.50 509 LEU A CA 1
ATOM 3848 C C . LEU A 1 509 ? -4.562 6.830 30.765 1.00 98.50 509 LEU A C 1
ATOM 3850 O O . LEU A 1 509 ? -3.484 7.113 31.291 1.00 98.50 509 LEU A O 1
ATOM 3854 N N . GLU A 1 510 ? -5.043 5.590 30.809 1.00 97.19 510 GLU A N 1
ATOM 3855 C CA . GLU A 1 510 ? -4.234 4.422 31.181 1.00 97.19 510 GLU A CA 1
ATOM 3856 C C . GLU A 1 510 ? -3.196 4.118 30.090 1.00 97.19 510 GLU A C 1
ATOM 3858 O O . GLU A 1 510 ? -3.504 4.174 28.903 1.00 97.19 510 GLU A O 1
ATOM 3863 N N . SER A 1 511 ? -1.964 3.802 30.490 1.00 96.88 511 SER A N 1
ATOM 3864 C CA . SER A 1 511 ? -0.858 3.510 29.575 1.00 96.88 511 SER A CA 1
ATOM 3865 C C . SER A 1 511 ? 0.130 2.526 30.201 1.00 96.88 511 SER A C 1
ATOM 3867 O O . SER A 1 511 ? 0.604 2.733 31.319 1.00 96.88 511 SER A O 1
ATOM 3869 N N . ALA A 1 512 ? 0.467 1.461 29.473 1.00 91.19 512 ALA A N 1
ATOM 3870 C CA . ALA A 1 512 ? 1.586 0.586 29.798 1.00 91.19 512 ALA A CA 1
ATOM 3871 C C . ALA A 1 512 ? 2.915 1.223 29.368 1.00 91.19 512 ALA A C 1
ATOM 3873 O O . ALA A 1 512 ? 3.884 1.142 30.118 1.00 91.19 512 ALA A O 1
ATOM 3874 N N . THR A 1 513 ? 2.935 1.917 28.225 1.00 90.56 513 THR A N 1
ATOM 3875 C CA . THR A 1 513 ? 4.092 2.682 27.714 1.00 90.56 513 THR A CA 1
ATOM 3876 C C . THR A 1 513 ? 4.621 3.723 28.716 1.00 90.56 513 THR A C 1
ATOM 3878 O O . THR A 1 513 ? 5.817 4.007 28.737 1.00 90.56 513 THR A O 1
ATOM 3881 N N . LEU A 1 514 ? 3.750 4.272 29.572 1.00 96.75 514 LEU A N 1
ATOM 3882 C CA . LEU A 1 514 ? 4.070 5.282 30.592 1.00 96.75 514 LEU A CA 1
ATOM 3883 C C . LEU A 1 514 ? 3.991 4.764 32.045 1.00 96.75 514 LEU A C 1
ATOM 3885 O O . LEU A 1 514 ? 3.955 5.568 32.978 1.00 96.75 514 LEU A O 1
ATOM 3889 N N . GLY A 1 515 ? 3.874 3.447 32.258 1.00 92.44 515 GLY A N 1
ATOM 3890 C CA . GLY A 1 515 ? 3.744 2.823 33.590 1.00 92.44 515 GLY A CA 1
ATOM 3891 C C . GLY A 1 515 ? 2.436 3.127 34.354 1.00 92.44 515 GLY A C 1
ATOM 3892 O O . GLY A 1 515 ? 2.193 2.583 35.440 1.00 92.44 515 GLY A O 1
ATOM 3893 N N . GLN A 1 516 ? 1.558 3.972 33.802 1.00 96.25 516 GLN A N 1
ATOM 3894 C CA . GLN A 1 516 ? 0.312 4.437 34.414 1.00 96.25 516 GLN A CA 1
ATOM 3895 C C . GLN A 1 516 ? -0.834 3.434 34.213 1.00 96.25 516 GLN A C 1
ATOM 3897 O O . GLN A 1 516 ? -1.697 3.601 33.354 1.00 96.25 516 GLN A O 1
ATOM 3902 N N . LEU A 1 517 ? -0.861 2.393 35.047 1.00 94.50 517 LEU A N 1
ATOM 3903 C CA . LEU A 1 517 ? -1.848 1.313 34.970 1.00 94.50 517 LEU A CA 1
ATOM 3904 C C . LEU A 1 517 ? -2.863 1.351 36.117 1.00 94.50 517 LEU A C 1
ATOM 3906 O O . LEU A 1 517 ? -2.503 1.543 37.279 1.00 94.50 517 LEU A O 1
ATOM 3910 N N . ALA A 1 518 ? -4.135 1.086 35.815 1.00 90.50 518 ALA A N 1
ATOM 3911 C CA . ALA A 1 518 ? -5.250 1.126 36.763 1.00 90.50 518 ALA A CA 1
ATOM 3912 C C . ALA A 1 518 ? -5.067 0.137 37.928 1.00 90.50 518 ALA A C 1
ATOM 3914 O O . ALA A 1 518 ? -5.431 0.438 39.063 1.00 90.50 518 ALA A O 1
ATOM 3915 N N . ARG A 1 519 ? -4.410 -1.006 37.677 1.00 91.50 519 ARG A N 1
ATOM 3916 C CA . ARG A 1 519 ? -4.023 -1.989 38.710 1.00 91.50 519 ARG A CA 1
ATOM 3917 C C . ARG A 1 519 ? -2.985 -1.478 39.726 1.00 91.50 519 ARG A C 1
ATOM 3919 O O . ARG A 1 519 ? -2.867 -2.060 40.797 1.00 91.50 519 ARG A O 1
ATOM 3926 N N . ASN A 1 520 ? -2.243 -0.421 39.387 1.00 90.69 520 ASN A N 1
ATOM 3927 C CA . ASN A 1 520 ? -1.237 0.221 40.241 1.00 90.69 520 ASN A CA 1
ATOM 3928 C C . ASN A 1 520 ? -1.773 1.521 40.882 1.00 90.69 520 ASN A C 1
ATOM 3930 O O . ASN A 1 520 ? -1.064 2.175 41.648 1.00 90.69 520 ASN A O 1
ATOM 3934 N N . ALA A 1 521 ? -2.997 1.932 40.539 1.00 94.94 521 ALA A N 1
ATOM 3935 C CA . ALA A 1 521 ? -3.572 3.215 40.914 1.00 94.94 521 ALA A CA 1
ATOM 3936 C C . ALA A 1 521 ? -4.526 3.106 42.108 1.00 94.94 521 ALA A C 1
ATOM 3938 O O . ALA A 1 521 ? -5.131 2.067 42.374 1.00 94.94 521 ALA A O 1
ATOM 3939 N N . LYS A 1 522 ? -4.715 4.224 42.812 1.00 96.19 522 LYS A N 1
ATOM 3940 C CA . LYS A 1 522 ? -5.759 4.340 43.829 1.00 96.19 522 LYS A CA 1
ATOM 3941 C C . LYS A 1 522 ? -7.100 4.547 43.127 1.00 96.19 522 LYS A C 1
ATOM 3943 O O . LYS A 1 522 ? -7.298 5.589 42.507 1.00 96.19 522 LYS A O 1
ATOM 3948 N N . GLN A 1 523 ? -8.032 3.608 43.265 1.00 93.94 523 GLN A N 1
ATOM 3949 C CA . GLN A 1 523 ? -9.417 3.841 42.854 1.00 93.94 523 GLN A CA 1
ATOM 3950 C C . GLN A 1 523 ? -10.145 4.716 43.891 1.00 93.94 523 GLN A C 1
ATOM 3952 O O . GLN A 1 523 ? -10.010 4.515 45.100 1.00 93.94 523 GLN A O 1
ATOM 3957 N N . ASN A 1 524 ? -10.901 5.705 43.421 1.00 90.88 524 ASN A N 1
ATOM 3958 C CA . ASN A 1 524 ? -11.693 6.618 44.242 1.00 90.88 524 ASN A CA 1
ATOM 3959 C C . ASN A 1 524 ? -13.173 6.191 44.297 1.00 90.88 524 ASN A C 1
ATOM 3961 O O . ASN A 1 524 ? -13.627 5.341 43.534 1.00 90.88 524 ASN A O 1
ATOM 3965 N N . ALA A 1 525 ? -13.947 6.804 45.200 1.00 87.62 525 ALA A N 1
ATOM 3966 C CA . ALA A 1 525 ? -15.364 6.485 45.417 1.00 87.62 525 ALA A CA 1
ATOM 3967 C C . ALA A 1 525 ? -16.294 6.821 44.229 1.00 87.62 525 ALA A C 1
ATOM 3969 O O . ALA A 1 525 ? -17.389 6.272 44.145 1.00 87.62 525 ALA A O 1
ATOM 3970 N N . ASP A 1 526 ? -15.867 7.682 43.302 1.00 81.31 526 ASP A N 1
ATOM 3971 C CA . ASP A 1 526 ? -16.548 7.959 42.027 1.00 81.31 526 ASP A CA 1
ATOM 3972 C C . ASP A 1 526 ? -16.161 6.968 40.906 1.00 81.31 526 ASP A C 1
ATOM 3974 O O . ASP A 1 526 ? -16.626 7.086 39.772 1.00 81.31 526 ASP A O 1
ATOM 3978 N N . GLY A 1 527 ? -15.294 5.999 41.216 1.00 83.81 527 GLY A N 1
ATOM 3979 C CA . GLY A 1 527 ? -14.741 5.021 40.287 1.00 83.81 527 GLY A CA 1
ATOM 3980 C C . GLY A 1 527 ? -13.504 5.489 39.515 1.00 83.81 527 GLY A C 1
ATOM 3981 O O . GLY A 1 527 ? -12.919 4.661 38.818 1.00 83.81 527 GLY A O 1
ATOM 3982 N N . SER A 1 528 ? -13.082 6.755 39.621 1.00 88.06 528 SER A N 1
ATOM 3983 C CA . SER A 1 528 ? -11.871 7.262 38.952 1.00 88.06 528 SER A CA 1
ATOM 3984 C C . SER A 1 528 ? -10.591 6.619 39.502 1.00 88.06 528 SER A C 1
ATOM 3986 O O . SER A 1 528 ? -10.556 6.184 40.655 1.00 88.06 528 SER A O 1
ATOM 3988 N N . TYR A 1 529 ? -9.528 6.574 38.695 1.00 95.31 529 TYR A N 1
ATOM 3989 C CA . TYR A 1 529 ? -8.212 6.085 39.114 1.00 95.31 529 TYR A CA 1
ATOM 3990 C C . TYR A 1 529 ? -7.249 7.258 39.276 1.00 95.31 529 TYR A C 1
ATOM 3992 O O . TYR A 1 529 ? -7.126 8.074 38.371 1.00 95.31 529 TYR A O 1
ATOM 4000 N N . THR A 1 530 ? -6.544 7.336 40.404 1.00 97.81 530 THR A N 1
ATOM 4001 C CA . THR A 1 530 ? -5.482 8.323 40.649 1.00 97.81 530 THR A CA 1
ATOM 4002 C C . THR A 1 530 ? -4.123 7.634 40.696 1.00 97.81 530 THR A C 1
ATOM 4004 O O . THR A 1 530 ? -3.907 6.717 41.494 1.00 97.81 530 THR A O 1
ATOM 4007 N N . ASN A 1 531 ? -3.187 8.096 39.866 1.00 97.19 531 ASN A N 1
ATOM 4008 C CA . ASN A 1 531 ? -1.801 7.640 39.877 1.00 97.19 531 ASN A CA 1
ATOM 4009 C C . ASN A 1 531 ? -1.100 8.169 41.150 1.00 97.19 531 ASN A C 1
ATOM 4011 O O . ASN A 1 531 ? -1.004 9.388 41.329 1.00 97.19 531 ASN A O 1
ATOM 4015 N N . PRO A 1 532 ? -0.591 7.297 42.044 1.00 95.00 532 PRO A N 1
ATOM 4016 C CA . PRO A 1 532 ? -0.002 7.724 43.313 1.00 95.00 532 PRO A CA 1
ATOM 4017 C C . PRO A 1 532 ? 1.319 8.495 43.154 1.00 95.00 532 PRO A C 1
ATOM 4019 O O . PRO A 1 532 ? 1.690 9.235 44.060 1.00 95.00 532 PRO A O 1
ATOM 4022 N N . ALA A 1 533 ? 2.022 8.359 42.022 1.00 93.00 533 ALA A N 1
ATOM 4023 C CA . ALA A 1 533 ? 3.305 9.020 41.775 1.00 93.00 533 ALA A CA 1
ATOM 4024 C C . ALA A 1 533 ? 3.171 10.438 41.185 1.00 93.00 533 ALA A C 1
ATOM 4026 O O . ALA A 1 533 ? 4.143 11.199 41.206 1.00 93.00 533 ALA A O 1
ATOM 4027 N N . THR A 1 534 ? 1.997 10.797 40.651 1.00 95.12 534 THR A N 1
ATOM 4028 C CA . THR A 1 534 ? 1.691 12.138 40.108 1.00 95.12 534 THR A CA 1
ATOM 4029 C C . THR A 1 534 ? 0.594 12.866 40.887 1.00 95.12 534 THR A C 1
ATOM 4031 O O . THR A 1 534 ? 0.495 14.087 40.794 1.00 95.12 534 THR A O 1
ATOM 4034 N N . GLY A 1 535 ? -0.244 12.140 41.636 1.00 96.56 535 GLY A N 1
ATOM 4035 C CA . GLY A 1 535 ? -1.445 12.678 42.281 1.00 96.56 535 GLY A CA 1
ATOM 4036 C C . GLY A 1 535 ? -2.576 13.017 41.302 1.00 96.56 535 GLY A C 1
ATOM 4037 O O . GLY A 1 535 ? -3.567 13.619 41.711 1.00 96.56 535 GLY A O 1
ATOM 4038 N N . LYS A 1 536 ? -2.441 12.656 40.019 1.00 97.62 536 LYS A N 1
ATOM 4039 C CA . LYS A 1 536 ? -3.392 12.983 38.949 1.00 97.62 536 LYS A CA 1
ATOM 4040 C C . LYS A 1 536 ? -4.336 11.821 38.653 1.00 97.62 536 LYS A C 1
ATOM 4042 O O . LYS A 1 536 ? -3.964 10.657 38.818 1.00 97.62 536 LYS A O 1
ATOM 4047 N N . SER A 1 537 ? -5.549 12.142 38.207 1.00 97.94 537 SER A N 1
ATOM 4048 C CA . SER A 1 537 ? -6.552 11.146 37.818 1.00 97.94 537 SER A CA 1
ATOM 4049 C C . SER A 1 537 ? -6.522 10.834 36.323 1.00 97.94 537 SER A C 1
ATOM 4051 O O . SER A 1 537 ? -6.202 11.699 35.508 1.00 97.94 537 SER A O 1
ATOM 4053 N N . PHE A 1 538 ? -6.864 9.593 35.983 1.00 98.31 538 PHE A N 1
ATOM 4054 C CA . PHE A 1 538 ? -6.914 9.069 34.623 1.00 98.31 538 PHE A CA 1
ATOM 4055 C C . PHE A 1 538 ? -8.060 8.057 34.445 1.00 98.31 538 PHE A C 1
ATOM 4057 O O . PHE A 1 538 ? -8.587 7.504 35.417 1.00 98.31 538 PHE A O 1
ATOM 4064 N N . TYR A 1 539 ? -8.454 7.821 33.193 1.00 98.06 539 TYR A N 1
ATOM 4065 C CA . TYR A 1 539 ? -9.443 6.813 32.809 1.00 98.06 539 TYR A CA 1
ATOM 4066 C C . TYR A 1 539 ? -8.768 5.471 32.546 1.00 98.06 539 TYR A C 1
ATOM 4068 O O . TYR A 1 539 ? -7.813 5.403 31.771 1.00 98.06 539 TYR A O 1
ATOM 4076 N N . SER A 1 540 ? -9.296 4.388 33.120 1.00 96.75 540 SER A N 1
ATOM 4077 C CA . SER A 1 540 ? -8.863 3.046 32.723 1.00 96.75 540 SER A CA 1
ATOM 4078 C C . SER A 1 540 ? -9.342 2.696 31.313 1.00 96.75 540 SER A C 1
ATOM 4080 O O . SER A 1 540 ? -10.375 3.188 30.844 1.00 96.75 540 SER A O 1
ATOM 4082 N N . ALA A 1 541 ? -8.643 1.776 30.650 1.00 92.31 541 ALA A N 1
ATOM 4083 C CA . ALA A 1 541 ? -9.036 1.271 29.336 1.00 92.31 541 ALA A CA 1
ATOM 4084 C C . ALA A 1 541 ? -10.468 0.696 29.348 1.00 92.31 541 ALA A C 1
ATOM 4086 O O . ALA A 1 541 ? -11.226 0.855 28.392 1.00 92.31 541 ALA A O 1
ATOM 4087 N N . ALA A 1 542 ? -10.877 0.095 30.472 1.00 91.69 542 ALA A N 1
ATOM 4088 C CA . ALA A 1 542 ? -12.235 -0.400 30.684 1.00 91.69 542 ALA A CA 1
ATOM 4089 C C . ALA A 1 542 ? -13.287 0.726 30.748 1.00 91.69 542 ALA A C 1
ATOM 4091 O O . ALA A 1 542 ? -14.379 0.558 30.203 1.00 91.69 542 ALA A O 1
ATOM 4092 N N . GLN A 1 543 ? -12.964 1.868 31.369 1.00 96.88 543 GLN A N 1
ATOM 4093 C CA . GLN A 1 543 ? -13.848 3.038 31.451 1.00 96.88 543 GLN A CA 1
ATOM 4094 C C . GLN A 1 543 ? -14.012 3.727 30.098 1.00 96.88 543 GLN A C 1
ATOM 4096 O O . GLN A 1 543 ? -15.135 4.069 29.725 1.00 96.88 543 GLN A O 1
ATOM 4101 N N . ILE A 1 544 ? -12.927 3.872 29.329 1.00 98.25 544 ILE A N 1
ATOM 4102 C CA . ILE A 1 544 ? -13.028 4.365 27.953 1.00 98.25 544 ILE A CA 1
ATOM 4103 C C . ILE A 1 544 ? -13.856 3.400 27.111 1.00 98.25 544 ILE A C 1
ATOM 4105 O O . ILE A 1 544 ? -14.821 3.832 26.496 1.00 98.25 544 ILE A O 1
ATOM 4109 N N . GLN A 1 545 ? -13.595 2.093 27.154 1.00 96.19 545 GLN A N 1
ATOM 4110 C CA . GLN A 1 545 ? -14.406 1.112 26.425 1.00 96.19 545 GLN A CA 1
ATOM 4111 C C . GLN A 1 545 ? -15.889 1.085 26.857 1.00 96.19 545 GLN A C 1
ATOM 4113 O O . GLN A 1 545 ? -16.757 0.715 26.064 1.00 96.19 545 GLN A O 1
ATOM 4118 N N . GLU A 1 546 ? -16.229 1.514 28.075 1.00 96.69 546 GLU A N 1
ATOM 4119 C CA . GLU A 1 546 ? -17.618 1.778 28.472 1.00 96.69 546 GLU A CA 1
ATOM 4120 C C . GLU A 1 546 ? -18.181 3.051 27.815 1.00 96.69 546 GLU A C 1
ATOM 4122 O O . GLU A 1 546 ? -19.283 3.014 27.259 1.00 96.69 546 GLU A O 1
ATOM 4127 N N . LEU A 1 547 ? -17.417 4.151 27.802 1.00 98.00 547 LEU A N 1
ATOM 4128 C CA . LEU A 1 547 ? -17.787 5.397 27.120 1.00 98.00 547 LEU A CA 1
ATOM 4129 C C . LEU A 1 547 ? -17.942 5.204 25.603 1.00 98.00 547 LEU A C 1
ATOM 4131 O O . LEU A 1 547 ? -18.900 5.712 25.029 1.00 98.00 547 LEU A O 1
ATOM 4135 N N . VAL A 1 548 ? -17.067 4.417 24.968 1.00 97.44 548 VAL A N 1
ATOM 4136 C CA . VAL A 1 548 ? -17.128 4.021 23.550 1.00 97.44 548 VAL A CA 1
ATOM 4137 C C . VAL A 1 548 ? -18.478 3.381 23.231 1.00 97.44 548 VAL A C 1
ATOM 4139 O O . VAL A 1 548 ? -19.161 3.792 22.291 1.00 97.44 548 VAL A O 1
ATOM 4142 N N . ARG A 1 549 ? -18.911 2.404 24.040 1.00 97.69 549 ARG A N 1
ATOM 4143 C CA . ARG A 1 549 ? -20.218 1.746 23.870 1.00 97.69 549 ARG A CA 1
ATOM 4144 C C . ARG A 1 549 ? -21.376 2.722 24.083 1.00 97.69 549 ARG A C 1
ATOM 4146 O O . ARG A 1 549 ? -22.356 2.651 23.346 1.00 97.69 549 ARG A O 1
ATOM 4153 N N . TYR A 1 550 ? -21.256 3.634 25.048 1.00 97.69 550 TYR A N 1
ATOM 4154 C CA . TYR A 1 550 ? -22.278 4.640 25.340 1.00 97.69 550 TYR A CA 1
ATOM 4155 C C . TYR A 1 550 ? -22.433 5.665 24.202 1.00 97.69 550 TYR A C 1
ATOM 4157 O O . TYR A 1 550 ? -23.532 5.863 23.690 1.00 97.69 550 TYR A O 1
ATOM 4165 N N . ALA A 1 551 ? -21.332 6.261 23.739 1.00 97.50 551 ALA A N 1
ATOM 4166 C CA . ALA A 1 551 ? -21.313 7.231 22.645 1.00 97.50 551 ALA A CA 1
ATOM 4167 C C . ALA A 1 551 ? -21.822 6.632 21.328 1.00 97.50 551 ALA A C 1
ATOM 4169 O O . ALA A 1 551 ? -22.669 7.225 20.655 1.00 97.50 551 ALA A O 1
ATOM 4170 N N . LYS A 1 552 ? -21.437 5.384 21.035 1.00 95.19 552 LYS A N 1
ATOM 4171 C CA . LYS A 1 552 ? -21.922 4.635 19.870 1.00 95.19 552 LYS A CA 1
ATOM 4172 C C . LYS A 1 552 ? -23.437 4.406 19.881 1.00 95.19 552 LYS A C 1
ATOM 4174 O O . LYS A 1 552 ? -24.062 4.504 18.829 1.00 95.19 552 LYS A O 1
ATOM 4179 N N . GLN A 1 553 ? -24.050 4.173 21.046 1.00 96.44 553 GLN A N 1
ATOM 4180 C CA . GLN A 1 553 ? -25.517 4.085 21.183 1.00 96.44 553 GLN A CA 1
ATOM 4181 C C . GLN A 1 553 ? -26.229 5.427 20.940 1.00 96.44 553 GLN A C 1
ATOM 4183 O O . GLN A 1 553 ? -27.409 5.438 20.598 1.00 96.44 553 GLN A O 1
ATOM 4188 N N . LYS A 1 554 ? -25.524 6.552 21.102 1.00 95.88 554 LYS A N 1
ATOM 4189 C CA . LYS A 1 554 ? -26.037 7.919 20.903 1.00 95.88 554 LYS A CA 1
ATOM 4190 C C . LYS A 1 554 ? -25.697 8.490 19.518 1.00 95.88 554 LYS A C 1
ATOM 4192 O O . LYS A 1 554 ? -26.119 9.596 19.197 1.00 95.88 554 LYS A O 1
ATOM 4197 N N . GLY A 1 555 ? -24.955 7.743 18.694 1.00 94.75 555 GLY A N 1
ATOM 4198 C CA . GLY A 1 555 ? -24.488 8.190 17.378 1.00 94.75 555 GLY A CA 1
ATOM 4199 C C . GLY A 1 555 ? -23.387 9.255 17.435 1.00 94.75 555 GLY A C 1
ATOM 4200 O O . GLY A 1 555 ? -23.258 10.025 16.486 1.00 94.75 555 GLY A O 1
ATOM 4201 N N . ILE A 1 556 ? -22.631 9.307 18.537 1.00 97.50 556 ILE A N 1
ATOM 4202 C CA . ILE A 1 556 ? -21.521 10.239 18.755 1.00 97.50 556 ILE A CA 1
ATOM 4203 C C . ILE A 1 556 ? -20.191 9.500 18.595 1.00 97.50 556 ILE A C 1
ATOM 4205 O O . ILE A 1 556 ? -19.949 8.489 19.253 1.00 97.50 556 ILE A O 1
ATOM 4209 N N . GLU A 1 557 ? -19.331 10.023 17.726 1.00 97.31 557 GLU A N 1
ATOM 4210 C CA . GLU A 1 557 ? -17.929 9.622 17.610 1.00 97.31 557 GLU A CA 1
ATOM 4211 C C . GLU A 1 557 ? -17.130 10.132 18.820 1.00 97.31 557 GLU A C 1
ATOM 4213 O O . GLU A 1 557 ? -17.279 11.294 19.194 1.00 97.31 557 GLU A O 1
ATOM 4218 N N . LEU A 1 558 ? -16.255 9.309 19.412 1.00 98.50 558 LEU A N 1
ATOM 4219 C CA . LEU A 1 558 ? -15.198 9.832 20.293 1.00 98.50 558 LEU A CA 1
ATOM 4220 C C . LEU A 1 558 ? -13.920 10.001 19.479 1.00 98.50 558 LEU A C 1
ATOM 4222 O O . LEU A 1 558 ? -13.448 9.021 18.896 1.00 98.50 558 LEU A O 1
ATOM 4226 N N . VAL A 1 559 ? -13.363 11.209 19.500 1.00 98.50 559 VAL A N 1
ATOM 4227 C CA . VAL A 1 559 ? -12.042 11.520 18.948 1.00 98.50 559 VAL A CA 1
ATOM 4228 C C . VAL A 1 559 ? -11.082 11.651 20.133 1.00 98.50 559 VAL A C 1
ATOM 4230 O O . VAL A 1 559 ? -11.222 12.611 20.892 1.00 98.50 559 VAL A O 1
ATOM 4233 N N . PRO A 1 560 ? -10.163 10.701 20.360 1.00 98.62 560 PRO A N 1
ATOM 4234 C CA . PRO A 1 560 ? -9.080 10.894 21.313 1.00 98.62 560 PRO A CA 1
ATOM 4235 C C . PRO A 1 560 ? -8.028 11.839 20.731 1.00 98.62 560 PRO A C 1
ATOM 4237 O O . PRO A 1 560 ? -7.755 11.804 19.529 1.00 98.62 560 PRO A O 1
ATOM 4240 N N . GLU A 1 561 ? -7.418 12.635 21.599 1.00 98.75 561 GLU A N 1
ATOM 4241 C CA . GLU A 1 561 ? -6.241 13.441 21.300 1.00 98.75 561 GLU A CA 1
ATOM 4242 C C . GLU A 1 561 ? -5.103 13.083 22.243 1.00 98.75 561 GLU A C 1
ATOM 4244 O O . GLU A 1 561 ? -5.278 13.112 23.464 1.00 98.75 561 GLU A O 1
ATOM 4249 N N . ILE A 1 562 ? -3.949 12.769 21.663 1.00 98.62 562 ILE A N 1
ATOM 4250 C CA . ILE A 1 562 ? -2.672 12.688 22.365 1.00 98.62 562 ILE A CA 1
ATOM 4251 C C . ILE A 1 562 ? -1.750 13.670 21.645 1.00 98.62 562 ILE A C 1
ATOM 4253 O O . ILE A 1 562 ? -1.544 13.533 20.442 1.00 98.62 562 ILE A O 1
ATOM 4257 N N . ASP A 1 563 ? -1.261 14.669 22.366 1.00 98.25 563 ASP A N 1
ATOM 4258 C CA . ASP A 1 563 ? -0.585 15.830 21.792 1.00 98.25 563 ASP A CA 1
ATOM 4259 C C . ASP A 1 563 ? 0.914 15.586 21.582 1.00 98.25 563 ASP A C 1
ATOM 4261 O O . ASP A 1 563 ? 1.571 14.947 22.414 1.00 98.25 563 ASP A O 1
ATOM 4265 N N . ALA A 1 564 ? 1.438 16.075 20.459 1.00 97.44 564 ALA A N 1
ATOM 4266 C CA . ALA A 1 564 ? 2.858 16.150 20.149 1.00 97.44 564 ALA A CA 1
ATOM 4267 C C . ALA A 1 564 ? 3.099 17.108 18.959 1.00 97.44 564 ALA A C 1
ATOM 4269 O O . ALA A 1 564 ? 2.293 17.160 18.030 1.00 97.44 564 ALA A O 1
ATOM 4270 N N . PRO A 1 565 ? 4.259 17.789 18.880 1.00 96.31 565 PRO A N 1
ATOM 4271 C CA . PRO A 1 565 ? 5.440 17.605 19.719 1.00 96.31 565 PRO A CA 1
ATOM 4272 C C . PRO A 1 565 ? 5.470 18.492 20.970 1.00 96.31 565 PRO A C 1
ATOM 4274 O O . PRO A 1 565 ? 6.313 18.237 21.828 1.00 96.31 565 PRO A O 1
ATOM 4277 N N . ALA A 1 566 ? 4.597 19.497 21.083 1.00 95.88 566 ALA A N 1
ATOM 4278 C CA . ALA A 1 566 ? 4.422 20.312 22.287 1.00 95.88 566 ALA A CA 1
ATOM 4279 C C . ALA A 1 566 ? 3.447 19.667 23.284 1.00 95.88 566 ALA A C 1
ATOM 4281 O O . ALA A 1 566 ? 3.016 18.534 23.092 1.00 95.88 566 ALA A O 1
ATOM 4282 N N . HIS A 1 567 ? 3.160 20.364 24.389 1.00 98.00 567 HIS A N 1
ATOM 4283 C CA . HIS A 1 567 ? 2.175 19.949 25.397 1.00 98.00 567 HIS A CA 1
ATOM 4284 C C . HIS A 1 567 ? 2.462 18.587 26.070 1.00 98.00 567 HIS A C 1
ATOM 4286 O O . HIS A 1 567 ? 1.597 17.957 26.678 1.00 98.00 567 HIS A O 1
ATOM 4292 N N . MET A 1 568 ? 3.714 18.114 26.023 1.00 98.19 568 MET A N 1
ATOM 4293 C CA . MET A 1 568 ? 4.080 16.763 26.465 1.00 98.19 568 MET A CA 1
ATOM 4294 C C . MET A 1 568 ? 4.629 16.669 27.899 1.00 98.19 568 MET A C 1
ATOM 4296 O O . MET A 1 568 ? 5.046 15.579 28.301 1.00 98.19 568 MET A O 1
ATOM 4300 N N . SER A 1 569 ? 4.651 17.730 28.721 1.00 98.31 569 SER A N 1
ATOM 4301 C CA . SER A 1 569 ? 5.367 17.691 30.016 1.00 98.31 569 SER A CA 1
ATOM 4302 C C . SER A 1 569 ? 4.861 16.618 30.989 1.00 98.31 569 SER A C 1
ATOM 4304 O O . SER A 1 569 ? 5.663 16.095 31.769 1.00 98.31 569 SER A O 1
ATOM 4306 N N . ALA A 1 570 ? 3.584 16.217 30.941 1.00 98.31 570 ALA A N 1
ATOM 4307 C CA . ALA A 1 570 ? 3.095 15.090 31.740 1.00 98.31 570 ALA A CA 1
ATOM 4308 C C . ALA A 1 570 ? 3.535 13.727 31.180 1.00 98.31 570 ALA A C 1
ATOM 4310 O O . ALA A 1 570 ? 3.895 12.842 31.959 1.00 98.31 570 ALA A O 1
ATOM 4311 N N . ILE A 1 571 ? 3.566 13.570 29.851 1.00 98.62 571 ILE A N 1
ATOM 4312 C CA . ILE A 1 571 ? 4.079 12.370 29.169 1.00 98.62 571 ILE A CA 1
ATOM 4313 C C . ILE A 1 571 ? 5.573 12.211 29.474 1.00 98.62 571 ILE A C 1
ATOM 4315 O O . ILE A 1 571 ? 5.994 11.152 29.942 1.00 98.62 571 ILE A O 1
ATOM 4319 N N . HIS A 1 572 ? 6.356 13.285 29.320 1.00 98.44 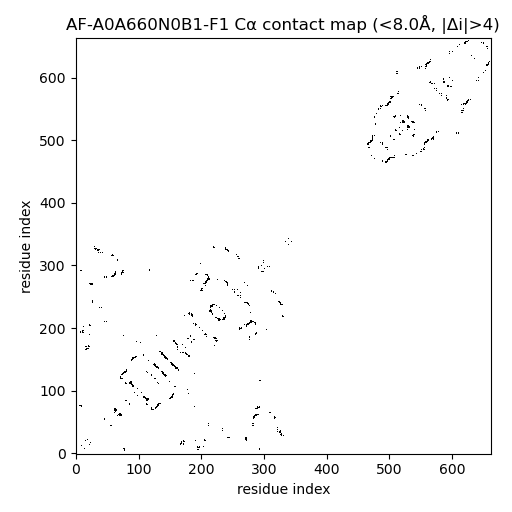572 HIS A N 1
ATOM 4320 C CA . HIS A 1 572 ? 7.760 13.330 29.725 1.00 98.44 572 HIS A CA 1
ATOM 4321 C C . HIS A 1 572 ? 7.919 13.004 31.218 1.00 98.44 572 HIS A C 1
ATOM 4323 O O . HIS A 1 572 ? 8.731 12.157 31.575 1.00 98.44 572 HIS A O 1
ATOM 4329 N N . SER A 1 573 ? 7.102 13.592 32.098 1.00 98.06 573 SER A N 1
ATOM 4330 C CA . SER A 1 573 ? 7.160 13.336 33.545 1.00 98.06 573 SER A CA 1
ATOM 4331 C C . SER A 1 573 ? 6.832 11.892 33.940 1.00 98.06 573 SER A C 1
ATOM 4333 O O . SER A 1 573 ? 7.341 11.415 34.959 1.00 98.06 573 SER A O 1
ATOM 4335 N N . LEU A 1 574 ? 5.976 11.193 33.192 1.00 98.12 574 LEU A N 1
ATOM 4336 C CA . LEU A 1 574 ? 5.701 9.771 33.406 1.00 98.12 574 LEU A CA 1
ATOM 4337 C C . LEU A 1 574 ? 6.838 8.905 32.852 1.00 98.12 574 LEU A C 1
ATOM 4339 O O . LEU A 1 574 ? 7.398 8.100 33.596 1.00 98.12 574 LEU A O 1
ATOM 4343 N N . LEU A 1 575 ? 7.261 9.132 31.604 1.00 97.81 575 LEU A N 1
ATOM 4344 C CA . LEU A 1 575 ? 8.370 8.386 31.006 1.00 97.81 575 LEU A CA 1
ATOM 4345 C C . LEU A 1 575 ? 9.682 8.587 31.780 1.00 97.81 575 LEU A C 1
ATOM 4347 O O . LEU A 1 575 ? 10.439 7.642 31.936 1.00 97.81 575 LEU A O 1
ATOM 4351 N N . GLN A 1 576 ? 9.933 9.765 32.352 1.00 97.12 576 GLN A N 1
ATOM 4352 C CA . GLN A 1 576 ? 11.110 10.030 33.187 1.00 97.12 576 GLN A CA 1
ATOM 4353 C C . GLN A 1 576 ? 11.111 9.221 34.501 1.00 97.12 576 GLN A C 1
ATOM 4355 O O . GLN A 1 576 ? 12.173 9.031 35.095 1.00 97.12 576 GLN A O 1
ATOM 4360 N N . ARG A 1 577 ? 9.949 8.731 34.963 1.00 95.69 577 ARG A N 1
ATOM 4361 C CA . ARG A 1 577 ? 9.838 7.809 36.110 1.00 95.69 577 ARG A CA 1
ATOM 4362 C C . ARG A 1 577 ? 10.012 6.343 35.694 1.00 95.69 577 ARG A C 1
ATOM 4364 O O . ARG A 1 577 ? 10.651 5.600 36.429 1.00 95.69 577 ARG A O 1
ATOM 4371 N N . GLU A 1 578 ? 9.456 5.948 34.548 1.00 92.69 578 GLU A N 1
ATOM 4372 C CA . GLU A 1 578 ? 9.492 4.565 34.035 1.00 92.69 578 GLU A CA 1
ATOM 4373 C C . GLU A 1 578 ? 10.840 4.226 33.362 1.00 92.69 578 GLU A C 1
ATOM 4375 O O . GLU A 1 578 ? 11.446 3.192 33.631 1.00 92.69 578 GLU A O 1
ATOM 4380 N N . ASN A 1 579 ? 11.342 5.125 32.510 1.00 93.56 579 ASN A N 1
ATOM 4381 C CA . ASN A 1 579 ? 12.576 4.993 31.737 1.00 93.56 579 ASN A CA 1
ATOM 4382 C C . ASN A 1 579 ? 13.260 6.362 31.513 1.00 93.56 579 ASN A C 1
ATOM 4384 O O . ASN A 1 579 ? 13.217 6.953 30.428 1.00 93.56 579 ASN A O 1
ATOM 4388 N N . SER A 1 580 ? 13.943 6.854 32.550 1.00 95.50 580 SER A N 1
ATOM 4389 C CA . SER A 1 580 ? 14.654 8.144 32.544 1.00 95.50 580 SER A CA 1
ATOM 4390 C C . SER A 1 580 ? 15.714 8.293 31.446 1.00 95.50 580 SER A C 1
ATOM 4392 O O . SER A 1 580 ? 15.965 9.402 30.968 1.00 95.50 580 SER A O 1
ATOM 4394 N N . ALA A 1 581 ? 16.325 7.190 31.006 1.00 94.12 581 ALA A N 1
ATOM 4395 C CA . ALA A 1 581 ? 17.299 7.199 29.918 1.00 94.12 581 ALA A CA 1
ATOM 4396 C C . ALA A 1 581 ? 16.633 7.511 28.566 1.00 94.12 581 ALA A C 1
ATOM 4398 O O . ALA A 1 581 ? 17.118 8.366 27.826 1.00 94.12 581 ALA A O 1
ATOM 4399 N N . GLN A 1 582 ? 15.495 6.872 28.271 1.00 93.88 582 GLN A N 1
ATOM 4400 C CA . GLN A 1 582 ? 14.734 7.119 27.044 1.00 93.88 582 GLN A CA 1
ATOM 4401 C C . GLN A 1 582 ? 14.130 8.526 27.032 1.00 93.88 582 GLN A C 1
ATOM 4403 O O . GLN A 1 582 ? 14.267 9.229 26.034 1.00 93.88 582 GLN A O 1
ATOM 4408 N N . ALA A 1 583 ? 13.539 8.971 28.145 1.00 95.62 583 ALA A N 1
ATOM 4409 C CA . ALA A 1 583 ? 13.030 10.336 28.293 1.00 95.62 583 ALA A CA 1
ATOM 4410 C C . ALA A 1 583 ? 14.104 11.398 27.981 1.00 95.62 583 ALA A C 1
ATOM 4412 O O . ALA A 1 583 ? 13.887 12.267 27.135 1.00 95.62 583 ALA A O 1
ATOM 4413 N N . SER A 1 584 ? 15.299 11.254 28.565 1.00 95.44 584 SER A N 1
ATOM 4414 C CA . SER A 1 584 ? 16.445 12.150 28.325 1.00 95.44 584 SER A CA 1
ATOM 4415 C C . SER A 1 584 ? 16.928 12.169 26.862 1.00 95.44 584 SER A C 1
ATOM 4417 O O . SER A 1 584 ? 17.528 13.153 26.426 1.00 95.44 584 SER A O 1
ATOM 4419 N N . GLN A 1 585 ? 16.691 11.094 26.100 1.00 95.06 585 GLN A N 1
ATOM 4420 C CA . GLN A 1 585 ? 17.050 10.988 24.682 1.00 95.06 585 GLN A CA 1
ATOM 4421 C C . GLN A 1 585 ? 16.002 11.634 23.766 1.00 95.06 585 GLN A C 1
ATOM 4423 O O . GLN A 1 585 ? 16.376 12.341 22.829 1.00 95.06 585 GLN A O 1
ATOM 4428 N N . ILE A 1 586 ? 14.710 11.395 24.014 1.00 96.94 586 ILE A N 1
ATOM 4429 C CA . ILE A 1 586 ? 13.642 11.730 23.057 1.00 96.94 586 ILE A CA 1
ATOM 4430 C C . ILE A 1 586 ? 12.999 13.106 23.266 1.00 96.94 586 ILE A C 1
ATOM 4432 O O . ILE A 1 586 ? 12.387 13.617 22.331 1.00 96.94 586 ILE A O 1
ATOM 4436 N N . PHE A 1 587 ? 13.156 13.728 24.439 1.00 97.56 587 PHE A N 1
ATOM 4437 C CA . PHE A 1 587 ? 12.620 15.063 24.739 1.00 97.56 587 PHE A CA 1
ATOM 4438 C C . PHE A 1 587 ? 13.699 16.155 24.696 1.00 97.56 587 PHE A C 1
ATOM 4440 O O . PHE A 1 587 ? 14.886 15.895 24.933 1.00 97.56 587 PHE A O 1
ATOM 4447 N N . ASN A 1 588 ? 13.314 17.381 24.337 1.00 93.94 588 ASN A N 1
ATOM 4448 C CA . ASN A 1 588 ? 14.188 18.558 24.341 1.00 93.94 588 ASN A CA 1
ATOM 4449 C C . ASN A 1 588 ? 14.103 19.339 25.677 1.00 93.94 588 ASN A C 1
ATOM 4451 O O . ASN A 1 588 ? 13.462 18.902 26.630 1.00 93.94 588 ASN A O 1
ATOM 4455 N N . GLY A 1 589 ? 14.774 20.495 25.764 1.00 91.19 589 GLY A N 1
ATOM 4456 C CA . GLY A 1 589 ? 14.808 21.319 26.985 1.00 91.19 589 GLY A CA 1
ATOM 4457 C C . GLY A 1 589 ? 13.471 21.960 27.391 1.00 91.19 589 GLY A C 1
ATOM 4458 O O . GLY A 1 589 ? 13.352 22.405 28.529 1.00 91.19 589 GLY A O 1
ATOM 4459 N N . ASN A 1 590 ? 12.481 21.970 26.495 1.00 92.06 590 ASN A N 1
ATOM 4460 C CA . ASN A 1 590 ? 11.125 22.477 26.715 1.00 92.06 590 ASN A CA 1
ATOM 4461 C C . ASN A 1 590 ? 10.129 21.345 27.052 1.00 92.06 590 ASN A C 1
ATOM 4463 O O . ASN A 1 590 ? 8.932 21.593 27.124 1.00 92.06 590 ASN A O 1
ATOM 4467 N N . ASN A 1 591 ? 10.606 20.104 27.233 1.00 95.56 591 ASN A N 1
ATOM 4468 C CA . ASN A 1 591 ? 9.807 18.868 27.265 1.00 95.56 591 ASN A CA 1
ATOM 4469 C C . ASN A 1 591 ? 9.091 18.524 25.941 1.00 95.56 591 ASN A C 1
ATOM 4471 O O . ASN A 1 591 ? 8.212 17.666 25.948 1.00 95.56 591 ASN A O 1
ATOM 4475 N N . GLU A 1 592 ? 9.466 19.128 24.811 1.00 96.38 592 GLU A N 1
ATOM 4476 C CA . GLU A 1 592 ? 8.878 18.808 23.502 1.00 96.38 592 GLU A CA 1
ATOM 4477 C C . GLU A 1 592 ? 9.540 17.567 22.892 1.00 96.38 592 GLU A C 1
ATOM 4479 O O . GLU A 1 592 ? 10.739 17.317 23.090 1.00 96.38 592 GLU A O 1
ATOM 4484 N N . LEU A 1 593 ? 8.786 16.792 22.112 1.00 96.69 593 LEU A N 1
ATOM 4485 C CA . LEU A 1 593 ? 9.314 15.631 21.400 1.00 96.69 593 LEU A CA 1
ATOM 4486 C C . LEU A 1 593 ? 10.326 16.063 20.332 1.00 96.69 593 LEU A C 1
ATOM 4488 O O . LEU A 1 593 ? 10.030 16.881 19.460 1.00 96.69 593 LEU A O 1
ATOM 4492 N N . ARG A 1 594 ? 11.503 15.432 20.320 1.00 95.06 594 ARG A N 1
ATOM 4493 C CA . ARG A 1 594 ? 12.478 15.556 19.227 1.00 95.06 594 ARG A CA 1
ATOM 4494 C C . ARG A 1 594 ? 11.967 14.802 18.000 1.00 95.06 594 ARG A C 1
ATOM 4496 O O . ARG A 1 594 ? 12.452 13.720 17.695 1.00 95.06 594 ARG A O 1
ATOM 4503 N N . TYR A 1 595 ? 10.991 15.357 17.290 1.00 92.50 595 TYR A N 1
ATOM 4504 C CA . TYR A 1 595 ? 10.315 14.699 16.165 1.00 92.50 595 TYR A CA 1
ATOM 4505 C C . TYR A 1 595 ? 11.248 14.274 15.011 1.00 92.50 595 TYR A C 1
ATOM 4507 O O . TYR A 1 595 ? 10.892 13.400 14.226 1.00 92.50 595 TYR A O 1
ATOM 4515 N N . GLU A 1 596 ? 12.460 14.828 14.921 1.00 87.00 596 GLU A N 1
ATOM 4516 C CA . GLU A 1 596 ? 13.517 14.404 13.986 1.00 87.00 596 GLU A CA 1
ATOM 4517 C C . GLU A 1 596 ? 14.219 13.086 14.394 1.00 87.00 596 GLU A C 1
ATOM 4519 O O . GLU A 1 596 ? 14.878 12.450 13.572 1.00 87.00 596 GLU A O 1
ATOM 4524 N N . ASN A 1 597 ? 14.106 12.664 15.658 1.00 89.31 597 ASN A N 1
ATOM 4525 C CA . ASN A 1 597 ? 14.767 11.481 16.207 1.00 89.31 597 ASN A CA 1
ATOM 4526 C C . ASN A 1 597 ? 13.929 10.201 16.003 1.00 89.31 597 ASN A C 1
ATOM 4528 O O . ASN A 1 597 ? 12.727 10.171 16.260 1.00 89.31 597 ASN A O 1
ATOM 4532 N N . ALA A 1 598 ? 14.577 9.114 15.572 1.00 84.38 598 ALA A N 1
ATOM 4533 C CA . ALA A 1 598 ? 13.896 7.863 15.239 1.00 84.38 598 ALA A CA 1
ATOM 4534 C C . ALA A 1 598 ? 13.275 7.164 16.463 1.00 84.38 598 ALA A C 1
ATOM 4536 O O . ALA A 1 598 ? 12.154 6.661 16.373 1.00 84.38 598 ALA A O 1
ATOM 4537 N N . GLU A 1 599 ? 13.958 7.166 17.612 1.00 89.94 599 GLU A N 1
ATOM 4538 C CA . GLU A 1 599 ? 13.433 6.563 18.843 1.00 89.94 599 GLU A CA 1
ATOM 4539 C C . GLU A 1 599 ? 12.253 7.373 19.409 1.00 89.94 599 GLU A C 1
ATOM 4541 O O . GLU A 1 599 ? 11.298 6.793 19.924 1.00 89.94 599 GLU A O 1
ATOM 4546 N N . ALA A 1 600 ? 12.272 8.698 19.240 1.00 92.06 600 ALA A N 1
ATOM 4547 C CA . ALA A 1 600 ? 11.172 9.600 19.566 1.00 92.06 600 ALA A CA 1
ATOM 4548 C C . ALA A 1 600 ? 9.936 9.341 18.688 1.00 92.06 600 ALA A C 1
ATOM 4550 O O . ALA A 1 600 ? 8.830 9.207 19.214 1.00 92.06 600 ALA A O 1
ATOM 4551 N N . GLN A 1 601 ? 10.117 9.195 17.365 1.00 91.75 601 GLN A N 1
ATOM 4552 C CA . GLN A 1 601 ? 9.028 8.813 16.457 1.00 91.75 601 GLN A CA 1
ATOM 4553 C C . GLN A 1 601 ? 8.452 7.434 16.805 1.00 91.75 601 GLN A C 1
ATOM 4555 O O . GLN A 1 601 ? 7.234 7.274 16.810 1.00 91.75 601 GLN A O 1
ATOM 4560 N N . GLN A 1 602 ? 9.295 6.448 17.133 1.00 88.44 602 GLN A N 1
ATOM 4561 C CA . GLN A 1 602 ? 8.823 5.121 17.536 1.00 88.44 602 GLN A CA 1
ATOM 4562 C C . GLN A 1 602 ? 8.047 5.164 18.863 1.00 88.44 602 GLN A C 1
ATOM 4564 O O . GLN A 1 602 ? 7.00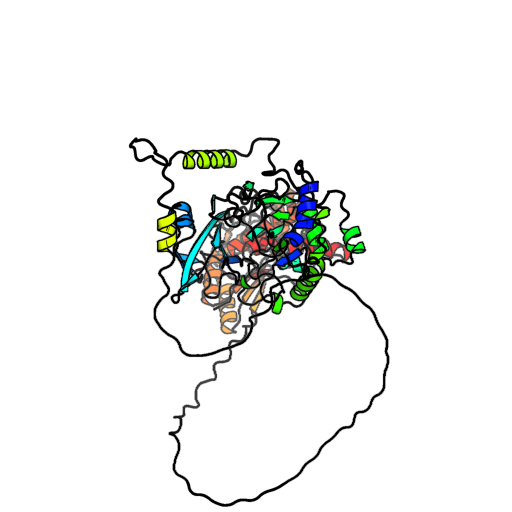6 4.521 18.975 1.00 88.44 602 GLN A O 1
ATOM 4569 N N . PHE A 1 603 ? 8.521 5.924 19.853 1.00 96.75 603 PHE A N 1
ATOM 4570 C CA . PHE A 1 603 ? 7.844 6.080 21.142 1.00 96.75 603 PHE A CA 1
ATOM 4571 C C . PHE A 1 603 ? 6.438 6.674 20.990 1.00 96.75 603 PHE A C 1
ATOM 4573 O O . PHE A 1 603 ? 5.475 6.109 21.507 1.00 96.75 603 PHE A O 1
ATOM 4580 N N . ILE A 1 604 ? 6.294 7.783 20.256 1.00 97.88 604 ILE A N 1
ATOM 4581 C CA . ILE A 1 604 ? 4.982 8.426 20.117 1.00 97.88 604 ILE A CA 1
ATOM 4582 C C . ILE A 1 604 ? 4.023 7.582 19.264 1.00 97.88 604 ILE A C 1
ATOM 4584 O O . ILE A 1 604 ? 2.841 7.509 19.576 1.00 97.88 604 ILE A O 1
ATOM 4588 N N . GLN A 1 605 ? 4.535 6.843 18.270 1.00 94.94 605 GLN A N 1
ATOM 4589 C CA . GLN A 1 605 ? 3.762 5.825 17.545 1.00 94.94 605 GLN A CA 1
ATOM 4590 C C . GLN A 1 605 ? 3.234 4.728 18.483 1.00 94.94 605 GLN A C 1
ATOM 4592 O O . GLN A 1 605 ? 2.061 4.389 18.414 1.00 94.94 605 GLN A O 1
ATOM 4597 N N . GLN A 1 606 ? 4.046 4.228 19.422 1.00 93.69 606 GLN A N 1
ATOM 4598 C CA . GLN A 1 606 ? 3.598 3.242 20.417 1.00 93.69 606 GLN A CA 1
ATOM 4599 C C . GLN A 1 606 ? 2.520 3.799 21.366 1.00 93.69 606 GLN A C 1
ATOM 4601 O O . GLN A 1 606 ? 1.580 3.082 21.711 1.00 93.69 606 GLN A O 1
ATOM 4606 N N . LEU A 1 607 ? 2.618 5.074 21.757 1.00 96.44 607 LEU A N 1
ATOM 4607 C CA . LEU A 1 607 ? 1.624 5.732 22.611 1.00 96.44 607 LEU A CA 1
ATOM 4608 C C . LEU A 1 607 ? 0.306 6.007 21.861 1.00 96.44 607 LEU A C 1
ATOM 4610 O O . LEU A 1 607 ? -0.779 5.801 22.408 1.00 96.44 607 LEU A O 1
ATOM 4614 N N . TYR A 1 608 ? 0.389 6.405 20.588 1.00 98.19 608 TYR A N 1
ATOM 4615 C CA . TYR A 1 608 ? -0.764 6.530 19.695 1.00 98.19 608 TYR A CA 1
ATOM 4616 C C . TYR A 1 608 ? -1.423 5.177 19.405 1.00 98.19 608 TYR A C 1
ATOM 4618 O O . TYR A 1 608 ? -2.650 5.094 19.418 1.00 98.19 608 TYR A O 1
ATOM 4626 N N . ASP A 1 609 ? -0.641 4.114 19.195 1.00 93.25 609 ASP A N 1
ATOM 4627 C CA . ASP A 1 609 ? -1.150 2.755 18.990 1.00 93.25 609 ASP A CA 1
ATOM 4628 C C . ASP A 1 609 ? -1.965 2.273 20.203 1.00 93.25 609 ASP A C 1
ATOM 4630 O O . ASP A 1 609 ? -3.058 1.724 20.047 1.00 93.25 609 ASP A O 1
ATOM 4634 N N . GLU A 1 610 ? -1.444 2.516 21.409 1.00 95.50 610 GLU A N 1
ATOM 4635 C CA . GLU A 1 610 ? -2.067 2.170 22.687 1.00 95.50 610 GLU A CA 1
ATOM 4636 C C . GLU A 1 610 ? -3.369 2.953 22.920 1.00 95.50 610 GLU A C 1
ATOM 4638 O O . GLU A 1 610 ? -4.410 2.357 23.212 1.00 95.50 610 GLU A O 1
ATOM 4643 N N . ALA A 1 611 ? -3.354 4.274 22.711 1.00 96.69 611 ALA A N 1
ATOM 4644 C CA . ALA A 1 611 ? -4.555 5.101 22.792 1.00 96.69 611 ALA A CA 1
ATOM 4645 C C . ALA A 1 611 ? -5.608 4.694 21.742 1.00 96.69 611 ALA A C 1
ATOM 4647 O O . ALA A 1 611 ? -6.793 4.579 22.064 1.00 96.69 611 ALA A O 1
ATOM 4648 N N . ALA A 1 612 ? -5.191 4.407 20.505 1.00 94.69 612 ALA A N 1
ATOM 4649 C CA . ALA A 1 612 ? -6.071 3.947 19.434 1.00 94.69 612 ALA A CA 1
ATOM 4650 C C . ALA A 1 612 ? -6.749 2.605 19.762 1.00 94.69 612 ALA A C 1
ATOM 4652 O O . ALA A 1 612 ? -7.946 2.450 19.511 1.00 94.69 612 ALA A O 1
ATOM 4653 N N . ASP A 1 613 ? -6.026 1.654 20.363 1.00 90.06 613 ASP A N 1
ATOM 4654 C CA . ASP A 1 613 ? -6.596 0.366 20.776 1.00 90.06 613 ASP A CA 1
ATOM 4655 C C . ASP A 1 613 ? -7.529 0.497 21.991 1.00 90.06 613 ASP A C 1
ATOM 4657 O O . ASP A 1 613 ? -8.560 -0.178 22.052 1.00 90.06 613 ASP A O 1
ATOM 4661 N N . ILE A 1 614 ? -7.253 1.420 22.920 1.00 94.62 614 ILE A N 1
ATOM 4662 C CA . ILE A 1 614 ? -8.172 1.738 24.026 1.00 94.62 614 ILE A CA 1
ATOM 4663 C C . ILE A 1 614 ? -9.481 2.357 23.499 1.00 94.62 614 ILE A C 1
ATOM 4665 O O . ILE A 1 614 ? -10.569 1.991 23.955 1.00 94.62 614 ILE A O 1
ATOM 4669 N N . PHE A 1 615 ? -9.405 3.236 22.497 1.00 97.25 615 PHE A N 1
ATOM 4670 C CA . PHE A 1 615 ? -10.567 3.862 21.853 1.00 97.25 615 PHE A CA 1
ATOM 4671 C C . PHE A 1 615 ? -11.209 3.018 20.732 1.00 97.25 615 PHE A C 1
ATOM 4673 O O . PHE A 1 615 ? -12.196 3.445 20.128 1.00 97.25 615 PHE A O 1
ATOM 4680 N N . ALA A 1 616 ? -10.718 1.800 20.476 1.00 88.62 616 ALA A N 1
ATOM 4681 C CA . ALA A 1 616 ? -11.156 0.967 19.359 1.00 88.62 616 ALA A CA 1
ATOM 4682 C C . ALA A 1 616 ? -12.688 0.819 19.277 1.00 88.62 616 ALA A C 1
ATOM 4684 O O . ALA A 1 616 ? -13.355 0.342 20.201 1.00 88.62 616 ALA A O 1
ATOM 4685 N N . GLY A 1 617 ? -13.245 1.212 18.126 1.00 87.38 617 GLY A N 1
ATOM 4686 C CA . GLY A 1 617 ? -14.676 1.146 17.827 1.00 87.38 617 GLY A CA 1
ATOM 4687 C C . GLY A 1 617 ? -15.493 2.407 18.145 1.00 87.38 617 GLY A C 1
ATOM 4688 O O . GLY A 1 617 ? -16.712 2.358 17.927 1.00 87.38 617 GLY A O 1
ATOM 4689 N N . SER A 1 618 ? -14.857 3.494 18.612 1.00 83.62 618 SER A N 1
ATOM 4690 C CA . SER A 1 618 ? -15.484 4.797 18.904 1.00 83.62 618 SER A CA 1
ATOM 4691 C C . SER A 1 618 ? -15.816 5.649 17.684 1.00 83.62 618 SER A C 1
ATOM 4693 O O . SER A 1 618 ? -16.740 6.456 17.744 1.00 83.62 618 SER A O 1
ATOM 4695 N N . GLY A 1 619 ? -15.050 5.501 16.608 1.00 88.06 619 GLY A N 1
ATOM 4696 C CA . GLY A 1 619 ? -15.024 6.443 15.500 1.00 88.06 619 GLY A CA 1
ATOM 4697 C C . GLY A 1 619 ? -13.973 6.073 14.464 1.00 88.06 619 GLY A C 1
ATOM 4698 O O . GLY A 1 619 ? -13.499 4.937 14.420 1.00 88.06 619 GLY A O 1
ATOM 4699 N N . THR A 1 620 ? -13.626 7.054 13.640 1.00 90.25 620 THR A N 1
ATOM 4700 C CA . THR A 1 620 ? -12.580 6.972 12.617 1.00 90.25 620 THR A CA 1
ATOM 4701 C C . THR A 1 620 ? -11.521 8.058 12.766 1.00 90.25 620 THR A C 1
ATOM 4703 O O . THR A 1 620 ? -10.544 8.005 12.036 1.00 90.25 620 THR A O 1
ATOM 4706 N N . HIS A 1 621 ? -11.682 9.050 13.647 1.00 97.44 621 HIS A N 1
ATOM 4707 C CA . HIS A 1 621 ? -10.701 10.126 13.817 1.00 97.44 621 HIS A CA 1
ATOM 4708 C C . HIS A 1 621 ? -9.823 9.958 15.063 1.00 97.44 621 HIS A C 1
ATOM 4710 O O . HIS A 1 621 ? -10.278 9.471 16.095 1.00 97.44 621 HIS A O 1
ATOM 4716 N N . PHE A 1 622 ? -8.585 10.442 14.969 1.00 98.25 622 PHE A N 1
ATOM 4717 C CA . PHE A 1 622 ? -7.623 10.568 16.069 1.00 98.25 622 PHE A CA 1
ATOM 4718 C C . PHE A 1 622 ? -6.925 11.926 15.920 1.00 98.25 622 PHE A C 1
ATOM 4720 O O . PHE A 1 622 ? -6.502 12.258 14.813 1.00 98.25 622 PHE A O 1
ATOM 4727 N N . HIS A 1 623 ? -6.829 12.725 16.979 1.00 98.62 623 HIS A N 1
ATOM 4728 C CA . HIS A 1 623 ? -6.111 14.003 16.949 1.00 98.62 623 HIS A CA 1
ATOM 4729 C C . HIS A 1 623 ? -4.690 13.808 17.479 1.00 98.62 623 HIS A C 1
ATOM 4731 O O . HIS A 1 623 ? -4.491 13.068 18.442 1.00 98.62 623 HIS A O 1
ATOM 4737 N N . ILE A 1 624 ? -3.708 14.436 16.837 1.00 98.25 624 ILE A N 1
ATOM 4738 C CA . ILE A 1 624 ? -2.291 14.333 17.234 1.00 98.25 624 ILE A CA 1
ATOM 4739 C C . ILE A 1 624 ? -1.737 15.656 17.782 1.00 98.25 624 ILE A C 1
ATOM 4741 O O . ILE A 1 624 ? -0.525 15.812 17.875 1.00 98.25 624 ILE A O 1
ATOM 4745 N N . GLY A 1 625 ? -2.625 16.611 18.080 1.00 97.50 625 GLY A N 1
ATOM 4746 C CA . GLY A 1 625 ? -2.270 17.971 18.477 1.00 97.50 625 GLY A CA 1
ATOM 4747 C C . GLY A 1 625 ? -1.588 18.749 17.352 1.00 97.50 625 GLY A C 1
ATOM 4748 O O . GLY A 1 625 ? -2.134 18.855 16.243 1.00 97.50 625 GLY A O 1
ATOM 4749 N N . GLY A 1 626 ? -0.391 19.260 17.635 1.00 94.88 626 GLY A N 1
ATOM 4750 C CA . GLY A 1 626 ? 0.492 19.904 16.653 1.00 94.88 626 GLY A CA 1
ATOM 4751 C C . GLY A 1 626 ? 0.460 21.436 16.651 1.00 94.88 626 GLY A C 1
ATOM 4752 O O . GLY A 1 626 ? 0.895 22.046 15.675 1.00 94.88 626 GLY A O 1
ATOM 4753 N N . ASP A 1 627 ? -0.059 22.048 17.714 1.00 95.62 627 ASP A N 1
ATOM 4754 C CA . ASP A 1 627 ? -0.044 23.482 18.013 1.00 95.62 627 ASP A CA 1
ATOM 4755 C C . ASP A 1 627 ? 1.156 23.909 18.888 1.00 95.62 627 ASP A C 1
ATOM 4757 O O . ASP A 1 627 ? 1.966 23.086 19.312 1.00 95.62 627 ASP A O 1
ATOM 4761 N N . GLU A 1 628 ? 1.314 25.234 19.036 1.00 93.56 628 GLU A N 1
ATOM 4762 C CA . GLU A 1 628 ? 2.247 26.018 19.884 1.00 93.56 628 GLU A CA 1
ATOM 4763 C C . GLU A 1 628 ? 3.734 25.577 20.006 1.00 93.56 628 GLU A C 1
ATOM 4765 O O . GLU A 1 628 ? 4.495 26.161 20.782 1.00 93.56 628 GLU A O 1
ATOM 4770 N N . PHE A 1 629 ? 4.206 24.610 19.214 1.00 90.56 629 PHE A N 1
ATOM 4771 C CA . PHE A 1 629 ? 5.547 24.030 19.342 1.00 90.56 629 PHE A CA 1
ATOM 4772 C C . PHE A 1 629 ? 6.693 24.938 18.872 1.00 90.56 629 PHE A C 1
ATOM 4774 O O . PHE A 1 629 ? 6.573 25.722 17.926 1.00 90.56 629 PHE A O 1
ATOM 4781 N N . SER A 1 630 ? 7.871 24.779 19.486 1.00 83.00 630 SER A N 1
ATOM 4782 C CA . SER A 1 630 ? 9.078 25.516 19.112 1.00 83.00 630 SER A CA 1
ATOM 4783 C C . SER A 1 630 ? 9.638 25.028 17.764 1.00 83.00 630 SER A C 1
ATOM 4785 O O . SER A 1 630 ? 10.421 24.083 17.642 1.00 83.00 630 SER A O 1
ATOM 4787 N N . GLY A 1 631 ? 9.171 25.683 16.702 1.00 73.25 631 GLY A N 1
ATOM 4788 C CA . GLY A 1 631 ? 9.524 25.409 15.314 1.00 73.25 631 GLY A CA 1
ATOM 4789 C C . GLY A 1 631 ? 10.231 26.575 14.622 1.00 73.25 631 GLY A C 1
ATOM 4790 O O . GLY A 1 631 ? 10.211 27.724 15.061 1.00 73.25 631 GLY A O 1
ATOM 4791 N N . SER A 1 632 ? 10.843 26.278 13.476 1.00 74.25 632 SER A N 1
ATOM 4792 C CA . SER A 1 632 ? 11.355 27.281 12.541 1.00 74.25 632 SER A CA 1
ATOM 4793 C C . SER A 1 632 ? 10.936 26.932 11.115 1.00 74.25 632 SER A C 1
ATOM 4795 O O . SER A 1 632 ? 10.805 25.757 10.770 1.00 74.25 632 SER A O 1
ATOM 4797 N N . ILE A 1 633 ? 10.784 27.939 10.247 1.00 74.38 633 ILE A N 1
ATOM 4798 C CA . ILE A 1 633 ? 10.422 27.738 8.828 1.00 74.38 633 ILE A CA 1
ATOM 4799 C C . ILE A 1 633 ? 11.412 26.777 8.135 1.00 74.38 633 ILE A C 1
ATOM 4801 O O . ILE A 1 633 ? 11.019 25.969 7.298 1.00 74.38 633 ILE A O 1
ATOM 4805 N N . SER A 1 634 ? 12.686 26.810 8.538 1.00 75.75 634 SER A N 1
ATOM 4806 C CA . SER A 1 634 ? 13.748 25.894 8.099 1.00 75.75 634 SER A CA 1
ATOM 4807 C C . SER A 1 634 ? 13.565 24.433 8.529 1.00 75.75 634 SER A C 1
ATOM 4809 O O . SER A 1 634 ? 14.032 23.547 7.821 1.00 75.75 634 SER A O 1
ATOM 4811 N N . GLN A 1 635 ? 12.902 24.168 9.658 1.00 77.75 635 GLN A N 1
ATOM 4812 C CA . GLN A 1 635 ? 12.623 22.813 10.161 1.00 77.75 635 GLN A CA 1
ATOM 4813 C C . GLN A 1 635 ? 11.250 22.285 9.730 1.00 77.75 635 GLN A C 1
ATOM 4815 O O . GLN A 1 635 ? 11.013 21.081 9.825 1.00 77.75 635 GLN A O 1
ATOM 4820 N N . ASN A 1 636 ? 10.369 23.138 9.193 1.00 83.25 636 ASN A N 1
ATOM 4821 C CA . ASN A 1 636 ? 9.041 22.721 8.742 1.00 83.25 636 ASN A CA 1
ATOM 4822 C C . ASN A 1 636 ? 9.056 21.498 7.789 1.00 83.25 636 ASN A C 1
ATOM 4824 O O . ASN A 1 636 ? 8.252 20.593 7.987 1.00 83.25 636 ASN A O 1
ATOM 4828 N N . PRO A 1 637 ? 9.996 21.342 6.829 1.00 82.62 637 PRO A N 1
ATOM 4829 C CA . PRO A 1 637 ? 10.068 20.125 6.011 1.00 82.62 637 PRO A CA 1
ATOM 4830 C C . PRO A 1 637 ? 10.275 18.829 6.815 1.00 82.62 637 PRO A C 1
ATOM 4832 O O . PRO A 1 637 ? 9.815 17.768 6.394 1.00 82.62 637 PRO A O 1
ATOM 4835 N N . HIS A 1 638 ? 10.951 18.896 7.967 1.00 84.44 638 HIS A N 1
ATOM 4836 C CA . HIS A 1 638 ? 11.171 17.750 8.854 1.00 84.44 638 HIS A CA 1
ATOM 4837 C C . HIS A 1 638 ? 9.960 17.502 9.761 1.00 84.44 638 HIS A C 1
ATOM 4839 O O . HIS A 1 638 ? 9.596 16.349 9.987 1.00 84.44 638 HIS A O 1
ATOM 4845 N N . TYR A 1 639 ? 9.291 18.567 10.211 1.00 87.31 639 TYR A N 1
ATOM 4846 C CA . TYR A 1 639 ? 8.019 18.470 10.926 1.00 87.31 639 TYR A CA 1
ATOM 4847 C C . TYR A 1 639 ? 6.916 17.859 10.044 1.00 87.31 639 TYR A C 1
ATOM 4849 O O . TYR A 1 639 ? 6.303 16.863 10.416 1.00 87.31 639 TYR A O 1
ATOM 4857 N N . ILE A 1 640 ? 6.758 18.340 8.808 1.00 86.88 640 ILE A N 1
ATOM 4858 C CA . ILE A 1 640 ? 5.851 17.756 7.810 1.00 86.88 640 ILE A CA 1
ATOM 4859 C C . ILE A 1 640 ? 6.215 16.292 7.513 1.00 86.88 640 ILE A C 1
ATOM 4861 O O . ILE A 1 640 ? 5.320 15.466 7.329 1.00 86.88 640 ILE A O 1
ATOM 4865 N N . ALA A 1 641 ? 7.500 15.916 7.497 1.00 79.31 641 ALA A N 1
ATOM 4866 C CA . ALA A 1 641 ? 7.901 14.512 7.364 1.00 79.31 641 ALA A CA 1
ATOM 4867 C C . ALA A 1 641 ? 7.493 13.660 8.585 1.00 79.31 641 ALA A C 1
ATOM 4869 O O . ALA A 1 641 ? 7.014 12.538 8.411 1.00 79.31 641 ALA A O 1
ATOM 4870 N N . TYR A 1 642 ? 7.620 14.198 9.802 1.00 90.25 642 TYR A N 1
ATOM 4871 C CA . TYR A 1 642 ? 7.117 13.581 11.032 1.00 90.25 642 TYR A CA 1
ATOM 4872 C C . TYR A 1 642 ? 5.590 13.397 10.994 1.00 90.25 642 TYR A C 1
ATOM 4874 O O . TYR A 1 642 ? 5.119 12.266 11.127 1.00 90.25 642 TYR A O 1
ATOM 4882 N N . VAL A 1 643 ? 4.823 14.457 10.719 1.00 91.88 643 VAL A N 1
ATOM 4883 C CA . VAL A 1 643 ? 3.354 14.404 10.620 1.00 91.88 643 VAL A CA 1
ATOM 4884 C C . VAL A 1 643 ? 2.924 13.385 9.562 1.00 91.88 643 VAL A C 1
ATOM 4886 O O . VAL A 1 643 ? 2.074 12.543 9.835 1.00 91.88 643 VAL A O 1
ATOM 4889 N N . ASN A 1 644 ? 3.567 13.355 8.388 1.00 83.56 644 ASN A N 1
ATOM 4890 C CA . ASN A 1 644 ? 3.290 12.338 7.366 1.00 83.56 644 ASN A CA 1
ATOM 4891 C C . ASN A 1 644 ? 3.590 10.906 7.843 1.00 83.56 644 ASN A C 1
ATOM 4893 O O . ASN A 1 644 ? 2.812 9.998 7.546 1.00 83.56 644 ASN A O 1
ATOM 4897 N N . ASN A 1 645 ? 4.667 10.678 8.603 1.00 84.19 645 ASN A N 1
ATOM 4898 C CA . ASN A 1 645 ? 4.948 9.364 9.190 1.00 84.19 645 ASN A CA 1
ATOM 4899 C C . ASN A 1 645 ? 3.854 8.946 10.188 1.00 84.19 645 ASN A C 1
ATOM 4901 O O . ASN A 1 645 ? 3.416 7.797 10.154 1.00 84.19 645 ASN A O 1
ATOM 4905 N N . ILE A 1 646 ? 3.371 9.870 11.025 1.00 89.31 646 ILE A N 1
ATOM 4906 C CA . ILE A 1 646 ? 2.263 9.627 11.962 1.00 89.31 646 ILE A CA 1
ATOM 4907 C C . ILE A 1 646 ? 0.943 9.360 11.226 1.00 89.31 646 ILE A C 1
ATOM 4909 O O . ILE A 1 646 ? 0.257 8.388 11.539 1.00 89.31 646 ILE A O 1
ATOM 4913 N N . VAL A 1 647 ? 0.615 10.151 10.201 1.00 88.88 647 VAL A N 1
ATOM 4914 C CA . VAL A 1 647 ? -0.563 9.951 9.339 1.00 88.88 647 VAL A CA 1
ATOM 4915 C C . VAL A 1 647 ? -0.523 8.575 8.676 1.00 88.88 647 VAL A C 1
ATOM 4917 O O . VAL A 1 647 ? -1.517 7.851 8.700 1.00 88.88 647 VAL A O 1
ATOM 4920 N N . LEU A 1 648 ? 0.622 8.172 8.118 1.00 79.69 648 LEU A N 1
ATOM 4921 C CA . LEU A 1 648 ? 0.795 6.849 7.514 1.00 79.69 648 LEU A CA 1
ATOM 4922 C C . LEU A 1 648 ? 0.723 5.717 8.544 1.00 79.69 648 LEU A C 1
ATOM 4924 O O . LEU A 1 648 ? 0.207 4.649 8.220 1.00 79.69 648 LEU A O 1
ATOM 4928 N N . HIS A 1 649 ? 1.219 5.939 9.762 1.00 84.50 649 HIS A N 1
ATOM 4929 C CA . HIS A 1 649 ? 1.163 4.983 10.862 1.00 84.50 649 HIS A CA 1
ATOM 4930 C C . HIS A 1 649 ? -0.283 4.760 11.341 1.00 84.50 649 HIS A C 1
ATOM 4932 O O . HIS A 1 649 ? -0.793 3.646 11.205 1.00 84.50 649 HIS A O 1
ATOM 4938 N N . LEU A 1 650 ? -0.985 5.815 11.773 1.00 80.81 650 LEU A N 1
ATOM 4939 C CA . LEU A 1 650 ? -2.368 5.748 12.268 1.00 80.81 650 LEU A CA 1
ATOM 4940 C C . LEU A 1 650 ? -3.377 5.317 11.189 1.00 80.81 650 LEU A C 1
ATOM 4942 O O . LEU A 1 650 ? -4.328 4.587 11.485 1.00 80.81 650 LEU A O 1
ATOM 4946 N N . LYS A 1 651 ? -3.125 5.634 9.912 1.00 77.38 651 LYS A N 1
ATOM 4947 C CA . LYS A 1 651 ? -3.914 5.105 8.788 1.00 77.38 651 LYS A CA 1
ATOM 4948 C C . LYS A 1 651 ? -3.888 3.571 8.707 1.00 77.38 651 LYS A C 1
ATOM 4950 O O . LYS A 1 651 ? -4.851 2.986 8.219 1.00 77.38 651 LYS A O 1
ATOM 4955 N N . ASN A 1 652 ? -2.861 2.889 9.231 1.00 69.81 652 ASN A N 1
ATOM 4956 C CA . ASN A 1 652 ? -2.847 1.418 9.300 1.00 69.81 652 ASN A CA 1
ATOM 4957 C C . ASN A 1 652 ? -3.818 0.843 10.344 1.00 69.81 652 ASN A C 1
ATOM 4959 O O . ASN A 1 652 ? -4.193 -0.321 10.222 1.00 69.81 652 ASN A O 1
ATOM 4963 N N . LYS A 1 653 ? -4.257 1.649 11.320 1.00 75.00 653 LYS A N 1
ATOM 4964 C CA . LYS A 1 653 ? -5.367 1.346 12.240 1.00 75.00 653 LYS A CA 1
ATOM 4965 C C . LYS A 1 653 ? -6.722 1.871 11.730 1.00 75.00 653 LYS A C 1
ATOM 4967 O O . LYS A 1 653 ? -7.688 1.907 12.484 1.00 75.00 653 LYS A O 1
ATOM 4972 N N . ASN A 1 654 ? -6.812 2.252 10.449 1.00 83.75 654 ASN A N 1
ATOM 4973 C CA . ASN A 1 654 ? -7.978 2.885 9.816 1.00 83.75 654 ASN A CA 1
ATOM 4974 C C . ASN A 1 654 ? -8.397 4.225 10.459 1.00 83.75 654 ASN A C 1
ATOM 4976 O O . ASN A 1 654 ? -9.572 4.591 10.409 1.00 83.75 654 ASN A O 1
ATOM 4980 N N . LEU A 1 655 ? -7.442 4.966 11.037 1.00 87.19 655 LEU A N 1
ATOM 4981 C CA . LEU A 1 655 ? -7.692 6.273 11.644 1.00 87.19 655 LEU A CA 1
ATOM 4982 C C . LEU A 1 655 ? -7.322 7.432 10.704 1.00 87.19 655 LEU A C 1
ATOM 4984 O O . LEU A 1 655 ? -6.275 7.442 10.054 1.00 87.19 655 LEU A O 1
ATOM 4988 N N . ILE A 1 656 ? -8.211 8.420 10.659 1.00 92.31 656 ILE A N 1
ATOM 4989 C CA . ILE A 1 656 ? -8.077 9.715 9.999 1.00 92.31 656 ILE A CA 1
ATOM 4990 C C . ILE A 1 656 ? -7.470 10.675 11.022 1.00 92.31 656 ILE A C 1
ATOM 4992 O O . ILE A 1 656 ? -8.128 11.064 11.990 1.00 92.31 656 ILE A O 1
ATOM 4996 N N . VAL A 1 657 ? -6.217 11.060 10.802 1.00 96.31 657 VAL A N 1
ATOM 4997 C CA . VAL A 1 657 ? -5.542 12.046 11.649 1.00 96.31 657 VAL A CA 1
ATOM 4998 C C . VAL A 1 657 ? -6.211 13.416 11.523 1.00 96.31 657 VAL A C 1
ATOM 5000 O O . VAL A 1 657 ? -6.578 13.848 10.428 1.00 96.31 657 VAL A O 1
ATOM 5003 N N . ARG A 1 658 ? -6.334 14.101 12.657 1.00 96.94 658 ARG A N 1
ATOM 5004 C CA . ARG A 1 658 ? -6.587 15.537 12.763 1.00 96.94 658 ARG A CA 1
ATOM 5005 C C . ARG A 1 658 ? -5.406 16.217 13.459 1.00 96.94 658 ARG A C 1
ATOM 5007 O O . ARG A 1 658 ? -4.718 15.588 14.261 1.00 96.94 658 ARG A O 1
ATOM 5014 N N . VAL A 1 659 ? -5.202 17.480 13.115 1.00 96.44 659 VAL A N 1
ATOM 5015 C CA . VAL A 1 659 ? -4.172 18.382 13.637 1.00 96.44 659 VAL A CA 1
ATOM 5016 C C . VAL A 1 659 ? -4.794 19.759 13.843 1.00 96.44 659 VAL A C 1
ATOM 5018 O O . VAL A 1 659 ? -5.794 20.086 13.190 1.00 96.44 659 VAL A O 1
ATOM 5021 N N . TRP A 1 660 ? -4.184 20.570 14.702 1.00 97.12 660 TRP A N 1
ATOM 5022 C CA . TRP A 1 660 ? -4.464 22.003 14.756 1.00 97.12 660 TRP A CA 1
ATOM 5023 C C . TRP A 1 660 ? -3.950 22.725 13.496 1.00 97.12 660 TRP A C 1
ATOM 5025 O O . TRP A 1 660 ? -3.226 22.159 12.678 1.00 97.12 660 TRP A O 1
ATOM 5035 N N . ASN A 1 661 ? -4.380 23.972 13.286 1.00 93.88 661 ASN A N 1
ATOM 5036 C CA . ASN A 1 661 ? -4.118 24.717 12.043 1.00 93.88 661 ASN A CA 1
ATOM 5037 C C . ASN A 1 661 ? -2.678 25.242 11.893 1.00 93.88 661 ASN A C 1
ATOM 5039 O O . ASN A 1 661 ? -2.382 25.904 10.900 1.00 93.88 661 ASN A O 1
ATOM 5043 N N . ASP A 1 662 ? -1.835 25.042 12.900 1.00 87.69 662 ASP A N 1
ATOM 5044 C CA . ASP A 1 662 ? -0.442 25.494 12.953 1.00 87.69 662 ASP A CA 1
ATOM 5045 C C . ASP A 1 662 ? 0.526 24.480 12.302 1.00 87.69 662 ASP A C 1
ATOM 5047 O O . ASP A 1 662 ? 1.711 24.777 12.135 1.00 87.69 662 ASP A O 1
ATOM 5051 N N . ALA A 1 663 ? 0.004 23.308 11.907 1.00 76.69 663 ALA A N 1
ATOM 5052 C CA . ALA A 1 663 ? 0.737 22.155 11.382 1.00 76.69 663 ALA A CA 1
ATOM 5053 C C . ALA A 1 663 ? 0.824 22.058 9.841 1.00 76.69 663 ALA A C 1
ATOM 5055 O O . ALA A 1 663 ? -0.111 22.505 9.136 1.00 76.69 663 ALA A O 1
#

pLDDT: mean 76.11, std 26.01, range [20.22, 98.81]

Foldseek 3Di:
DDDDPLDFPQDPPQAAADPALFQAFCLVFAFAPLQLLLLVCLQCQLVVFDDPVCSLFAEFAQADDVLPHAQQFEAEAEFEPVPPPFDWAFEDEPACLQPVDVVSCVQGGGTGGDDLLFFFTPHPFRKYWYAHLHFQKIKIFTNWDADPVRHIYGHWMFMFGADSPPSHNVGDQQRGADTRELQRQAVQNNQAAELVCLLVLADRTEWEKAAQFFDQAAAPSGPGAPGDDPDPSGDHRFWWKAFNLPDDLVVVCVVLVADSNVSSNNVRCHTSTYTHRHHDRGHMYTGHHYLSNDSGRCCVVPVSSVVSSVRCRVCVSVPSSSRMTIGHGHRNVQPDDDDDPSSVVSVVVVVVVVVPPDDDDDDDDDDDDPPVVVVVVVVVPPDDDDDDDDDDDDDDDDDDDDDDDDDDDDDDDDDDDDDDDDDDDDDDDDDDDDDDDDDDDDDDDDDDDDDPDDDPDDDDDPQDQDADEDECFVPNDQLVVLLVRLVVCLVVVHAEYEYAQAFLRGRAEADPLLVRAQVQFDQDPSRWTAHPVNRDTHDYLVSLVVSLVSSVVSNYAYAYEDEAQHRCNHVLVSCCVVPVPLSVVQADPRRGGPLLDPSSLVSVLNVQVVVCVSNPNRDAEYEHEAPDDDDDPVCVVSVVVSVVSSCVSVVSVNHDYDYPPND

Sequence (663 aa):
MQEVQMISPLTPGMYLGKNTLATRNIQSAPVAPNSQKTAEFVSALPKRFLPGRFHWLRTSLNTGPNGGGAKDNIPVYTVDSSNPHQEYRQFSSTDARVTNFPDLVKATSGKIPLPSWAVPSEGGDHALAIYDVATGIWRSYFKVTSNPDGSMNYSSAGYQRFDPKTRSTSNYWLSHLSGTSTVTGSATELMQLGLAELKAAKINHALSFTFPSYRRDAVFPAKVSDGKLADADAPYAGQMFTLPPNFDVDAWVKENNASAEMAAVLKAVQQYGGYVADQNFWCMALNVESPLSFKNNPYDSDPELKAAASRLNKDINKFPWEKTVWVKPGYSGHDTNAASPGIQAALAEIAAARNNTAAPSNSTTLPNNTSSLKQAVRAGMSAVSGLGALAGGAALENLFSPEKEAPTAEKPADEKPQIATSNSQSEPAPSAAPQASIPAPAPAPEPQRQPENAPSLPMPQSRKHSGLMLDVARQFYPLNTLKGYVDDIARAGGTFFHLHLSDDQNYALESATLGQLARNAKQNADGSYTNPATGKSFYSAAQIQELVRYAKQKGIELVPEIDAPAHMSAIHSLLQRENSAQASQIFNGNNELRYENAEAQQFIQQLYDEAADIFAGSGTHFHIGGDEFSGSISQNPHYIAYVNNIVLHLKNKNLIVRVWNDA

Nearest PDB structures (foldseek):
  1yht-assembly1_A  TM=9.642E-01  e=3.399E-20  Aggregatibacter actinomycetemcomitans
  7bwg-assembly1_A  TM=7.341E-01  e=4.231E-12  Microbacterium sp. HJ5
  7bwg-assembly1_B  TM=7.377E-01  e=7.159E-12  Microbacterium sp. HJ5
  3rcn-assembly1_A  TM=7.003E-01  e=2.589E-11  Paenarthrobacter aurescens TC1
  2gk1-assembly1_M  TM=8.649E-01  e=4.223E-07  Homo sapiens

Solvent-accessible surface area (backbone atoms only — not comparable to full-atom values): 38032 Å² total; per-residue (Å²): 134,83,79,77,81,81,66,64,63,60,41,87,75,76,76,61,30,68,70,16,74,49,42,25,79,44,66,84,54,60,66,28,98,54,19,65,52,26,14,49,44,59,56,48,42,23,66,78,62,36,61,78,96,45,57,80,50,50,31,46,44,22,39,18,87,93,62,82,28,50,40,66,33,56,17,42,36,69,40,43,78,75,47,94,80,57,43,64,32,43,31,44,63,87,31,67,75,37,65,77,36,67,68,52,40,67,73,69,37,44,84,40,72,42,56,88,88,62,62,55,22,86,17,101,48,17,23,34,32,39,38,26,59,68,76,16,42,36,39,34,40,27,52,47,43,78,46,98,88,58,30,35,41,35,51,35,42,19,40,34,49,37,56,71,83,74,51,39,59,76,42,47,91,74,38,61,73,49,47,60,38,27,41,36,24,48,59,42,84,83,19,36,46,19,67,70,28,49,57,65,36,52,56,82,39,23,38,27,27,31,28,52,62,30,17,50,49,46,24,50,61,11,76,30,42,83,29,78,41,83,57,87,48,47,53,39,24,24,29,41,31,29,36,53,86,84,60,61,58,69,62,48,31,61,76,66,72,48,45,61,41,43,48,21,54,52,52,16,21,31,38,27,13,32,29,34,37,44,77,42,84,46,32,35,26,44,39,33,57,28,44,63,44,41,99,62,50,52,64,78,74,34,71,63,44,34,48,36,53,51,48,28,55,71,39,46,41,69,60,63,43,72,57,34,42,30,38,32,79,47,69,81,87,46,93,86,55,80,65,52,71,70,56,50,47,52,55,49,50,55,53,52,62,67,68,66,67,80,76,83,87,77,92,76,82,91,77,94,75,97,64,63,67,71,52,58,65,60,65,76,73,75,88,82,82,87,86,82,90,82,89,87,82,92,82,92,84,89,89,85,86,88,89,82,89,84,89,85,89,89,80,88,84,86,90,84,85,91,80,91,88,83,91,86,85,87,86,90,86,85,90,88,88,91,91,89,89,86,90,85,84,91,80,84,86,81,84,89,80,84,79,99,81,69,84,79,79,73,76,89,67,84,77,71,92,38,61,47,78,45,67,33,17,88,47,76,70,55,70,70,54,56,53,47,52,47,53,51,36,43,74,71,67,34,37,37,39,36,37,40,29,36,24,50,82,20,53,20,54,50,32,77,91,42,68,44,39,62,94,76,27,50,70,47,98,84,68,44,28,26,38,78,91,75,72,45,56,29,43,37,53,68,54,45,46,49,48,32,56,53,27,53,76,59,63,29,28,46,26,54,26,52,42,36,44,24,54,23,41,24,54,45,58,32,25,44,70,70,40,46,70,58,34,68,68,25,36,47,98,85,37,25,50,36,59,88,39,70,69,30,46,51,50,54,50,52,52,50,53,51,52,49,62,41,49,62,84,18,60,47,48,35,33,41,37,37,46,98,50,100,76,49,84,87,47,41,70,54,50,53,50,38,52,50,50,49,44,60,51,42,40,75,75,65,31,46,71,43,64,43,93,77,100

Mean predicted aligned error: 19.64 Å

Radius of gyration: 33.47 Å; Cα contacts (8 Å, |Δi|>4): 1171; chains: 1; bounding box: 92×97×110 Å

Secondary structure (DSSP, 8-state):
-PPP----TT-TTTS--TTSGGGS--TTSPBPTTHHHHHHHHHHTHHHHS-GGGTT--EEEE--TTTTS-S----EEEE-TTSTT--EEEEE---HHHHT-HHHHHHHSEEEE--TT----SSTT--EEEEETTTTEEEEEES-EE-TTS-EE-SEEEEEE--TTT--GGGSSS-EEEESSTTTTTTGGGGSBPHHHHHHT---S-EEEEES--BS-B-TT-S-----B--TTSPPBT-EEE--TT--HHHHHHHTT--HHHHHHHHHHHHT-EEEEEE-SSSEEEEB--GGGSSS-HHHH-HHHHHHHHHHHHHGGG--GGG-EEB-TT--S-TTS---HHHHHHHHHHHHHHH----------------SHHHHHHHTT-S-------------------------------------------------------------PPPP--------PPP-------EEEEE-SSS---HHHHHHHHHHHHHTT--EEEEE-EETTEE-B--STTS--GGGSEEPTTS-EE-TTT--EEB-HHHHHHHHHHHHHHT-EEEEE---SSS-HHHHHHHHHH-HHHHHHHB-TTS-B-TTSHHHHHHHHHHHHHHHHHTTTS-SEEE----S----TTTHHHHHHHHHHHHHHHHTTT-EEE--TT-